Protein AF-A0A7S1GBI0-F1 (afdb_monomer_lite)

Foldseek 3Di:
DDDDDDDDDDDDDDDDDPDDDDDDDDDDDDDDDDDDDDDDDDPVVVVVVVPDPVCPPPPDPPDPPPPCVVVVVVVVCPDPLCLLLVLLLLLLLLLLLLPVLCLVCQLVLCCQPVVDDSVVSVVLSVVLVVLLVVLLVVLLVVCVVVVVCLLVLSLVLLVLLLVLLCCCQPPNVDDNSVSSSSNSNSVSRNCSSSLVSSDVRQDDVCSVVSVVVSVVSSVVSNVVLNVVQVVQLVVCVVVVPSNSCNVNSVVSSVSSVVSSVSSVVSVVVVVVVVVVVVPDPPPPPPDDDDDDDDDDDDDDDDDDDDDDDDDDDDDDDDDDDDDDDPVVVVVVVVVVVVVVVVVVVVVVVVVVVVVVVVPPDDDDDDPPDPPPPPVVVVVVVVVVVVVVVVVVVVVVVVVVVVVVVVVVD

Sequence (409 aa):
MAALGAAGVGGFVAVSTVGVTLDARRQCCGRRRGESKPRSQSLSDMVSQMTSPRNAKAHTVIPPRDRRCWHKLCPHLSDRRVWPTTVVTLAAMCYTSVFYTFQSFAPDFLQSTRGLSVIDSGRIVGLLSVTSMVCSVPVGWVLTKFERMLHFFVILGFLITLGSLAVLEFVESLPPIVGMLGISVAYCILPTAIWPLLAKTAGERSFSAVYTAVFAMVNTLSAGMAHFVGIMTQSAEVAHAPHPYHGAILLFMGVAFGGLLFTAIAWMIKCRTRGLRQTLPKRSVADDGMFSSDSEDSYDEETDEGDTDETESSEGSLSSRGRPLDAKAFDLLMAAQNQKANADLAAFKATYRAWRMGSHVGPSGNITDLKVVNPAIISAEATAKIAKTARGVRARARERERERERERE

Secondary structure (DSSP, 8-state):
------------------------------------------HHHHHHHHS-TTGGG-S-------TTHHHHHGGGGGSTTTHHHHHHHHHHHHHHHHHHHHHHHHHHHHHHHH---HHHHHHHHHHHHHHHHHHHHHHHHHHHHTGGGHHHHHHHHHHHHHHHHHHHHH-TTS-HHHHHHHHHHHHHHHHHHHHHHHHHHH-TTTHHHHHHHHHHHHHHHHHHHHHHHHHHHHHHHHTT-S-TTHHHHHHHHHHHHHHHHHHHHHHHHHHHHHHTTSSS-----------------------------------------PPPP-HHHHHHHHHHHHHHHHHHHHHHHHHHHHHHHTT---S---TT------HHHHHHHHHHHHHHHHHHHHHHHHHHHHHHHHTT-

pLDDT: mean 70.19, std 25.22, range [25.39, 98.0]

Radius of gyration: 33.17 Å; chains: 1; bounding box: 114×72×88 Å

InterPro domains:
  IPR011701 Major facilitator superfamily [PF07690] (77-225)
  IPR036259 MFS transporter superfamily [G3DSA:1.20.1250.20] (16-268)
  IPR036259 MFS transporter superfamily [SSF103473] (77-275)
  IPR052187 Lysosomal dipeptide transporter MFSD1 [PTHR23512] (87-281)

Structure (mmCIF, N/CA/C/O backbone):
data_AF-A0A7S1GBI0-F1
#
_entry.id   AF-A0A7S1GBI0-F1
#
loop_
_atom_site.group_PDB
_atom_site.id
_atom_site.type_symbol
_atom_site.label_atom_id
_atom_site.label_alt_id
_atom_site.label_comp_id
_atom_site.label_asym_id
_atom_site.label_entity_id
_atom_site.label_seq_id
_atom_site.pdbx_PDB_ins_code
_atom_site.Cartn_x
_atom_site.Cartn_y
_atom_site.Cartn_z
_atom_site.occupancy
_atom_site.B_iso_or_equiv
_atom_site.auth_seq_id
_atom_site.auth_comp_id
_atom_site.auth_asym_id
_atom_site.auth_atom_id
_atom_site.pdbx_PDB_model_num
ATOM 1 N N . MET A 1 1 ? 40.559 13.305 3.562 1.00 33.59 1 MET A N 1
ATOM 2 C CA . MET A 1 1 ? 40.835 14.524 2.773 1.00 33.59 1 MET A CA 1
ATOM 3 C C . MET A 1 1 ? 39.521 14.941 2.136 1.00 33.59 1 MET A C 1
ATOM 5 O O . MET A 1 1 ? 39.025 14.222 1.291 1.00 33.59 1 MET A O 1
ATOM 9 N N . ALA A 1 2 ? 38.745 15.782 2.809 1.00 29.58 2 ALA A N 1
ATOM 10 C CA . ALA A 1 2 ? 38.869 17.243 2.841 1.00 29.58 2 ALA A CA 1
ATOM 11 C C . ALA A 1 2 ? 38.102 17.897 1.676 1.00 29.58 2 ALA A C 1
ATOM 13 O O . ALA A 1 2 ? 38.616 18.002 0.575 1.00 29.58 2 ALA A O 1
ATOM 14 N N . ALA A 1 3 ? 36.895 18.349 2.033 1.00 29.58 3 ALA A N 1
ATOM 15 C CA . ALA A 1 3 ? 36.272 19.624 1.680 1.00 29.58 3 ALA A CA 1
ATOM 16 C C . ALA A 1 3 ? 35.825 19.939 0.234 1.00 29.58 3 ALA A C 1
ATOM 18 O O . ALA A 1 3 ? 36.547 19.765 -0.736 1.00 29.58 3 ALA A O 1
ATOM 19 N N . LEU A 1 4 ? 34.665 20.615 0.223 1.00 27.84 4 LEU A N 1
ATOM 20 C CA . LEU A 1 4 ? 34.147 21.608 -0.729 1.00 27.84 4 LEU A CA 1
ATOM 21 C C . LEU A 1 4 ? 33.293 21.124 -1.908 1.00 27.84 4 LEU A C 1
ATOM 23 O O . LEU A 1 4 ? 33.765 20.602 -2.907 1.00 27.84 4 LEU A O 1
ATOM 27 N N . GLY A 1 5 ? 32.004 21.452 -1.791 1.00 26.84 5 GLY A N 1
ATOM 28 C CA . GLY A 1 5 ? 31.020 21.425 -2.867 1.00 26.84 5 GLY A CA 1
ATOM 29 C C . GLY A 1 5 ? 29.636 21.888 -2.409 1.00 26.84 5 GLY A C 1
ATOM 30 O O . GLY A 1 5 ? 28.639 21.265 -2.749 1.00 26.84 5 GLY A O 1
ATOM 31 N N . ALA A 1 6 ? 29.566 22.933 -1.577 1.00 32.81 6 ALA A N 1
ATOM 32 C CA . ALA A 1 6 ? 28.314 23.578 -1.197 1.00 32.81 6 ALA A CA 1
ATOM 33 C C . ALA A 1 6 ? 27.894 24.568 -2.294 1.00 32.81 6 ALA A C 1
ATOM 35 O O . ALA A 1 6 ? 28.566 25.578 -2.486 1.00 32.81 6 ALA A O 1
ATOM 36 N N . ALA A 1 7 ? 26.779 24.306 -2.981 1.00 28.14 7 ALA A N 1
ATOM 37 C CA . ALA A 1 7 ? 26.086 25.307 -3.789 1.00 28.14 7 ALA A CA 1
ATOM 38 C C . ALA A 1 7 ? 24.594 24.962 -3.953 1.00 28.14 7 ALA A C 1
ATOM 40 O O . ALA A 1 7 ? 24.215 24.110 -4.745 1.00 28.14 7 ALA A O 1
ATOM 41 N N . GLY A 1 8 ? 23.766 25.665 -3.176 1.00 29.89 8 GLY A N 1
ATOM 42 C CA . GLY A 1 8 ? 22.501 26.258 -3.616 1.00 29.89 8 GLY A CA 1
ATOM 43 C C . GLY A 1 8 ? 21.367 25.353 -4.102 1.00 29.89 8 GLY A C 1
ATOM 44 O O . GLY A 1 8 ? 21.216 25.151 -5.299 1.00 29.89 8 GLY A O 1
ATOM 45 N N . VAL A 1 9 ? 20.429 25.032 -3.206 1.00 30.23 9 VAL A N 1
ATOM 46 C CA . VAL A 1 9 ? 19.005 24.941 -3.574 1.00 30.23 9 VAL A CA 1
ATOM 47 C C . VAL A 1 9 ? 18.190 25.689 -2.522 1.00 30.23 9 VAL A C 1
ATOM 49 O O . VAL A 1 9 ? 17.821 25.161 -1.476 1.00 30.23 9 VAL A O 1
ATOM 52 N N . GLY A 1 10 ? 17.956 26.972 -2.796 1.00 28.70 10 GLY A N 1
ATOM 53 C CA . GLY A 1 10 ? 16.931 27.759 -2.126 1.00 28.70 10 GLY A CA 1
ATOM 54 C C . GLY A 1 10 ? 15.568 27.411 -2.717 1.00 28.70 10 GLY A C 1
ATOM 55 O O . GLY A 1 10 ? 15.332 27.629 -3.901 1.00 28.70 10 GLY A O 1
ATOM 56 N N . GLY A 1 11 ? 14.674 26.878 -1.887 1.00 27.17 11 GLY A N 1
ATOM 57 C CA . GLY A 1 11 ? 13.296 26.554 -2.248 1.00 27.17 11 GLY A CA 1
ATOM 58 C C . GLY A 1 11 ? 12.361 26.889 -1.094 1.00 27.17 11 GLY A C 1
ATOM 59 O O . GLY A 1 11 ? 12.136 26.081 -0.201 1.00 27.17 11 GLY A O 1
ATOM 60 N N . PHE A 1 12 ? 11.866 28.123 -1.107 1.00 26.97 12 PHE A N 1
ATOM 61 C CA . PHE A 1 12 ? 10.874 28.696 -0.200 1.00 26.97 12 PHE A CA 1
ATOM 62 C C . PHE A 1 12 ? 9.615 27.810 -0.096 1.00 26.97 12 PHE A C 1
ATOM 64 O O . PHE A 1 12 ? 8.918 27.615 -1.089 1.00 26.97 12 PHE A O 1
ATOM 71 N N . VAL A 1 13 ? 9.248 27.369 1.111 1.00 30.50 13 VAL A N 1
ATOM 72 C CA . VAL A 1 13 ? 7.860 26.991 1.430 1.00 30.50 13 VAL A CA 1
ATOM 73 C C . VAL A 1 13 ? 7.323 28.022 2.413 1.00 30.50 13 VAL A C 1
ATOM 75 O O . VAL A 1 13 ? 7.576 27.972 3.615 1.00 30.50 13 VAL A O 1
ATOM 78 N N . ALA A 1 14 ? 6.594 28.998 1.873 1.00 25.39 14 ALA A N 1
ATOM 79 C CA . ALA A 1 14 ? 5.841 29.967 2.652 1.00 25.39 14 ALA A CA 1
ATOM 80 C C . ALA A 1 14 ? 4.640 29.268 3.307 1.00 25.39 14 ALA A C 1
ATOM 82 O O . ALA A 1 14 ? 3.582 29.089 2.701 1.00 25.39 14 ALA A O 1
ATOM 83 N N . VAL A 1 15 ? 4.806 28.877 4.569 1.00 30.66 15 VAL A N 1
ATOM 84 C CA . VAL A 1 15 ? 3.696 28.521 5.455 1.00 30.66 15 VAL A CA 1
ATOM 85 C C . VAL A 1 15 ? 2.902 29.798 5.719 1.00 30.66 15 VAL A C 1
ATOM 87 O O . VAL A 1 15 ? 3.373 30.712 6.388 1.00 30.66 15 VAL A O 1
ATOM 90 N N . SER A 1 16 ? 1.695 29.889 5.162 1.00 27.44 16 SER A N 1
ATOM 91 C CA . SER A 1 16 ? 0.782 31.000 5.440 1.00 27.44 16 SER A CA 1
ATOM 92 C C . SER A 1 16 ? 0.204 30.863 6.852 1.00 27.44 16 SER A C 1
ATOM 94 O O . SER A 1 16 ? -0.849 30.263 7.056 1.00 27.44 16 SER A O 1
ATOM 96 N N . THR A 1 17 ? 0.890 31.434 7.839 1.00 31.17 17 THR A N 1
ATOM 97 C CA . THR A 1 17 ? 0.337 31.754 9.159 1.00 31.17 17 THR A CA 1
ATOM 98 C C . THR A 1 17 ? -0.452 33.058 9.063 1.00 31.17 17 THR A C 1
ATOM 100 O O . THR A 1 17 ? 0.096 34.156 9.096 1.00 31.17 17 THR A O 1
ATOM 103 N N . VAL A 1 18 ? -1.778 32.955 8.952 1.00 27.88 18 VAL A N 1
ATOM 104 C CA . VAL A 1 18 ? -2.673 34.105 9.141 1.00 27.88 18 VAL A CA 1
ATOM 105 C C . VAL A 1 18 ? -2.806 34.357 10.644 1.00 27.88 18 VAL A C 1
ATOM 107 O O . VAL A 1 18 ? -3.629 33.745 11.325 1.00 27.88 18 VAL A O 1
ATOM 110 N N . GLY A 1 19 ? -1.957 35.241 11.166 1.00 26.39 19 GLY A N 1
ATOM 111 C CA . GLY A 1 19 ? -2.113 35.839 12.488 1.00 26.39 19 GLY A CA 1
ATOM 112 C C . GLY A 1 19 ? -3.155 36.954 12.437 1.00 26.39 19 GLY A C 1
ATOM 113 O O . GLY A 1 19 ? -2.963 37.951 11.749 1.00 26.39 19 GLY A O 1
ATOM 114 N N . VAL A 1 20 ? -4.260 36.786 13.163 1.00 29.55 20 VAL A N 1
ATOM 115 C CA . VAL A 1 20 ? -5.175 37.881 13.510 1.00 29.55 20 VAL A CA 1
ATOM 116 C C . VAL A 1 20 ? -4.937 38.194 14.979 1.00 29.55 20 VAL A C 1
ATOM 118 O O . VAL A 1 20 ? -5.264 37.391 15.853 1.00 29.55 20 VAL A O 1
ATOM 121 N N . THR A 1 21 ? -4.328 39.345 15.238 1.00 30.09 21 THR A N 1
ATOM 122 C CA . THR A 1 21 ? -4.267 39.976 16.552 1.00 30.09 21 THR A CA 1
ATOM 123 C C . THR A 1 21 ? -5.625 40.599 16.851 1.00 30.09 21 THR A C 1
ATOM 125 O O . THR A 1 21 ? -6.085 41.468 16.116 1.00 30.09 21 THR A O 1
ATOM 128 N N . LEU A 1 22 ? -6.273 40.167 17.932 1.00 29.28 22 LEU A N 1
ATOM 129 C CA . LEU A 1 22 ? -7.338 40.937 18.564 1.00 29.28 22 LEU A CA 1
ATOM 130 C C . LEU A 1 22 ? -7.141 40.896 20.076 1.00 29.28 22 LEU A C 1
ATOM 132 O O . LEU A 1 22 ? -7.204 39.850 20.721 1.00 29.28 22 LEU A O 1
ATOM 136 N N . ASP A 1 23 ? -6.828 42.085 20.568 1.00 33.88 23 ASP A N 1
ATOM 137 C CA . ASP A 1 23 ? -6.757 42.513 21.951 1.00 33.88 23 ASP A CA 1
ATOM 138 C C . ASP A 1 23 ? -8.171 42.509 22.552 1.00 33.88 23 ASP A C 1
ATOM 140 O O . ASP A 1 23 ? -9.102 43.053 21.958 1.00 33.88 23 ASP A O 1
ATOM 144 N N . ALA A 1 24 ? -8.350 41.879 23.713 1.00 30.09 24 ALA A N 1
ATOM 145 C CA . ALA A 1 24 ? -9.542 42.071 24.532 1.00 30.09 24 ALA A CA 1
ATOM 146 C C . ALA A 1 24 ? -9.226 41.754 25.996 1.00 30.09 24 ALA A C 1
ATOM 148 O O . ALA A 1 24 ? -9.191 40.606 26.448 1.00 30.09 24 ALA A O 1
ATOM 149 N N . ARG A 1 25 ? -8.976 42.840 26.725 1.00 26.95 25 ARG A N 1
ATOM 150 C CA . ARG A 1 25 ? -8.839 42.931 28.175 1.00 26.95 25 ARG A CA 1
ATOM 151 C C . ARG A 1 25 ? -10.035 42.323 28.922 1.00 26.95 25 ARG A C 1
ATOM 153 O O . ARG A 1 25 ? -11.185 42.540 28.570 1.00 26.95 25 ARG A O 1
ATOM 160 N N . ARG A 1 26 ? -9.691 41.652 30.027 1.00 31.64 26 ARG A N 1
ATOM 161 C CA . ARG A 1 26 ? -10.352 41.611 31.349 1.00 31.64 26 ARG A CA 1
ATOM 162 C C . ARG A 1 26 ? -11.837 42.009 31.416 1.00 31.64 26 ARG A C 1
ATOM 164 O O . ARG A 1 26 ? -12.151 43.186 31.313 1.00 31.64 26 ARG A O 1
ATOM 171 N N . GLN A 1 27 ? -12.666 41.079 31.897 1.00 32.06 27 GLN A N 1
ATOM 172 C CA . GLN A 1 27 ? -13.596 41.348 33.005 1.00 32.06 27 GLN A CA 1
ATOM 173 C C . GLN A 1 27 ? -14.001 40.033 33.694 1.00 32.06 27 GLN A C 1
ATOM 175 O O . GLN A 1 27 ? -14.909 39.325 33.275 1.00 32.06 27 GLN A O 1
ATOM 180 N N . CYS A 1 28 ? -13.279 39.708 34.770 1.00 30.70 28 CYS A N 1
ATOM 181 C CA . CYS A 1 28 ? -13.772 38.857 35.849 1.00 30.70 28 CYS A CA 1
ATOM 182 C C . CYS A 1 28 ? -14.493 39.758 36.852 1.00 30.70 28 CYS A C 1
ATOM 184 O O . CYS A 1 28 ? -13.855 40.658 37.393 1.00 30.70 28 CYS A O 1
ATOM 186 N N . CYS A 1 29 ? -15.773 39.501 37.118 1.00 32.81 29 CYS A N 1
ATOM 187 C CA . CYS A 1 29 ? -16.445 39.779 38.393 1.00 32.81 29 CYS A CA 1
ATOM 188 C C . CYS A 1 29 ? -17.886 39.258 38.323 1.00 32.81 29 CYS A C 1
ATOM 190 O O . CYS A 1 29 ? -18.597 39.577 37.376 1.00 32.81 29 CYS A O 1
ATOM 192 N N . GLY A 1 30 ? -18.342 38.495 39.322 1.00 28.45 30 GLY A N 1
ATOM 193 C CA . GLY A 1 30 ? -19.762 38.130 39.403 1.00 28.45 30 GLY A CA 1
ATOM 194 C C . GLY A 1 30 ? -20.091 36.955 40.315 1.00 28.45 30 GLY A C 1
ATOM 195 O O . GLY A 1 30 ? -20.311 35.845 39.861 1.00 28.45 30 GLY A O 1
ATOM 196 N N . ARG A 1 31 ? -20.121 37.223 41.616 1.00 35.12 31 ARG A N 1
ATOM 197 C CA . ARG A 1 31 ? -20.444 36.335 42.744 1.00 35.12 31 ARG A CA 1
ATOM 198 C C . ARG A 1 31 ? -21.969 36.243 42.970 1.00 35.12 31 ARG A C 1
ATOM 200 O O . ARG A 1 31 ? -22.605 37.288 42.892 1.00 35.12 31 ARG A O 1
ATOM 207 N N . ARG A 1 32 ? -22.474 35.065 43.400 1.00 30.02 32 ARG A N 1
ATOM 208 C CA . ARG A 1 32 ? -23.632 34.742 44.310 1.00 30.02 32 ARG A CA 1
ATOM 209 C C . ARG A 1 32 ? -24.465 33.564 43.759 1.00 30.02 32 ARG A C 1
ATOM 211 O O . ARG A 1 32 ? -24.836 33.583 42.599 1.00 30.02 32 ARG A O 1
ATOM 218 N N . ARG A 1 33 ? -24.541 32.420 44.462 1.00 33.91 33 ARG A N 1
ATOM 219 C CA . ARG A 1 33 ? -25.450 32.033 45.580 1.00 33.91 33 ARG A CA 1
ATOM 220 C C . ARG A 1 33 ? -26.938 32.024 45.199 1.00 33.91 33 ARG A C 1
ATOM 222 O O . ARG A 1 33 ? -27.460 33.077 44.859 1.00 33.91 33 ARG A O 1
ATOM 229 N N . GLY A 1 34 ? -27.604 30.892 45.450 1.00 29.88 34 GLY A N 1
ATOM 230 C CA . GLY A 1 34 ? -29.038 30.844 45.754 1.00 29.88 34 GLY A CA 1
ATOM 231 C C . GLY A 1 34 ? -29.782 29.672 45.120 1.00 29.88 34 GLY A C 1
ATOM 232 O O . GLY A 1 34 ? -30.055 29.695 43.927 1.00 29.88 34 GLY A O 1
ATOM 233 N N . GLU A 1 35 ? -30.121 28.677 45.936 1.00 40.91 35 GLU A N 1
ATOM 234 C CA . GLU A 1 35 ? -31.121 27.643 45.656 1.00 40.91 35 GLU A CA 1
ATOM 235 C C . GLU A 1 35 ? -32.521 28.243 45.442 1.00 40.91 35 GLU A C 1
ATOM 237 O O . GLU A 1 35 ? -32.888 29.224 46.088 1.00 40.91 35 GLU A O 1
ATOM 242 N N . SER A 1 36 ? -33.330 27.615 44.585 1.00 31.02 36 SER A N 1
ATOM 243 C CA . SER A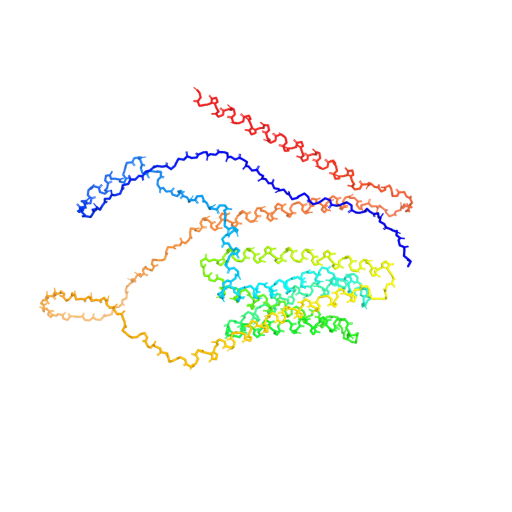 1 36 ? -34.729 27.250 44.885 1.00 31.02 36 SER A CA 1
ATOM 244 C C . SER A 1 36 ? -35.389 26.536 43.693 1.00 31.02 36 SER A C 1
ATOM 246 O O . SER A 1 36 ? -35.327 26.973 42.547 1.00 31.02 36 SER A O 1
ATOM 248 N N . LYS A 1 37 ? -36.044 25.413 43.989 1.00 35.59 37 LYS A N 1
ATOM 249 C CA . LYS A 1 37 ? -37.202 24.849 43.270 1.00 35.59 37 LYS A CA 1
ATOM 250 C C . LYS A 1 37 ? -38.436 25.102 44.164 1.00 35.59 37 LYS A C 1
ATOM 252 O O . LYS A 1 37 ? -38.236 25.331 45.356 1.00 35.59 37 LYS A O 1
ATOM 257 N N . PRO A 1 38 ? -39.680 24.863 43.709 1.00 52.59 38 PRO A N 1
ATOM 258 C CA . PRO A 1 38 ? -40.238 24.956 42.356 1.00 52.59 38 PRO A CA 1
ATOM 259 C C . PRO A 1 38 ? -41.548 25.789 42.353 1.00 52.59 38 PRO A C 1
ATOM 261 O O . PRO A 1 38 ? -42.134 26.057 43.399 1.00 52.59 38 PRO A O 1
ATOM 264 N N . ARG A 1 39 ? -42.071 26.170 41.181 1.00 34.72 39 ARG A N 1
ATOM 265 C CA . ARG A 1 39 ? -43.460 26.653 41.065 1.00 34.72 39 ARG A CA 1
ATOM 266 C C . ARG A 1 39 ? -44.079 26.107 39.782 1.00 34.72 39 ARG A C 1
ATOM 268 O O . ARG A 1 39 ? -43.497 26.262 38.712 1.00 34.72 39 ARG A O 1
ATOM 275 N N . SER A 1 40 ? -45.213 25.428 39.921 1.00 45.75 40 SER A N 1
ATOM 276 C CA . SER A 1 40 ? -46.047 24.935 38.827 1.00 45.75 40 SER A CA 1
ATOM 277 C C . SER A 1 40 ? -46.500 26.112 37.962 1.00 45.75 40 SER A C 1
ATOM 279 O O . SER A 1 40 ? -47.194 27.011 38.435 1.00 45.75 40 SER A O 1
ATOM 281 N N . GLN A 1 41 ? -46.056 26.136 36.706 1.00 41.97 41 GLN A N 1
ATOM 282 C CA . GLN A 1 41 ? -46.489 27.117 35.715 1.00 41.97 41 GLN A CA 1
ATOM 283 C C . GLN A 1 41 ? -47.667 26.552 34.921 1.00 41.97 41 GLN A C 1
ATOM 285 O O . GLN A 1 41 ? -47.623 25.419 34.445 1.00 41.97 41 GLN A O 1
ATOM 290 N N . SER A 1 42 ? -48.717 27.362 34.810 1.00 47.88 42 SER A N 1
ATOM 291 C CA . SER A 1 42 ? -49.904 27.104 33.997 1.00 47.88 42 SER A CA 1
ATOM 292 C C . SER A 1 42 ? -49.549 27.073 32.505 1.00 47.88 42 SER A C 1
ATOM 294 O O . SER A 1 42 ? -48.752 27.884 32.030 1.00 47.88 42 SER A O 1
ATOM 296 N N . LEU A 1 43 ? -50.195 26.183 31.746 1.00 42.34 43 LEU A N 1
ATOM 297 C CA . LEU A 1 43 ? -50.086 26.078 30.282 1.00 42.34 43 LEU A CA 1
ATOM 298 C C . LEU A 1 43 ? -50.397 27.403 29.556 1.00 42.34 43 LEU A C 1
ATOM 300 O O . LEU A 1 43 ? -49.841 27.654 28.488 1.00 42.34 43 LEU A O 1
ATOM 304 N N . SER A 1 44 ? -51.207 28.288 30.150 1.00 47.03 44 SER A N 1
ATOM 305 C CA . SER A 1 44 ? -51.490 29.621 29.595 1.00 47.03 44 SER A CA 1
ATOM 306 C C . SER A 1 44 ? -50.264 30.543 29.589 1.00 47.03 44 SER A C 1
ATOM 308 O O . SER A 1 44 ? -50.095 31.347 28.670 1.00 47.03 44 SER A O 1
ATOM 310 N N . ASP A 1 45 ? -49.366 30.393 30.566 1.00 47.84 45 ASP A N 1
ATOM 311 C CA . ASP A 1 45 ? -48.162 31.222 30.690 1.00 47.84 45 ASP A CA 1
ATOM 312 C C . ASP A 1 45 ? -47.043 30.745 29.754 1.00 47.84 45 ASP A C 1
ATOM 314 O O . ASP A 1 45 ? -46.232 31.550 29.290 1.00 47.84 45 ASP A O 1
ATOM 318 N N . MET A 1 46 ? -47.031 29.453 29.399 1.00 47.59 46 MET A N 1
ATOM 319 C CA . MET A 1 46 ? -46.114 28.912 28.388 1.00 47.59 46 MET A CA 1
ATOM 320 C C . MET A 1 46 ? -46.454 29.403 26.976 1.00 47.59 46 MET A C 1
ATOM 322 O O . MET A 1 46 ? -45.543 29.692 26.199 1.00 47.59 46 MET A O 1
ATOM 326 N N . VAL A 1 47 ? -47.741 29.552 26.644 1.00 54.38 47 VAL A N 1
ATOM 327 C CA . VAL A 1 47 ? -48.172 30.001 25.307 1.00 54.38 47 VAL A CA 1
ATOM 328 C C . VAL A 1 47 ? -47.903 31.499 25.101 1.00 54.38 47 VAL A C 1
ATOM 330 O O . VAL A 1 47 ? -47.429 31.889 24.034 1.00 54.38 47 VAL A O 1
ATOM 333 N N . SER A 1 48 ? -48.061 32.333 26.136 1.00 43.22 48 SER A N 1
ATOM 334 C CA . SER A 1 48 ? -47.684 33.760 26.076 1.00 43.22 48 SER A CA 1
ATOM 335 C C . SER A 1 48 ? -46.167 34.006 26.021 1.00 43.22 48 SER A C 1
ATOM 337 O O . SER A 1 48 ? -45.728 35.040 25.517 1.00 43.22 48 SER A O 1
ATOM 339 N N . GLN A 1 49 ? -45.329 33.068 26.482 1.00 47.53 49 GLN A N 1
ATOM 340 C CA . GLN A 1 49 ? -43.868 33.191 26.354 1.00 47.53 49 GLN A CA 1
ATOM 341 C C . GLN A 1 49 ? -43.332 32.816 24.963 1.00 47.53 49 GLN A C 1
ATOM 343 O O . GLN A 1 49 ? -42.227 33.238 24.604 1.00 47.53 49 GLN A O 1
ATOM 348 N N . MET A 1 50 ? -44.095 32.075 24.152 1.00 40.72 50 MET A N 1
ATOM 349 C CA . MET A 1 50 ? -43.678 31.696 22.794 1.00 40.72 50 MET A CA 1
ATOM 350 C C . MET A 1 50 ? -43.927 32.786 21.742 1.00 40.72 50 MET A C 1
ATOM 352 O O . MET A 1 50 ? -43.270 32.774 20.705 1.00 40.72 50 MET A O 1
ATOM 356 N N . THR A 1 51 ? -44.807 33.758 21.999 1.00 45.34 51 THR A N 1
ATOM 357 C CA . THR A 1 51 ? -45.161 34.813 21.027 1.00 45.34 51 THR A CA 1
ATOM 358 C C . THR A 1 51 ? -44.426 36.141 21.245 1.00 45.34 51 THR A C 1
ATOM 360 O O . THR A 1 51 ? -44.599 37.080 20.469 1.00 45.34 51 THR A O 1
ATOM 363 N N . SER A 1 52 ? -43.549 36.237 22.253 1.00 38.88 52 SER A N 1
ATOM 364 C CA . SER A 1 52 ? -42.747 37.445 22.476 1.00 38.88 52 SER A CA 1
ATOM 365 C C . SER A 1 52 ? -41.585 37.553 21.468 1.00 38.88 52 SER A C 1
ATOM 367 O O . SER A 1 52 ? -40.728 36.662 21.424 1.00 38.88 52 SER A O 1
ATOM 369 N N . PRO A 1 53 ? -41.440 38.677 20.733 1.00 43.75 53 PRO A N 1
ATOM 370 C CA . PRO A 1 53 ? -40.357 38.891 19.764 1.00 43.75 53 PRO A CA 1
ATOM 371 C C . PRO A 1 53 ? -38.950 38.969 20.394 1.00 43.75 53 PRO A C 1
ATOM 373 O O . PRO A 1 53 ? -37.956 39.113 19.682 1.00 43.75 53 PRO A O 1
ATOM 376 N N . ARG A 1 54 ? -38.822 38.825 21.722 1.00 40.69 54 ARG A N 1
ATOM 377 C CA . ARG A 1 54 ? -37.526 38.670 22.405 1.00 40.69 54 ARG A CA 1
ATOM 378 C C . ARG A 1 54 ? -36.940 37.255 22.324 1.00 40.69 54 ARG A C 1
ATOM 380 O O . ARG A 1 54 ? -35.728 37.127 22.471 1.00 40.69 54 ARG A O 1
ATOM 387 N N . ASN A 1 55 ? -37.735 36.223 22.021 1.00 40.88 55 ASN A N 1
ATOM 388 C CA . ASN A 1 55 ? -37.258 34.831 21.965 1.00 40.88 55 ASN A CA 1
ATOM 389 C C . ASN A 1 55 ? -36.764 34.371 20.579 1.00 40.88 55 ASN A C 1
ATOM 391 O O . ASN A 1 55 ? -36.175 33.298 20.459 1.00 40.88 55 ASN A O 1
ATOM 395 N N . ALA A 1 56 ? -36.859 35.215 19.545 1.00 42.88 56 ALA A N 1
ATOM 396 C CA . ALA A 1 56 ? -36.321 34.923 18.209 1.00 42.88 56 ALA A CA 1
ATOM 397 C C . ALA A 1 56 ? -34.774 34.903 18.132 1.00 42.88 56 ALA A C 1
ATOM 399 O O . ALA A 1 56 ? -34.210 34.579 17.090 1.00 42.88 56 ALA A O 1
ATOM 400 N N . LYS A 1 57 ? -34.062 35.224 19.224 1.00 43.50 57 LYS A N 1
ATOM 401 C CA . LYS A 1 57 ? -32.586 35.187 19.295 1.00 43.50 57 LYS A CA 1
ATOM 402 C C . LYS A 1 57 ? -32.011 33.904 19.913 1.00 43.50 57 LYS A C 1
ATOM 404 O O . LYS A 1 57 ? -30.795 33.799 20.041 1.00 43.50 57 LYS A O 1
ATOM 409 N N . ALA A 1 58 ? -32.845 32.932 20.287 1.00 41.69 58 ALA A N 1
ATOM 410 C CA . ALA A 1 58 ? -32.402 31.740 21.018 1.00 41.69 58 ALA A CA 1
ATOM 411 C C . ALA A 1 58 ? -32.159 30.487 20.153 1.00 41.69 58 ALA A C 1
ATOM 413 O O . ALA A 1 58 ? -31.838 29.433 20.698 1.00 41.69 58 ALA A O 1
ATOM 414 N N . HIS A 1 59 ? -32.247 30.571 18.821 1.00 41.62 59 HIS A N 1
ATOM 415 C CA . HIS A 1 59 ? -31.904 29.442 17.955 1.00 41.62 59 HIS A CA 1
ATOM 416 C C . HIS A 1 59 ? -30.502 29.582 17.350 1.00 41.62 59 HIS A C 1
ATOM 418 O O . HIS A 1 59 ? -30.237 30.384 16.460 1.00 41.62 59 HIS A O 1
ATOM 424 N N . THR A 1 60 ? -29.615 28.708 17.836 1.00 46.28 60 THR A N 1
ATOM 425 C CA . THR A 1 60 ? -28.318 28.318 17.256 1.00 46.28 60 THR A CA 1
ATOM 426 C C . THR A 1 60 ? -27.195 29.355 17.279 1.00 46.28 60 THR A C 1
ATOM 428 O O . THR A 1 60 ? -26.505 29.585 16.290 1.00 46.28 60 THR A O 1
ATOM 431 N N . VAL A 1 61 ? -26.877 29.869 18.468 1.00 37.34 61 VAL A N 1
ATOM 432 C CA . VAL A 1 61 ? -25.474 30.200 18.752 1.00 37.34 61 VAL A CA 1
ATOM 433 C C . VAL A 1 61 ? -24.734 28.873 18.925 1.00 37.34 61 VAL A C 1
ATOM 435 O O . VAL A 1 61 ? -24.707 28.299 20.011 1.00 37.34 61 VAL A O 1
ATOM 438 N N . ILE A 1 62 ? -24.166 28.343 17.837 1.00 45.69 62 ILE A N 1
ATOM 439 C CA . ILE A 1 62 ? -23.112 27.330 17.943 1.00 45.69 62 ILE A CA 1
ATOM 440 C C . ILE A 1 62 ? -21.999 28.008 18.753 1.00 45.69 62 ILE A C 1
ATOM 442 O O . ILE A 1 62 ? -21.487 29.037 18.299 1.00 45.69 62 ILE A O 1
ATOM 446 N N . PRO A 1 63 ? -21.647 27.518 19.957 1.00 41.97 63 PRO A N 1
ATOM 447 C CA . PRO A 1 63 ? -20.607 28.154 20.751 1.00 41.97 63 PRO A CA 1
ATOM 448 C C . PRO A 1 63 ? -19.326 28.222 19.911 1.00 41.97 63 PRO A C 1
ATOM 450 O O . PRO A 1 63 ? -19.050 27.277 19.161 1.00 41.97 63 PRO A O 1
ATOM 453 N N . PRO A 1 64 ? -18.545 29.316 19.985 1.00 41.41 64 PRO A N 1
ATOM 454 C CA . PRO A 1 64 ? -17.322 29.441 19.208 1.00 41.41 64 PRO A CA 1
ATOM 455 C C . PRO A 1 64 ? -16.439 28.229 19.502 1.00 41.41 64 PRO A C 1
ATOM 457 O O . PRO A 1 64 ? -15.982 28.029 20.626 1.00 41.41 64 PRO A O 1
ATOM 460 N N . ARG A 1 65 ? -16.267 27.382 18.481 1.00 49.41 65 ARG A N 1
ATOM 461 C CA . ARG A 1 65 ? -15.483 26.150 18.536 1.00 49.41 65 ARG A CA 1
ATOM 462 C C . ARG A 1 65 ? -14.077 26.531 18.989 1.00 49.41 65 ARG A C 1
ATOM 464 O O . ARG A 1 65 ? -13.341 27.184 18.251 1.00 49.41 65 ARG A O 1
ATOM 471 N N . ASP A 1 66 ? -13.773 26.180 20.233 1.00 43.56 66 ASP A N 1
ATOM 472 C CA . ASP A 1 66 ? -12.552 26.506 20.962 1.00 43.56 66 ASP A CA 1
ATOM 473 C C . ASP A 1 66 ? -11.328 26.258 20.058 1.00 43.56 66 ASP A C 1
ATOM 475 O O . ASP A 1 66 ? -10.963 25.113 19.770 1.00 43.56 66 ASP A O 1
ATOM 479 N N . ARG A 1 67 ? -10.708 27.337 19.549 1.00 47.66 67 ARG A N 1
ATOM 480 C CA . ARG A 1 67 ? -9.579 27.288 18.592 1.00 47.66 67 ARG A CA 1
ATOM 481 C C . ARG A 1 67 ? -8.324 26.617 19.176 1.00 47.66 67 ARG A C 1
ATOM 483 O O . ARG A 1 67 ? -7.353 26.398 18.459 1.00 47.66 67 ARG A O 1
ATOM 490 N N . ARG A 1 68 ? -8.350 26.241 20.459 1.00 46.19 68 ARG A N 1
ATOM 491 C CA . ARG A 1 68 ? -7.292 25.527 21.188 1.00 46.19 68 ARG A CA 1
ATOM 492 C C . ARG A 1 68 ? -7.510 24.005 21.286 1.00 46.19 68 ARG A C 1
ATOM 494 O O . ARG A 1 68 ? -6.996 23.371 22.202 1.00 46.19 68 ARG A O 1
ATOM 501 N N . CYS A 1 69 ? -8.225 23.384 20.342 1.00 48.84 69 CYS A N 1
ATOM 502 C CA . CYS A 1 69 ? -8.412 21.921 20.323 1.00 48.84 69 CYS A CA 1
ATOM 503 C C . CYS A 1 69 ? -7.112 21.121 20.115 1.00 48.84 69 CYS A C 1
ATOM 505 O O . CYS A 1 69 ? -6.985 20.028 20.661 1.00 48.84 69 CYS A O 1
ATOM 507 N N . TRP A 1 70 ? -6.123 21.661 19.397 1.00 43.88 70 TRP A N 1
ATOM 508 C CA . TRP A 1 70 ? -4.863 20.950 19.130 1.00 43.88 70 TRP A CA 1
ATOM 509 C C . TRP A 1 70 ? -4.084 20.628 20.411 1.00 43.88 70 TRP A C 1
ATOM 511 O O . TRP A 1 70 ? -3.570 19.525 20.568 1.00 43.88 70 TRP A O 1
ATOM 521 N N . HIS A 1 71 ? -4.098 21.541 21.385 1.00 50.59 71 HIS A N 1
ATOM 522 C CA . HIS A 1 71 ? -3.406 21.347 22.660 1.00 50.59 71 HIS A CA 1
ATOM 523 C C . HIS A 1 71 ? -4.121 20.365 23.604 1.00 50.59 71 HIS A C 1
ATOM 525 O O . HIS A 1 71 ? -3.494 19.856 24.528 1.00 50.59 71 HIS A O 1
ATOM 531 N N . LYS A 1 72 ? -5.413 20.082 23.371 1.00 49.06 72 LYS A N 1
ATOM 532 C CA . LYS A 1 72 ? -6.198 19.055 24.084 1.00 49.06 72 LYS A CA 1
ATOM 533 C C . LYS A 1 72 ? -6.101 17.673 23.420 1.00 49.06 72 LYS A C 1
ATOM 535 O O . LYS A 1 72 ? -6.425 16.679 24.060 1.00 49.06 72 LYS A O 1
ATOM 540 N N . LEU A 1 73 ? -5.631 17.596 22.171 1.00 51.94 73 LEU A N 1
ATOM 541 C CA . LEU A 1 73 ? -5.392 16.334 21.461 1.00 51.94 73 LEU A CA 1
ATOM 542 C C . LEU A 1 73 ? -4.052 15.693 21.867 1.00 51.94 73 LEU A C 1
ATOM 544 O O . LEU A 1 73 ? -3.970 14.477 22.026 1.00 51.94 73 LEU A O 1
ATOM 548 N N . CYS A 1 74 ? -3.016 16.511 22.087 1.00 49.78 74 CYS A N 1
ATOM 549 C CA . CYS A 1 74 ? -1.663 16.036 22.400 1.00 49.78 74 CYS A CA 1
ATOM 550 C C . CYS A 1 74 ? -1.521 15.261 23.731 1.00 49.78 74 CYS A C 1
ATOM 552 O O . CYS A 1 74 ? -0.814 14.255 23.728 1.00 49.78 74 CYS A O 1
ATOM 554 N N . PRO A 1 75 ? -2.190 15.621 24.849 1.00 45.97 75 PRO A N 1
ATOM 555 C CA . PRO A 1 75 ? -2.102 14.846 26.090 1.00 45.97 75 PRO A CA 1
ATOM 556 C C . PRO A 1 75 ? -2.801 13.487 25.988 1.00 45.97 75 PRO A C 1
ATOM 558 O O . PRO A 1 75 ? -2.479 12.571 26.740 1.00 45.97 75 PRO A O 1
ATOM 561 N N . HIS A 1 76 ? -3.744 13.333 25.050 1.00 48.78 76 HIS A N 1
ATOM 562 C CA . HIS A 1 76 ? -4.511 12.099 24.922 1.00 48.78 76 HIS A CA 1
ATOM 563 C C . HIS A 1 76 ? -3.704 10.968 24.272 1.00 48.78 76 HIS A C 1
ATOM 565 O O . HIS A 1 76 ? -3.965 9.811 24.568 1.00 48.78 76 HIS A O 1
ATOM 571 N N . LEU A 1 77 ? -2.674 11.272 23.474 1.00 46.47 77 LEU A N 1
ATOM 572 C CA . LEU A 1 77 ? -1.816 10.271 22.817 1.00 46.47 77 LEU A CA 1
ATOM 573 C C . LEU A 1 77 ? -0.989 9.408 23.791 1.00 46.47 77 LEU A C 1
ATOM 575 O O . LEU A 1 77 ? -0.549 8.328 23.403 1.00 46.47 77 LEU A O 1
ATOM 579 N N . SER A 1 78 ? -0.802 9.856 25.039 1.00 53.12 78 SER A N 1
ATOM 580 C CA . SER A 1 78 ? -0.065 9.124 26.085 1.00 53.12 78 SER A CA 1
ATOM 581 C C . SER A 1 78 ? -0.965 8.231 26.955 1.00 53.12 78 SER A C 1
ATOM 583 O O . SER A 1 78 ? -0.486 7.398 27.723 1.00 53.12 78 SER A O 1
ATOM 585 N N . ASP A 1 79 ? -2.289 8.368 26.840 1.00 62.69 79 ASP A N 1
ATOM 586 C CA . ASP A 1 79 ? -3.212 7.541 27.609 1.00 62.69 79 ASP A CA 1
ATOM 587 C C . ASP A 1 79 ? -3.230 6.107 27.048 1.00 62.69 79 ASP A C 1
ATOM 589 O O . ASP A 1 79 ? -3.304 5.881 25.835 1.00 62.69 79 ASP A O 1
ATOM 593 N N . ARG A 1 80 ? -3.208 5.105 27.936 1.00 61.47 80 ARG A N 1
ATOM 594 C CA . ARG A 1 80 ? -3.150 3.666 27.608 1.00 61.47 80 ARG A CA 1
ATOM 595 C C . ARG A 1 80 ? -4.315 3.221 26.708 1.00 61.47 80 ARG A C 1
ATOM 597 O O . ARG A 1 80 ? -4.240 2.173 26.071 1.00 61.47 80 ARG A O 1
ATOM 604 N N . ARG A 1 81 ? -5.385 4.023 26.651 1.00 63.34 81 ARG A N 1
ATOM 605 C CA . ARG A 1 81 ? -6.561 3.841 25.784 1.00 63.34 81 ARG A CA 1
ATOM 606 C C . ARG A 1 81 ? -6.368 4.324 24.343 1.00 63.34 81 ARG A C 1
ATOM 608 O O . ARG A 1 81 ? -7.052 3.813 23.466 1.00 63.34 81 ARG A O 1
ATOM 615 N N . VAL A 1 82 ? -5.458 5.264 24.085 1.00 70.00 82 VAL A N 1
ATOM 616 C CA . VAL A 1 82 ? -5.225 5.860 22.750 1.00 70.00 82 VAL A CA 1
ATOM 617 C C . VAL A 1 82 ? -4.137 5.119 21.976 1.00 70.00 82 VAL A C 1
ATOM 619 O O . VAL A 1 82 ? -4.097 5.153 20.748 1.00 70.00 82 VAL A O 1
ATOM 622 N N . TRP A 1 83 ? -3.318 4.349 22.688 1.00 72.88 83 TRP A N 1
ATOM 623 C CA . TRP A 1 83 ? -2.247 3.541 22.119 1.00 72.88 83 TRP A CA 1
ATOM 624 C C . TRP A 1 83 ? -2.679 2.620 20.953 1.00 72.88 83 TRP A C 1
ATOM 626 O O . TRP A 1 83 ? -2.005 2.629 19.922 1.00 72.88 83 TRP A O 1
ATOM 636 N N . PRO A 1 84 ? -3.820 1.894 21.012 1.00 75.75 84 PRO A N 1
ATOM 637 C CA . PRO A 1 84 ? -4.295 1.102 19.874 1.00 75.75 84 PRO A CA 1
ATOM 638 C C . PRO A 1 84 ? -4.601 1.955 18.636 1.00 75.75 84 PRO A C 1
ATOM 640 O O . PRO A 1 84 ? -4.268 1.556 17.524 1.00 75.75 84 PRO A O 1
ATOM 643 N N . THR A 1 85 ? -5.186 3.142 18.821 1.00 78.75 85 THR A N 1
ATOM 644 C CA . THR A 1 85 ? -5.502 4.085 17.736 1.00 78.75 85 THR A CA 1
ATOM 645 C C . THR A 1 85 ? -4.231 4.590 17.063 1.00 78.75 85 THR A C 1
ATOM 647 O O . THR A 1 85 ? -4.170 4.656 15.836 1.00 78.75 85 THR A O 1
ATOM 650 N N . THR A 1 86 ? -3.190 4.892 17.843 1.00 82.56 86 THR A N 1
ATOM 651 C CA . THR A 1 86 ? -1.888 5.330 17.321 1.00 82.56 86 THR A CA 1
ATOM 652 C C . THR A 1 86 ? -1.230 4.240 16.482 1.00 82.56 86 THR A C 1
ATOM 654 O O . THR A 1 86 ? -0.766 4.515 15.380 1.00 82.56 86 THR A O 1
ATOM 657 N N . VAL A 1 87 ? -1.236 2.988 16.947 1.00 84.62 87 VAL A N 1
ATOM 658 C CA . VAL A 1 87 ? -0.622 1.878 16.202 1.00 84.62 87 VAL A CA 1
ATOM 659 C C . VAL A 1 87 ? -1.368 1.594 14.893 1.00 84.62 87 VAL A C 1
ATOM 661 O O . VAL A 1 87 ? -0.740 1.381 13.859 1.00 84.62 87 VAL A O 1
ATOM 664 N N . VAL A 1 88 ? -2.703 1.659 14.902 1.00 85.56 88 VAL A N 1
ATOM 665 C CA . VAL A 1 88 ? -3.520 1.520 13.681 1.00 85.56 88 VAL A CA 1
ATOM 666 C C . VAL A 1 88 ? -3.289 2.688 12.722 1.00 85.56 88 VAL A C 1
ATOM 668 O O . VAL A 1 88 ? -3.204 2.480 11.515 1.00 85.56 88 VAL A O 1
ATOM 671 N N . THR A 1 89 ? -3.126 3.902 13.250 1.00 89.06 89 THR A N 1
ATOM 672 C CA . THR A 1 89 ? -2.776 5.091 12.460 1.00 89.06 89 THR A CA 1
ATOM 673 C C . THR A 1 89 ? -1.416 4.926 11.788 1.00 89.06 89 THR A C 1
ATOM 675 O O . THR A 1 89 ? -1.299 5.170 10.592 1.00 89.06 89 THR A O 1
ATOM 678 N N . LEU A 1 90 ? -0.404 4.445 12.516 1.00 91.00 90 LEU A N 1
ATOM 679 C CA . LEU A 1 90 ? 0.920 4.165 11.958 1.00 91.00 90 LEU A CA 1
ATOM 680 C C . LEU A 1 90 ? 0.858 3.092 10.865 1.00 91.00 90 LEU A C 1
ATOM 682 O O . LEU A 1 90 ? 1.446 3.273 9.803 1.00 91.00 90 LEU A O 1
ATOM 686 N N . ALA A 1 91 ? 0.087 2.020 11.067 1.00 91.31 91 ALA A N 1
ATOM 687 C CA . ALA A 1 91 ? -0.140 1.016 10.029 1.00 91.31 91 ALA A CA 1
ATOM 688 C C . ALA A 1 91 ? -0.809 1.626 8.780 1.00 91.31 91 ALA A C 1
ATOM 690 O O . ALA A 1 91 ? -0.363 1.380 7.660 1.00 91.31 91 ALA A O 1
ATOM 691 N N . ALA A 1 92 ? -1.823 2.481 8.959 1.00 91.19 92 ALA A N 1
ATOM 692 C CA . ALA A 1 92 ? -2.462 3.207 7.861 1.00 91.19 92 ALA A CA 1
ATOM 693 C C . ALA A 1 92 ? -1.464 4.099 7.103 1.00 91.19 92 ALA A C 1
ATOM 695 O O . ALA A 1 92 ? -1.460 4.115 5.872 1.00 91.19 92 ALA A O 1
ATOM 696 N N . MET A 1 93 ? -0.587 4.799 7.827 1.00 93.75 93 MET A N 1
ATOM 697 C CA . MET A 1 93 ? 0.470 5.647 7.270 1.00 93.75 93 MET A CA 1
ATOM 698 C C . MET A 1 93 ? 1.501 4.843 6.466 1.00 93.75 93 MET A C 1
ATOM 700 O O . MET A 1 93 ? 1.830 5.225 5.341 1.00 93.75 93 MET A O 1
ATOM 704 N N . CYS A 1 94 ? 1.971 3.708 6.990 1.00 94.56 94 CYS A N 1
ATOM 705 C CA . CYS A 1 94 ? 2.915 2.828 6.296 1.00 94.56 94 CYS A CA 1
ATOM 706 C C . CYS A 1 94 ? 2.323 2.281 4.994 1.00 94.56 94 CYS A C 1
ATOM 708 O O . CYS A 1 94 ? 2.937 2.391 3.939 1.00 94.56 94 CYS A O 1
ATOM 710 N N . TYR A 1 95 ? 1.109 1.736 5.048 1.00 93.44 95 TYR A N 1
ATOM 711 C CA . TYR A 1 95 ? 0.458 1.185 3.862 1.00 93.44 95 TYR A CA 1
ATOM 712 C C . TYR A 1 95 ? 0.206 2.256 2.794 1.00 93.44 95 TYR A C 1
ATOM 714 O O . TYR A 1 95 ? 0.530 2.064 1.623 1.00 93.44 95 TYR A O 1
ATOM 722 N N . THR A 1 96 ? -0.360 3.391 3.202 1.00 93.12 96 THR A N 1
ATOM 723 C CA . THR A 1 96 ? -0.806 4.406 2.248 1.00 93.12 96 THR A CA 1
ATOM 724 C C . THR A 1 96 ? 0.369 5.110 1.574 1.00 93.12 96 THR A C 1
ATOM 726 O O . THR A 1 96 ? 0.299 5.420 0.385 1.00 93.12 96 THR A O 1
ATOM 729 N N . SER A 1 97 ? 1.465 5.322 2.312 1.00 93.25 97 SER A N 1
ATOM 730 C CA . SER A 1 97 ? 2.696 5.870 1.739 1.00 93.25 97 SER A CA 1
ATOM 731 C C . SER A 1 97 ? 3.325 4.907 0.735 1.00 93.25 97 SER A C 1
ATOM 733 O O . SER A 1 97 ? 3.655 5.336 -0.362 1.00 93.25 97 SER A O 1
ATOM 735 N N . VAL A 1 98 ? 3.404 3.607 1.040 1.00 94.88 98 VAL A N 1
ATOM 736 C CA . VAL A 1 98 ? 3.901 2.608 0.082 1.00 94.88 98 VAL A CA 1
ATOM 737 C C . VAL A 1 98 ? 3.040 2.587 -1.174 1.00 94.88 98 VAL A C 1
ATOM 739 O O . VAL A 1 98 ? 3.575 2.725 -2.264 1.00 94.88 98 VAL A O 1
ATOM 742 N N . PHE A 1 99 ? 1.717 2.466 -1.045 1.00 94.25 99 PHE A N 1
ATOM 743 C CA . PHE A 1 99 ? 0.853 2.266 -2.205 1.00 94.25 99 PHE A CA 1
ATOM 744 C C . PHE A 1 99 ? 0.828 3.460 -3.166 1.00 94.25 99 PHE A C 1
ATOM 746 O O . PHE A 1 99 ? 1.110 3.287 -4.349 1.00 94.25 99 PHE A O 1
ATOM 753 N N . TYR A 1 100 ? 0.499 4.667 -2.689 1.00 93.19 100 TYR A N 1
ATOM 754 C CA . TYR A 1 100 ? 0.332 5.814 -3.592 1.00 93.19 100 TYR A CA 1
ATOM 755 C C . TYR A 1 100 ? 1.656 6.291 -4.173 1.00 93.19 100 TYR A C 1
ATOM 757 O O . TYR A 1 100 ? 1.718 6.694 -5.339 1.00 93.19 100 TYR A O 1
ATOM 765 N N . THR A 1 101 ? 2.725 6.223 -3.377 1.00 94.31 101 THR A N 1
ATOM 766 C CA . THR A 1 101 ? 4.048 6.568 -3.874 1.00 94.31 101 THR A CA 1
ATOM 767 C C . THR A 1 101 ? 4.500 5.524 -4.893 1.00 94.31 101 THR A C 1
ATOM 769 O O . THR A 1 101 ? 4.818 5.899 -6.016 1.00 94.31 101 THR A O 1
ATOM 772 N N . PHE A 1 102 ? 4.415 4.225 -4.585 1.00 94.69 102 PHE A N 1
ATOM 773 C CA . PHE A 1 102 ? 4.750 3.167 -5.543 1.00 94.69 102 PHE A CA 1
ATOM 774 C C . PHE A 1 102 ? 3.934 3.270 -6.834 1.00 94.69 102 PHE A C 1
ATOM 776 O O . PHE A 1 102 ? 4.515 3.218 -7.908 1.00 94.69 102 PHE A O 1
ATOM 783 N N . GLN A 1 103 ? 2.617 3.491 -6.760 1.00 94.62 103 GLN A N 1
ATOM 784 C CA . GLN A 1 103 ? 1.760 3.622 -7.944 1.00 94.62 103 GLN A CA 1
ATOM 785 C C . GLN A 1 103 ? 2.233 4.732 -8.895 1.00 94.62 103 GLN A C 1
ATOM 787 O O . GLN A 1 103 ? 2.118 4.583 -10.110 1.00 94.62 103 GLN A O 1
ATOM 792 N N . SER A 1 104 ? 2.781 5.822 -8.352 1.00 92.94 104 SER A N 1
ATOM 793 C CA . SER A 1 104 ? 3.287 6.944 -9.149 1.00 92.94 104 SER A CA 1
ATOM 794 C C . SER A 1 104 ? 4.614 6.619 -9.848 1.00 92.94 104 SER A C 1
ATOM 796 O O . SER A 1 104 ? 4.826 7.074 -10.965 1.00 92.94 104 SER A O 1
ATOM 798 N N . PHE A 1 105 ? 5.482 5.814 -9.222 1.00 93.75 105 PHE A N 1
ATOM 799 C CA . PHE A 1 105 ? 6.804 5.443 -9.758 1.00 93.75 105 PHE A CA 1
ATOM 800 C C . PHE A 1 105 ? 6.821 4.110 -10.521 1.00 93.75 105 PHE A C 1
ATOM 802 O O . PHE A 1 105 ? 7.761 3.821 -11.258 1.00 93.75 105 PHE A O 1
ATOM 809 N N . ALA A 1 106 ? 5.792 3.280 -10.356 1.00 95.19 106 ALA A N 1
ATOM 810 C CA . ALA A 1 106 ? 5.723 1.943 -10.931 1.00 95.19 106 ALA A CA 1
ATOM 811 C C . ALA A 1 106 ? 5.872 1.902 -12.468 1.00 95.19 106 ALA A C 1
ATOM 813 O O . ALA A 1 106 ? 6.548 0.987 -12.942 1.00 95.19 106 ALA A O 1
ATOM 814 N N . PRO A 1 107 ? 5.320 2.843 -13.268 1.00 95.56 107 PRO A N 1
ATOM 815 C CA . PRO A 1 107 ? 5.537 2.836 -14.714 1.00 95.56 107 PRO A CA 1
ATOM 816 C C . PRO A 1 107 ? 7.015 2.969 -15.095 1.00 95.56 107 PRO A C 1
ATOM 818 O O . PRO A 1 107 ? 7.475 2.258 -15.987 1.00 95.56 107 PRO A O 1
ATOM 821 N N . ASP A 1 108 ? 7.758 3.850 -14.428 1.00 94.50 108 ASP A N 1
ATOM 822 C CA . ASP A 1 108 ? 9.173 4.107 -14.725 1.00 94.50 108 ASP A CA 1
ATOM 823 C C . ASP A 1 108 ? 10.059 2.968 -14.220 1.00 94.50 108 ASP A C 1
ATOM 825 O O . ASP A 1 108 ? 10.943 2.503 -14.939 1.00 94.50 108 ASP A O 1
ATOM 829 N N . PHE A 1 109 ? 9.737 2.414 -13.047 1.00 94.88 109 PHE A N 1
ATOM 830 C CA . PHE A 1 109 ? 10.358 1.184 -12.555 1.00 94.88 109 PHE A CA 1
ATOM 831 C C . PHE A 1 109 ? 10.214 0.028 -13.555 1.00 94.88 109 PHE A C 1
ATOM 833 O O . PHE A 1 109 ? 11.188 -0.648 -13.877 1.00 94.88 109 PHE A O 1
ATOM 840 N N . LEU A 1 110 ? 9.008 -0.204 -14.082 1.00 94.94 110 LEU A N 1
ATOM 841 C CA . LEU A 1 110 ? 8.763 -1.288 -15.036 1.00 94.94 110 LEU A CA 1
ATOM 842 C C . LEU A 1 110 ? 9.475 -1.068 -16.378 1.00 94.94 110 LEU A C 1
ATOM 844 O O . LEU A 1 110 ? 9.917 -2.035 -16.998 1.00 94.94 110 LEU A O 1
ATOM 848 N N . GLN A 1 111 ? 9.611 0.183 -16.818 1.00 94.56 111 GLN A N 1
ATOM 849 C CA . GLN A 1 111 ? 10.394 0.523 -18.007 1.00 94.56 111 GLN A CA 1
ATOM 850 C C . GLN A 1 111 ? 11.884 0.252 -17.779 1.00 94.56 111 GLN A C 1
ATOM 852 O O . GLN A 1 111 ? 12.507 -0.442 -18.577 1.00 94.56 111 GLN A O 1
ATOM 857 N N . SER A 1 112 ? 12.441 0.748 -16.670 1.00 91.44 112 SER A N 1
ATOM 858 C CA . SER A 1 112 ? 13.868 0.629 -16.361 1.00 91.44 112 SER A CA 1
ATOM 859 C C . SER A 1 112 ? 14.293 -0.810 -16.075 1.00 91.44 112 SER A C 1
ATOM 861 O O . SER A 1 112 ? 15.331 -1.241 -16.565 1.00 91.44 112 SER A O 1
ATOM 863 N N . THR A 1 113 ? 13.504 -1.558 -15.303 1.00 90.62 113 THR A N 1
ATOM 864 C CA . THR A 1 113 ? 13.898 -2.888 -14.816 1.00 90.62 113 THR A CA 1
ATOM 865 C C . THR A 1 113 ? 13.476 -4.006 -15.763 1.00 90.62 113 THR A C 1
ATOM 867 O O . THR A 1 113 ? 14.167 -5.013 -15.877 1.00 90.62 113 THR A O 1
ATOM 870 N N . ARG A 1 114 ? 12.327 -3.869 -16.438 1.00 91.44 114 ARG A N 1
ATOM 871 C CA . ARG A 1 114 ? 11.761 -4.928 -17.296 1.00 91.44 114 ARG A CA 1
ATOM 872 C C . ARG A 1 114 ? 11.766 -4.574 -18.785 1.00 91.44 114 ARG A C 1
ATOM 874 O O . ARG A 1 114 ? 11.279 -5.371 -19.582 1.00 91.44 114 ARG A O 1
ATOM 881 N N . GLY A 1 115 ? 12.277 -3.400 -19.165 1.00 92.56 115 GLY A N 1
ATOM 882 C CA . GLY A 1 115 ? 12.352 -2.965 -20.563 1.00 92.56 115 GLY A CA 1
ATOM 883 C C . GLY A 1 115 ? 10.986 -2.810 -21.235 1.00 92.56 115 GLY A C 1
ATOM 884 O O . GLY A 1 115 ? 10.886 -2.918 -22.456 1.00 92.56 115 GLY A O 1
ATOM 885 N N . LEU A 1 116 ? 9.915 -2.623 -20.455 1.00 94.81 116 LEU A N 1
ATOM 886 C CA . LEU A 1 116 ? 8.567 -2.500 -21.004 1.00 94.81 116 LEU A CA 1
ATOM 887 C C . LEU A 1 116 ? 8.382 -1.165 -21.725 1.00 94.81 116 LEU A C 1
ATOM 889 O O . LEU A 1 116 ? 8.971 -0.153 -21.354 1.00 94.81 116 LEU A O 1
ATOM 893 N N . SER A 1 117 ? 7.505 -1.151 -22.730 1.00 97.00 117 SER A N 1
ATOM 894 C CA . SER A 1 117 ? 7.093 0.093 -23.378 1.00 97.00 117 SER A CA 1
ATOM 895 C C . SER A 1 117 ? 6.330 0.994 -22.395 1.00 97.00 117 SER A C 1
ATOM 897 O O . SER A 1 117 ? 5.672 0.504 -21.476 1.00 97.00 117 SER A O 1
ATOM 899 N N . VAL A 1 118 ? 6.351 2.312 -22.623 1.00 95.62 118 VAL A N 1
ATOM 900 C CA . VAL A 1 118 ? 5.582 3.303 -21.837 1.00 95.62 118 VAL A CA 1
ATOM 901 C C . VAL A 1 118 ? 4.087 2.951 -21.786 1.00 95.62 118 VAL A C 1
ATOM 903 O O . VAL A 1 118 ? 3.411 3.143 -20.776 1.00 95.62 118 VAL A O 1
ATOM 906 N N . ILE A 1 119 ? 3.548 2.431 -22.894 1.00 96.81 119 ILE A N 1
ATOM 907 C CA . ILE A 1 119 ? 2.129 2.084 -23.004 1.00 96.81 119 ILE A CA 1
ATOM 908 C C . ILE A 1 119 ? 1.827 0.838 -22.168 1.00 96.81 119 ILE A C 1
ATOM 910 O O . ILE A 1 119 ? 0.829 0.807 -21.448 1.00 96.81 119 ILE A O 1
ATOM 914 N N . ASP A 1 120 ? 2.679 -0.184 -22.241 1.00 96.75 120 ASP A N 1
ATOM 915 C CA . ASP A 1 120 ? 2.448 -1.439 -21.530 1.00 96.75 120 ASP A CA 1
ATOM 916 C C . ASP A 1 120 ? 2.709 -1.302 -20.030 1.00 96.75 120 ASP A C 1
ATOM 918 O O . ASP A 1 120 ? 1.929 -1.824 -19.233 1.00 96.75 120 ASP A O 1
ATOM 922 N N . SER A 1 121 ? 3.722 -0.530 -19.623 1.00 96.44 121 SER A N 1
ATOM 923 C CA . SER A 1 121 ? 3.948 -0.202 -18.213 1.00 96.44 121 SER A CA 1
ATOM 924 C C . SER A 1 121 ? 2.745 0.545 -17.628 1.00 96.44 121 SER A C 1
ATOM 926 O O . SER A 1 121 ? 2.223 0.152 -16.583 1.00 96.44 121 SER A O 1
ATOM 928 N N . GLY A 1 122 ? 2.219 1.543 -18.347 1.00 95.88 122 GLY A N 1
ATOM 929 C CA . GLY A 1 122 ? 1.008 2.266 -17.966 1.00 95.88 122 GLY A CA 1
ATOM 930 C C . GLY A 1 122 ? -0.230 1.367 -17.871 1.00 95.88 122 GLY A C 1
ATOM 931 O O . GLY A 1 122 ? -1.004 1.489 -16.922 1.00 95.88 122 GLY A O 1
ATOM 932 N N . ARG A 1 123 ? -0.409 0.418 -18.800 1.00 96.56 123 ARG A N 1
ATOM 933 C CA . ARG A 1 123 ? -1.505 -0.571 -18.757 1.00 96.56 123 ARG A CA 1
ATOM 934 C C . ARG A 1 123 ? -1.400 -1.496 -17.547 1.00 96.56 123 ARG A C 1
ATOM 936 O O . ARG A 1 123 ? -2.401 -1.721 -16.869 1.00 96.56 123 ARG A O 1
ATOM 943 N N . ILE A 1 124 ? -0.201 -2.002 -17.254 1.00 96.12 124 ILE A N 1
ATOM 944 C CA . ILE A 1 124 ? 0.050 -2.871 -16.096 1.00 96.12 124 ILE A CA 1
ATOM 945 C C . ILE A 1 124 ? -0.181 -2.120 -14.785 1.00 96.12 124 ILE A C 1
ATOM 947 O O . ILE A 1 124 ? -0.777 -2.663 -13.858 1.00 96.12 124 ILE A O 1
ATOM 951 N N . VAL A 1 125 ? 0.232 -0.858 -14.703 1.00 96.38 125 VAL A N 1
ATOM 952 C CA . VAL A 1 125 ? -0.035 -0.027 -13.523 1.00 96.38 125 VAL A CA 1
ATOM 953 C C . VAL A 1 125 ? -1.526 0.298 -13.418 1.00 96.38 125 VAL A C 1
ATOM 955 O O . VAL A 1 125 ? -2.086 0.241 -12.330 1.00 96.38 125 VAL A O 1
ATOM 958 N N . GLY A 1 126 ? -2.215 0.557 -14.531 1.00 94.94 126 GLY A N 1
ATOM 959 C CA . GLY A 1 126 ? -3.665 0.774 -14.555 1.00 94.94 126 GLY A CA 1
ATOM 960 C C . GLY A 1 126 ? -4.479 -0.445 -14.101 1.00 94.94 126 GLY A C 1
ATOM 961 O O . GLY A 1 126 ? -5.530 -0.286 -13.473 1.00 94.94 126 GLY A O 1
ATOM 962 N N . LEU A 1 127 ? -3.969 -1.661 -14.336 1.00 93.69 127 LEU A N 1
ATOM 963 C CA . LEU A 1 127 ? -4.577 -2.899 -13.840 1.00 93.69 127 LEU A CA 1
ATOM 964 C C . LEU A 1 127 ? -4.697 -2.925 -12.310 1.00 93.69 127 LEU A C 1
ATOM 966 O O . LEU A 1 127 ? -5.600 -3.602 -11.819 1.00 93.69 127 LEU A O 1
ATOM 970 N N . LEU A 1 128 ? -3.887 -2.162 -11.558 1.00 94.00 128 LEU A N 1
ATOM 971 C CA . LEU A 1 128 ? -4.050 -2.055 -10.102 1.00 94.00 128 LEU A CA 1
ATOM 972 C C . LEU A 1 128 ? -5.428 -1.543 -9.703 1.00 94.00 128 LEU A C 1
ATOM 974 O O . LEU A 1 128 ? -6.081 -2.115 -8.832 1.00 94.00 128 LEU A O 1
ATOM 978 N N . SER A 1 129 ? -5.875 -0.459 -10.334 1.00 92.81 129 SER A N 1
ATOM 979 C CA . SER A 1 129 ? -7.153 0.171 -10.005 1.00 92.81 129 SER A CA 1
ATOM 980 C C . SER A 1 129 ? -8.341 -0.669 -10.474 1.00 92.81 129 SER A C 1
ATOM 982 O O . SER A 1 129 ? -9.351 -0.751 -9.781 1.00 92.81 129 SER A O 1
ATOM 984 N N . VAL A 1 130 ? -8.217 -1.335 -11.625 1.00 95.56 130 VAL A N 1
ATOM 985 C CA . VAL A 1 130 ? -9.275 -2.217 -12.145 1.00 95.56 130 VAL A CA 1
ATOM 986 C C . VAL A 1 130 ? -9.411 -3.466 -11.279 1.00 95.56 130 VAL A C 1
ATOM 988 O O . VAL A 1 130 ? -10.512 -3.813 -10.853 1.00 95.56 130 VAL A O 1
ATOM 991 N N . THR A 1 131 ? -8.287 -4.115 -10.971 1.00 94.31 131 THR A N 1
ATOM 992 C CA . THR A 1 131 ? -8.262 -5.307 -10.115 1.00 94.31 131 THR A CA 1
ATOM 993 C C . THR A 1 131 ? -8.783 -4.966 -8.732 1.00 94.31 131 THR A C 1
ATOM 995 O O . THR A 1 131 ? -9.583 -5.721 -8.184 1.00 94.31 131 THR A O 1
ATOM 998 N N . SER A 1 132 ? -8.404 -3.809 -8.181 1.00 93.50 132 SER A N 1
ATOM 999 C CA . SER A 1 132 ? -8.877 -3.434 -6.856 1.00 93.50 132 SER A CA 1
ATOM 1000 C C . SER A 1 132 ? -10.382 -3.190 -6.812 1.00 93.50 132 SER A C 1
ATOM 1002 O O . SER A 1 132 ? -11.045 -3.667 -5.895 1.00 93.50 132 SER A O 1
ATOM 1004 N N . MET A 1 133 ? -10.950 -2.552 -7.838 1.00 94.56 133 MET A N 1
ATOM 1005 C CA . MET A 1 133 ? -12.397 -2.369 -7.953 1.00 94.56 133 MET A CA 1
ATOM 1006 C C . MET A 1 133 ? -13.149 -3.708 -7.904 1.00 94.56 133 MET A C 1
ATOM 1008 O O . MET A 1 133 ? -14.136 -3.838 -7.180 1.00 94.56 133 MET A O 1
ATOM 1012 N N . VAL A 1 134 ? -12.662 -4.714 -8.636 1.00 95.62 134 VAL A N 1
ATOM 1013 C CA . VAL A 1 134 ? -13.278 -6.049 -8.678 1.00 95.62 134 VAL A CA 1
ATOM 1014 C C . VAL A 1 134 ? -13.058 -6.804 -7.366 1.00 95.62 134 VAL A C 1
ATOM 1016 O O . VAL A 1 134 ? -13.994 -7.396 -6.832 1.00 95.62 134 VAL A O 1
ATOM 1019 N N . CYS A 1 135 ? -11.847 -6.763 -6.808 1.00 94.69 135 CYS A N 1
ATOM 1020 C CA . CYS A 1 135 ? -11.495 -7.469 -5.577 1.00 94.69 135 CYS A CA 1
ATOM 1021 C C . CYS A 1 135 ? -12.134 -6.858 -4.320 1.00 94.69 135 CYS A C 1
ATOM 1023 O O . CYS A 1 135 ? -12.333 -7.571 -3.337 1.00 94.69 135 CYS A O 1
ATOM 1025 N N . SER A 1 136 ? -12.507 -5.577 -4.327 1.00 94.19 136 SER A N 1
ATOM 1026 C CA . SER A 1 136 ? -13.122 -4.922 -3.168 1.00 94.19 136 SER A CA 1
ATOM 1027 C C . SER A 1 136 ? -14.463 -5.534 -2.753 1.00 94.19 136 SER A C 1
ATOM 1029 O O . SER A 1 136 ? -14.732 -5.613 -1.556 1.00 94.19 136 SER A O 1
ATOM 1031 N N . VAL A 1 137 ? -15.285 -6.012 -3.694 1.00 94.81 137 VAL A N 1
ATOM 1032 C CA . VAL A 1 137 ? -16.580 -6.649 -3.384 1.00 94.81 137 VAL A CA 1
ATOM 1033 C C . VAL A 1 137 ? -16.409 -7.953 -2.584 1.00 94.81 137 VAL A C 1
ATOM 1035 O O . VAL A 1 137 ? -16.932 -8.030 -1.466 1.00 94.81 137 VAL A O 1
ATOM 1038 N N . PRO A 1 138 ? -15.665 -8.971 -3.069 1.00 96.19 138 PRO A N 1
ATOM 1039 C CA . PRO A 1 138 ? -15.476 -10.209 -2.321 1.00 96.19 138 PRO A CA 1
ATOM 1040 C C . PRO A 1 138 ? -14.676 -9.985 -1.036 1.00 96.19 138 PRO A C 1
ATOM 1042 O O . PRO A 1 138 ? -15.028 -10.549 -0.003 1.00 96.19 138 PRO A O 1
ATOM 1045 N N . VAL A 1 139 ? -13.645 -9.132 -1.054 1.00 94.69 139 VAL A N 1
ATOM 1046 C CA . VAL A 1 139 ? -12.859 -8.820 0.151 1.00 94.69 139 VAL A CA 1
ATOM 1047 C C . VAL A 1 139 ? -13.740 -8.157 1.209 1.00 94.69 139 VAL A C 1
ATOM 1049 O O . VAL A 1 139 ? -13.715 -8.571 2.366 1.00 94.69 139 VAL A O 1
ATOM 1052 N N . GLY A 1 140 ? -14.580 -7.196 0.821 1.00 92.94 140 GLY A N 1
ATOM 1053 C CA . GLY A 1 140 ? -15.564 -6.584 1.711 1.00 92.94 140 GLY A CA 1
ATOM 1054 C C . GLY A 1 140 ? -16.506 -7.616 2.330 1.00 92.94 140 GLY A C 1
ATOM 1055 O O . GLY A 1 140 ? -16.679 -7.634 3.547 1.00 92.94 140 GLY A O 1
ATOM 1056 N N . TRP A 1 141 ? -17.051 -8.527 1.521 1.00 94.75 141 TRP A N 1
ATOM 1057 C CA . TRP A 1 141 ? -17.933 -9.597 1.998 1.00 94.75 141 TRP A CA 1
ATOM 1058 C C . TRP A 1 141 ? -17.245 -10.588 2.950 1.00 94.75 141 TRP A C 1
ATOM 1060 O O . TRP A 1 141 ? -17.838 -11.034 3.931 1.00 94.75 141 TRP A O 1
ATOM 1070 N N . VAL A 1 142 ? -15.979 -10.929 2.704 1.00 94.94 142 VAL A N 1
ATOM 1071 C CA . VAL A 1 142 ? -15.195 -11.766 3.622 1.00 94.94 142 VAL A CA 1
ATOM 1072 C C . VAL A 1 142 ? -14.968 -11.023 4.941 1.00 94.94 142 VAL A C 1
ATOM 1074 O O . VAL A 1 142 ? -15.185 -11.579 6.018 1.00 94.94 142 VAL A O 1
ATOM 1077 N N . LEU A 1 143 ? -14.581 -9.748 4.891 1.00 91.56 143 LEU A N 1
ATOM 1078 C CA . LEU A 1 143 ? -14.242 -8.995 6.098 1.00 91.56 143 LEU A CA 1
ATOM 1079 C C . LEU A 1 143 ? -15.449 -8.702 6.994 1.00 91.56 143 LEU A C 1
ATOM 1081 O O . LEU A 1 143 ? -15.280 -8.648 8.214 1.00 91.56 143 LEU A O 1
ATOM 1085 N N . THR A 1 144 ? -16.655 -8.575 6.435 1.00 90.44 144 THR A N 1
ATOM 1086 C CA . THR A 1 144 ? -17.877 -8.456 7.246 1.00 90.44 144 THR A CA 1
ATOM 1087 C C . THR A 1 144 ? -18.157 -9.735 8.034 1.00 90.44 144 THR A C 1
ATOM 1089 O O . THR A 1 144 ? -18.512 -9.655 9.208 1.00 90.44 144 THR A O 1
ATOM 1092 N N . LYS A 1 145 ? -17.919 -10.917 7.452 1.00 92.56 145 LYS A N 1
ATOM 1093 C CA . LYS A 1 145 ? -18.068 -12.203 8.157 1.00 92.56 145 LYS A CA 1
ATOM 1094 C C . LYS A 1 145 ? -16.988 -12.441 9.213 1.00 92.56 145 LYS A C 1
ATOM 1096 O O . LYS A 1 145 ? -17.259 -13.041 10.250 1.00 92.56 145 LYS A O 1
ATOM 1101 N N . PHE A 1 146 ? -15.770 -11.954 8.976 1.00 90.81 146 PHE A N 1
ATOM 1102 C CA . PHE A 1 146 ? -14.609 -12.192 9.841 1.00 90.81 146 PHE A CA 1
ATOM 1103 C C . PHE A 1 146 ? -14.150 -10.946 10.609 1.00 90.81 146 PHE A C 1
ATOM 1105 O O . PHE A 1 146 ? -12.961 -10.755 10.873 1.00 90.81 146 PHE A O 1
ATOM 1112 N N . GLU A 1 147 ? -15.087 -10.115 11.061 1.00 85.00 147 GLU A N 1
ATOM 1113 C CA . GLU A 1 147 ? -14.789 -8.848 11.744 1.00 85.00 147 GLU A CA 1
ATOM 1114 C C . GLU A 1 147 ? -13.987 -8.981 13.060 1.00 85.00 147 GLU A C 1
ATOM 1116 O O . GLU A 1 147 ? -13.403 -8.013 13.562 1.00 85.00 147 GLU A O 1
ATOM 1121 N N . ARG A 1 148 ? -13.921 -10.187 13.640 1.00 84.38 148 ARG A N 1
ATOM 1122 C CA . ARG A 1 148 ? -13.087 -10.493 14.816 1.00 84.38 148 ARG A CA 1
ATOM 1123 C C . ARG A 1 148 ? -11.601 -10.637 14.467 1.00 84.38 148 ARG A C 1
ATOM 1125 O O . ARG A 1 148 ? -10.760 -10.446 15.350 1.00 84.38 148 ARG A O 1
ATOM 1132 N N . MET A 1 149 ? -11.294 -10.909 13.197 1.00 88.88 149 MET A N 1
ATOM 1133 C CA . MET A 1 149 ? -9.962 -11.210 12.664 1.00 88.88 149 MET A CA 1
ATOM 1134 C C . MET A 1 149 ? -9.338 -10.034 11.893 1.00 88.88 149 MET A C 1
ATOM 1136 O O . MET A 1 149 ? -8.361 -10.223 11.181 1.00 88.88 149 MET A O 1
ATOM 1140 N N . LEU A 1 150 ? -9.837 -8.800 12.050 1.00 90.94 150 LEU A N 1
ATOM 1141 C CA . LEU A 1 150 ? -9.336 -7.632 11.300 1.00 90.94 150 LEU A CA 1
ATOM 1142 C C . LEU A 1 150 ? -7.809 -7.452 11.377 1.00 90.94 150 LEU A C 1
ATOM 1144 O O . LEU A 1 150 ? -7.180 -7.201 10.357 1.00 90.94 150 LEU A O 1
ATOM 1148 N N . HIS A 1 151 ? -7.187 -7.644 12.547 1.00 90.69 151 HIS A N 1
ATOM 1149 C CA . HIS A 1 151 ? -5.721 -7.548 12.672 1.00 90.69 151 HIS A CA 1
ATOM 1150 C C . HIS A 1 151 ? -4.984 -8.592 11.828 1.00 90.69 151 HIS A C 1
ATOM 1152 O O . HIS A 1 151 ? -3.938 -8.284 11.269 1.00 90.69 151 HIS A O 1
ATOM 1158 N N . PHE A 1 152 ? -5.534 -9.805 11.721 1.00 92.56 152 PHE A N 1
ATOM 1159 C CA . PHE A 1 152 ? -4.965 -10.856 10.884 1.00 92.56 152 PHE A CA 1
ATOM 1160 C C . PHE A 1 152 ? -5.005 -10.453 9.407 1.00 92.56 152 PHE A C 1
ATOM 1162 O O . PHE A 1 152 ? -4.003 -10.601 8.721 1.00 92.56 152 PHE A O 1
ATOM 1169 N N . PHE A 1 153 ? -6.105 -9.858 8.932 1.00 94.81 153 PHE A N 1
ATOM 1170 C CA . PHE A 1 153 ? -6.183 -9.355 7.556 1.00 94.81 153 PHE A CA 1
ATOM 1171 C C . PHE A 1 153 ? -5.209 -8.206 7.284 1.00 94.81 153 PHE A C 1
ATOM 1173 O O . PHE A 1 153 ? -4.632 -8.158 6.204 1.00 94.81 153 PHE A O 1
ATOM 1180 N N . VAL A 1 154 ? -4.967 -7.316 8.252 1.00 94.94 154 VAL A N 1
ATOM 1181 C CA . VAL A 1 154 ? -3.936 -6.273 8.102 1.00 94.94 154 VAL A CA 1
ATOM 1182 C C . VAL A 1 154 ? -2.541 -6.900 7.981 1.00 94.94 154 VAL A C 1
ATOM 1184 O O . VAL A 1 154 ? -1.782 -6.532 7.089 1.00 94.94 154 VAL A O 1
ATOM 1187 N N . ILE A 1 155 ? -2.217 -7.884 8.827 1.00 95.75 155 ILE A N 1
ATOM 1188 C CA . ILE A 1 155 ? -0.951 -8.636 8.758 1.00 95.75 155 ILE A CA 1
ATOM 1189 C C . ILE A 1 155 ? -0.816 -9.341 7.406 1.00 95.75 155 ILE A C 1
ATOM 1191 O O . ILE A 1 155 ? 0.208 -9.198 6.742 1.00 95.75 155 ILE A O 1
ATOM 1195 N N . LEU A 1 156 ? -1.860 -10.052 6.976 1.00 96.69 156 LEU A N 1
ATOM 1196 C CA . LEU A 1 156 ? -1.903 -10.737 5.689 1.00 96.69 156 LEU A CA 1
ATOM 1197 C C . LEU A 1 156 ? -1.708 -9.755 4.530 1.00 96.69 156 LEU A C 1
ATOM 1199 O O . LEU A 1 156 ? -0.926 -10.028 3.629 1.00 96.69 156 LEU A O 1
ATOM 1203 N N . GLY A 1 157 ? -2.356 -8.591 4.581 1.00 96.94 157 GLY A N 1
ATOM 1204 C CA . GLY A 1 157 ? -2.191 -7.533 3.592 1.00 96.94 157 GLY A CA 1
ATOM 1205 C C . GLY A 1 157 ? -0.741 -7.059 3.485 1.00 96.94 157 GLY A C 1
ATOM 1206 O O . GLY A 1 157 ? -0.201 -7.019 2.385 1.00 96.94 157 GLY A O 1
ATOM 1207 N N . PHE A 1 158 ? -0.073 -6.777 4.607 1.00 97.81 158 PHE A N 1
ATOM 1208 C CA . PHE A 1 158 ? 1.345 -6.398 4.587 1.00 97.81 158 PHE A CA 1
ATOM 1209 C C . PHE A 1 158 ? 2.267 -7.524 4.108 1.00 97.81 158 PHE A C 1
ATOM 1211 O O . PHE A 1 158 ? 3.222 -7.246 3.387 1.00 97.81 158 PHE A O 1
ATOM 1218 N N . LEU A 1 159 ? 1.986 -8.782 4.464 1.00 98.00 159 LEU A N 1
ATOM 1219 C CA . LEU A 1 159 ? 2.742 -9.935 3.966 1.00 98.00 159 LEU A CA 1
ATOM 1220 C C . LEU A 1 159 ? 2.606 -10.087 2.449 1.00 98.00 159 LEU A C 1
ATOM 1222 O O . LEU A 1 159 ? 3.608 -10.297 1.770 1.00 98.00 159 LEU A O 1
ATOM 1226 N N . ILE A 1 160 ? 1.393 -9.926 1.912 1.00 97.94 160 ILE A N 1
ATOM 1227 C CA . ILE A 1 160 ? 1.158 -9.936 0.465 1.00 97.94 160 ILE A CA 1
ATOM 1228 C C . ILE A 1 160 ? 1.898 -8.767 -0.190 1.00 97.94 160 ILE A C 1
ATOM 1230 O O . ILE A 1 160 ? 2.567 -8.984 -1.196 1.00 97.94 160 ILE A O 1
ATOM 1234 N N . THR A 1 161 ? 1.853 -7.556 0.378 1.00 97.81 161 THR A N 1
ATOM 1235 C CA . THR A 1 161 ? 2.614 -6.403 -0.138 1.00 97.81 161 THR A CA 1
ATOM 1236 C C . THR A 1 161 ? 4.113 -6.695 -0.186 1.00 97.81 161 THR A C 1
ATOM 1238 O O . THR A 1 161 ? 4.735 -6.485 -1.222 1.00 97.81 161 THR A O 1
ATOM 1241 N N . LEU A 1 162 ? 4.693 -7.218 0.899 1.00 98.00 162 LEU A N 1
ATOM 1242 C CA . LEU A 1 162 ? 6.114 -7.571 0.964 1.00 98.00 162 LEU A CA 1
ATOM 1243 C C . LEU A 1 162 ? 6.483 -8.641 -0.063 1.00 98.00 162 LEU A C 1
ATOM 1245 O O . LEU A 1 162 ? 7.435 -8.456 -0.814 1.00 98.00 162 LEU A O 1
ATOM 1249 N N . GLY A 1 163 ? 5.710 -9.727 -0.129 1.00 97.69 163 GLY A N 1
ATOM 1250 C CA . GLY A 1 163 ? 5.932 -10.794 -1.102 1.00 97.69 163 GLY A CA 1
ATOM 1251 C C . GLY A 1 163 ? 5.815 -10.293 -2.540 1.00 97.69 163 GLY A C 1
ATOM 1252 O O . GLY A 1 163 ? 6.626 -10.649 -3.385 1.00 97.69 163 GLY A O 1
ATOM 1253 N N . SER A 1 164 ? 4.864 -9.403 -2.811 1.00 97.31 164 SER A N 1
ATOM 1254 C CA . SER A 1 164 ? 4.646 -8.851 -4.150 1.00 97.31 164 SER A CA 1
ATOM 1255 C C . SER A 1 164 ? 5.756 -7.893 -4.576 1.00 97.31 164 SER A C 1
ATOM 1257 O O . SER A 1 164 ? 6.229 -7.976 -5.706 1.00 97.31 164 SER A O 1
ATOM 1259 N N . LEU A 1 165 ? 6.216 -7.024 -3.668 1.00 96.69 165 LEU A N 1
ATOM 1260 C CA . LEU A 1 165 ? 7.395 -6.187 -3.902 1.00 96.69 165 LEU A CA 1
ATOM 1261 C C . LEU A 1 165 ? 8.648 -7.053 -4.101 1.00 96.69 165 LEU A C 1
ATOM 1263 O O . LEU A 1 165 ? 9.471 -6.741 -4.954 1.00 96.69 165 LEU A O 1
ATOM 1267 N N . ALA A 1 166 ? 8.776 -8.161 -3.362 1.00 96.75 166 ALA A N 1
ATOM 1268 C CA . ALA A 1 166 ? 9.915 -9.071 -3.481 1.00 96.75 166 ALA A CA 1
ATOM 1269 C C . ALA A 1 166 ? 9.911 -9.820 -4.811 1.00 96.75 166 ALA A C 1
ATOM 1271 O O . ALA A 1 166 ? 10.958 -9.968 -5.431 1.00 96.75 166 ALA A O 1
ATOM 1272 N N . VAL A 1 167 ? 8.735 -10.231 -5.285 1.00 96.56 167 VAL A N 1
ATOM 1273 C CA . VAL A 1 167 ? 8.569 -10.815 -6.619 1.00 96.56 167 VAL A CA 1
ATOM 1274 C C . VAL A 1 167 ? 8.937 -9.810 -7.709 1.00 96.56 167 VAL A C 1
ATOM 1276 O O . VAL A 1 167 ? 9.614 -10.180 -8.664 1.00 96.56 167 VAL A O 1
ATOM 1279 N N . LEU A 1 168 ? 8.526 -8.545 -7.580 1.00 94.94 168 LEU A N 1
ATOM 1280 C CA . LEU A 1 168 ? 8.851 -7.522 -8.577 1.00 94.94 168 LEU A CA 1
ATOM 1281 C C . LEU A 1 168 ? 10.354 -7.266 -8.688 1.00 94.94 168 LEU A C 1
ATOM 1283 O O . LEU A 1 168 ? 10.849 -7.165 -9.813 1.00 94.94 168 LEU A O 1
ATOM 1287 N N . GLU A 1 169 ? 11.037 -7.189 -7.545 1.00 94.38 169 GLU A N 1
ATOM 1288 C CA . GLU A 1 169 ? 12.454 -6.833 -7.467 1.00 94.38 169 GLU A CA 1
ATOM 1289 C C . GLU A 1 169 ? 13.393 -8.012 -7.717 1.00 94.38 169 GLU A C 1
ATOM 1291 O O . GLU A 1 169 ? 14.313 -7.906 -8.516 1.00 94.38 169 GLU A O 1
ATOM 1296 N N . PHE A 1 170 ? 13.174 -9.142 -7.044 1.00 94.38 170 PHE A N 1
ATOM 1297 C CA . PHE A 1 170 ? 14.149 -10.235 -7.008 1.00 94.38 170 PHE A CA 1
ATOM 1298 C C . PHE A 1 170 ? 13.826 -11.386 -7.961 1.00 94.38 170 PHE A C 1
ATOM 1300 O O . PHE A 1 170 ? 14.679 -12.239 -8.198 1.00 94.38 170 PHE A O 1
ATOM 1307 N N . VAL A 1 171 ? 12.599 -11.459 -8.488 1.00 94.25 171 VAL A N 1
ATOM 1308 C CA . VAL A 1 171 ? 12.163 -12.581 -9.330 1.00 94.25 171 VAL A CA 1
ATOM 1309 C C . VAL A 1 171 ? 11.962 -12.117 -10.768 1.00 94.25 171 VAL A C 1
ATOM 1311 O O . VAL A 1 171 ? 10.863 -11.768 -11.204 1.00 94.25 171 VAL A O 1
ATOM 1314 N N . GLU A 1 172 ? 13.050 -12.144 -11.533 1.00 89.06 172 GLU A N 1
ATOM 1315 C CA . GLU A 1 172 ? 13.052 -11.768 -12.952 1.00 89.06 172 GLU A CA 1
ATOM 1316 C C . GLU A 1 172 ? 12.256 -12.745 -13.827 1.00 89.06 172 GLU A C 1
ATOM 1318 O O . GLU A 1 172 ? 11.615 -12.332 -14.792 1.00 89.06 172 GLU A O 1
ATOM 1323 N N . SER A 1 173 ? 12.240 -14.031 -13.458 1.00 91.69 173 SER A N 1
ATOM 1324 C CA . SER A 1 173 ? 11.575 -15.096 -14.221 1.00 91.69 173 SER A CA 1
ATOM 1325 C C . SER A 1 173 ? 10.049 -14.991 -14.233 1.00 91.69 173 SER A C 1
ATOM 1327 O O . SER A 1 173 ? 9.402 -15.556 -15.116 1.00 91.69 173 SER A O 1
ATOM 1329 N N . LEU A 1 174 ? 9.457 -14.278 -13.270 1.00 94.31 174 LEU A N 1
ATOM 1330 C CA . LEU A 1 174 ? 8.013 -14.092 -13.19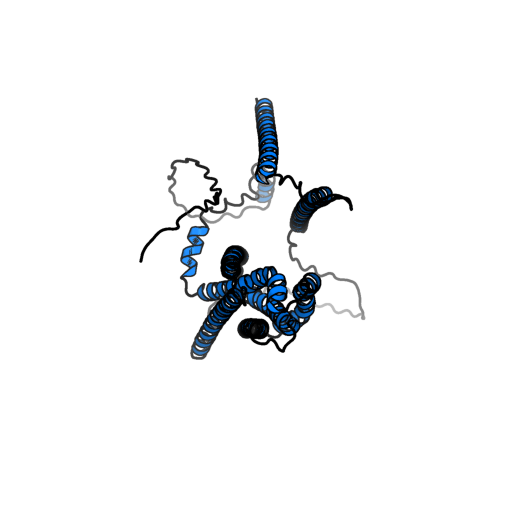7 1.00 94.31 174 LEU A CA 1
ATOM 1331 C C . LEU A 1 174 ? 7.579 -12.827 -13.945 1.00 94.31 174 LEU A C 1
ATOM 1333 O O . LEU A 1 174 ? 8.230 -11.785 -13.824 1.00 94.31 174 LEU A O 1
ATOM 1337 N N . PRO A 1 175 ? 6.437 -12.863 -14.659 1.00 94.56 175 PRO A N 1
ATOM 1338 C CA . PRO A 1 175 ? 5.867 -11.667 -15.260 1.00 94.56 175 PRO A CA 1
ATOM 1339 C C . PRO A 1 175 ? 5.572 -10.599 -14.192 1.00 94.56 175 PRO A C 1
ATOM 1341 O O . PRO A 1 175 ? 4.981 -10.926 -13.157 1.00 94.56 175 PRO A O 1
ATOM 1344 N N . PRO A 1 176 ? 5.874 -9.311 -14.445 1.00 94.25 176 PRO A N 1
ATOM 1345 C CA . PRO A 1 176 ? 5.654 -8.238 -13.469 1.00 94.25 176 PRO A CA 1
ATOM 1346 C C . PRO A 1 176 ? 4.178 -8.083 -13.077 1.00 94.25 176 PRO A C 1
ATOM 1348 O O . PRO A 1 176 ? 3.859 -7.630 -11.980 1.00 94.25 176 PRO A O 1
ATOM 1351 N N . ILE A 1 177 ? 3.264 -8.528 -13.944 1.00 96.00 177 ILE A N 1
ATOM 1352 C CA . ILE A 1 177 ? 1.821 -8.567 -13.683 1.00 96.00 177 ILE A CA 1
ATOM 1353 C C . ILE A 1 177 ? 1.508 -9.345 -1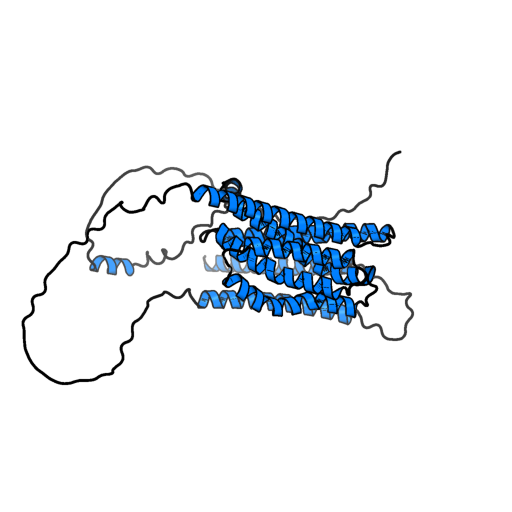2.397 1.00 96.00 177 ILE A C 1
ATOM 1355 O O . ILE A 1 177 ? 0.633 -8.927 -11.646 1.00 96.00 177 ILE A O 1
ATOM 1359 N N . VAL A 1 178 ? 2.235 -10.426 -12.095 1.00 96.06 178 VAL A N 1
ATOM 1360 C CA . VAL A 1 178 ? 1.990 -11.248 -10.897 1.00 96.06 178 VAL A CA 1
ATOM 1361 C C . VAL A 1 178 ? 2.197 -10.431 -9.620 1.00 96.06 178 VAL A C 1
ATOM 1363 O O . VAL A 1 178 ? 1.329 -10.413 -8.748 1.00 96.06 178 VAL A O 1
ATOM 1366 N N . GLY A 1 179 ? 3.309 -9.695 -9.534 1.00 95.44 179 GLY A N 1
ATOM 1367 C CA . GLY A 1 179 ? 3.575 -8.809 -8.402 1.00 95.44 179 GLY A CA 1
ATOM 1368 C C . GLY A 1 179 ? 2.574 -7.653 -8.325 1.00 95.44 179 GLY A C 1
ATOM 1369 O O . GLY A 1 179 ? 2.057 -7.344 -7.255 1.00 95.44 179 GLY A O 1
ATOM 1370 N N . MET A 1 180 ? 2.209 -7.063 -9.463 1.00 96.12 180 MET A N 1
ATOM 1371 C CA . MET A 1 180 ? 1.239 -5.960 -9.505 1.00 96.12 180 MET A CA 1
ATOM 1372 C C . MET A 1 180 ? -0.166 -6.393 -9.063 1.00 96.12 180 MET A C 1
ATOM 1374 O O . MET A 1 180 ? -0.825 -5.681 -8.300 1.00 96.12 180 MET A O 1
ATOM 1378 N N . LEU A 1 181 ? -0.615 -7.587 -9.463 1.00 96.31 181 LEU A N 1
ATOM 1379 C CA . LEU A 1 181 ? -1.867 -8.176 -8.983 1.00 96.31 181 LEU A CA 1
ATOM 1380 C C . LEU A 1 181 ? -1.815 -8.447 -7.476 1.00 96.31 181 LEU A C 1
ATOM 1382 O O . LEU A 1 181 ? -2.772 -8.135 -6.770 1.00 96.31 181 LEU A O 1
ATOM 1386 N N . GLY A 1 182 ? -0.691 -8.949 -6.961 1.00 96.44 182 GLY A N 1
ATOM 1387 C CA . GLY A 1 182 ? -0.500 -9.151 -5.525 1.00 96.44 182 GLY A CA 1
ATOM 1388 C C . GLY A 1 182 ? -0.615 -7.849 -4.720 1.00 96.44 182 GLY A C 1
ATOM 1389 O O . GLY A 1 182 ? -1.375 -7.790 -3.750 1.00 96.44 182 GLY A O 1
ATOM 1390 N N . ILE A 1 183 ? 0.029 -6.764 -5.172 1.00 96.31 183 ILE A N 1
ATOM 1391 C CA . ILE A 1 183 ? -0.116 -5.430 -4.557 1.00 96.31 183 ILE A CA 1
ATOM 1392 C C . ILE A 1 183 ? -1.574 -4.954 -4.623 1.00 96.31 183 ILE A C 1
ATOM 1394 O O . ILE A 1 183 ? -2.078 -4.385 -3.656 1.00 96.31 183 ILE A O 1
ATOM 1398 N N . SER A 1 184 ? -2.279 -5.223 -5.724 1.00 95.94 184 SER A N 1
ATOM 1399 C CA . SER A 1 184 ? -3.696 -4.860 -5.887 1.00 95.94 184 SER A CA 1
ATOM 1400 C C . SER A 1 184 ? -4.596 -5.568 -4.878 1.00 95.94 184 SER A C 1
ATOM 1402 O O . SER A 1 184 ? -5.456 -4.945 -4.258 1.00 95.94 184 SER A O 1
ATOM 1404 N N . VAL A 1 185 ? -4.375 -6.866 -4.668 1.00 96.25 185 VAL A N 1
ATOM 1405 C CA . VAL A 1 185 ? -5.110 -7.650 -3.669 1.00 96.25 185 VAL A CA 1
ATOM 1406 C C . VAL A 1 185 ? -4.817 -7.130 -2.262 1.00 96.25 185 VAL A C 1
ATOM 1408 O O . VAL A 1 185 ? -5.745 -6.929 -1.474 1.00 96.25 185 VAL A O 1
ATOM 1411 N N . ALA A 1 186 ? -3.553 -6.832 -1.949 1.00 96.62 186 ALA A N 1
ATOM 1412 C CA . ALA A 1 186 ? -3.191 -6.212 -0.677 1.00 96.62 186 ALA A CA 1
ATOM 1413 C C . ALA A 1 186 ? -3.869 -4.842 -0.484 1.00 96.62 186 ALA A C 1
ATOM 1415 O O . ALA A 1 186 ? -4.361 -4.553 0.610 1.00 96.62 186 ALA A O 1
ATOM 1416 N N . TYR A 1 187 ? -3.964 -4.038 -1.550 1.00 94.44 187 TYR A N 1
ATOM 1417 C CA . TYR A 1 187 ? -4.658 -2.748 -1.564 1.00 94.44 187 TYR A CA 1
ATOM 1418 C C . TYR A 1 187 ? -6.163 -2.870 -1.323 1.00 94.44 187 TYR A C 1
ATOM 1420 O O . TYR A 1 187 ? -6.765 -1.962 -0.768 1.00 94.44 187 TYR A O 1
ATOM 1428 N N . CYS A 1 188 ? -6.797 -3.990 -1.661 1.00 95.88 188 CYS A N 1
ATOM 1429 C CA . CYS A 1 188 ? -8.182 -4.223 -1.250 1.00 95.88 188 CYS A CA 1
ATOM 1430 C C . CYS A 1 188 ? -8.275 -4.582 0.232 1.00 95.88 188 CYS A C 1
ATOM 1432 O O . CYS A 1 188 ? -9.143 -4.075 0.943 1.00 95.88 188 CYS A O 1
ATOM 1434 N N . ILE A 1 189 ? -7.394 -5.460 0.712 1.00 95.75 189 ILE A N 1
ATOM 1435 C CA . ILE A 1 189 ? -7.481 -6.019 2.066 1.00 95.75 189 ILE A CA 1
ATOM 1436 C C . ILE A 1 189 ? -7.178 -4.955 3.126 1.00 95.75 189 ILE A C 1
ATOM 1438 O O . ILE A 1 189 ? -7.942 -4.798 4.080 1.00 95.75 189 ILE A O 1
ATOM 1442 N N . LEU A 1 190 ? -6.084 -4.208 2.958 1.00 95.62 190 LEU A N 1
ATOM 1443 C CA . LEU A 1 190 ? -5.579 -3.266 3.958 1.00 95.62 190 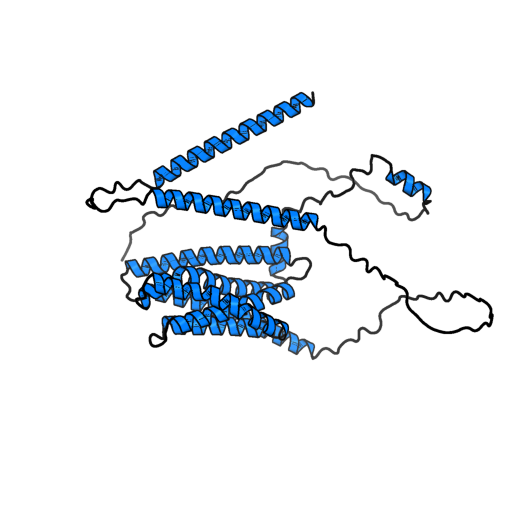LEU A CA 1
ATOM 1444 C C . LEU A 1 190 ? -6.577 -2.160 4.343 1.00 95.62 190 LEU A C 1
ATOM 1446 O O . LEU A 1 190 ? -6.908 -2.078 5.523 1.00 95.62 190 LEU A O 1
ATOM 1450 N N . PRO A 1 191 ? -7.121 -1.335 3.431 1.00 93.50 191 PRO A N 1
ATOM 1451 C CA . PRO A 1 191 ? -8.027 -0.254 3.799 1.00 93.50 191 PRO A CA 1
ATOM 1452 C C . PRO A 1 191 ? -9.350 -0.815 4.326 1.00 93.50 191 PRO A C 1
ATOM 1454 O O . PRO A 1 191 ? -9.878 -0.305 5.314 1.00 93.50 191 PRO A O 1
ATOM 1457 N N . THR A 1 192 ? -9.841 -1.914 3.748 1.00 94.00 192 THR A N 1
ATOM 1458 C CA . THR A 1 192 ? -11.063 -2.585 4.211 1.00 94.00 192 THR A CA 1
ATOM 1459 C C . THR A 1 192 ? -10.917 -3.102 5.643 1.00 94.00 192 THR A C 1
ATOM 1461 O O . THR A 1 192 ? -11.889 -3.108 6.390 1.00 94.00 192 THR A O 1
ATOM 1464 N N . ALA A 1 193 ? -9.710 -3.481 6.071 1.00 94.44 193 ALA A N 1
ATOM 1465 C CA . ALA A 1 193 ? -9.443 -3.904 7.443 1.00 94.44 193 ALA A CA 1
ATOM 1466 C C . ALA A 1 193 ? -9.126 -2.730 8.390 1.00 94.44 193 ALA A C 1
ATOM 1468 O O . ALA A 1 193 ? -9.598 -2.699 9.531 1.00 94.44 193 ALA A O 1
ATOM 1469 N N . ILE A 1 194 ? -8.322 -1.768 7.928 1.00 93.25 194 ILE A N 1
ATOM 1470 C CA . ILE A 1 194 ? -7.780 -0.663 8.729 1.00 93.25 194 ILE A CA 1
ATOM 1471 C C . ILE A 1 194 ? -8.870 0.339 9.102 1.00 93.25 194 ILE A C 1
ATOM 1473 O O . ILE A 1 194 ? -8.930 0.743 10.262 1.00 93.25 194 ILE A O 1
ATOM 1477 N N . TRP A 1 195 ? -9.745 0.737 8.174 1.00 91.06 195 TRP A N 1
ATOM 1478 C CA . TRP A 1 195 ? -10.745 1.773 8.463 1.00 91.06 195 TRP A CA 1
ATOM 1479 C C . TRP A 1 195 ? -11.787 1.336 9.506 1.00 91.06 195 TRP A C 1
ATOM 1481 O O . TRP A 1 195 ? -12.020 2.095 10.452 1.00 91.06 195 TRP A O 1
ATOM 1491 N N . PRO A 1 196 ? -12.353 0.112 9.453 1.00 90.75 196 PRO A N 1
ATOM 1492 C CA . PRO A 1 196 ? -13.204 -0.392 10.530 1.00 90.75 196 PRO A CA 1
ATOM 1493 C C . PRO A 1 196 ? -12.449 -0.564 11.848 1.00 90.75 196 PRO A C 1
ATOM 1495 O O . PRO A 1 196 ? -13.009 -0.339 12.921 1.00 90.75 196 PRO A O 1
ATOM 1498 N N . LEU A 1 197 ? -11.169 -0.946 11.789 1.00 89.38 197 LEU A N 1
ATOM 1499 C CA . LEU A 1 197 ? -10.339 -1.058 12.983 1.00 89.38 197 LEU A CA 1
ATOM 1500 C C . LEU A 1 197 ? -10.122 0.314 13.636 1.00 89.38 197 LEU A C 1
ATOM 1502 O O . LEU A 1 197 ? -10.267 0.430 14.851 1.00 89.38 197 LEU A O 1
ATOM 1506 N N . LEU A 1 198 ? -9.874 1.350 12.833 1.00 89.25 198 LEU A N 1
ATOM 1507 C CA . LEU A 1 198 ? -9.749 2.729 13.289 1.00 89.25 198 LEU A CA 1
ATOM 1508 C C . LEU A 1 198 ? -11.056 3.230 13.918 1.00 89.25 198 LEU A C 1
ATOM 1510 O O . LEU A 1 198 ? -11.022 3.844 14.984 1.00 89.25 198 LEU A O 1
ATOM 1514 N N . ALA A 1 199 ? -12.206 2.920 13.308 1.00 89.00 199 ALA A N 1
ATOM 1515 C CA . ALA A 1 199 ? -13.520 3.248 13.860 1.00 89.00 199 ALA A CA 1
ATOM 1516 C C . ALA A 1 199 ? -13.751 2.590 15.228 1.00 89.00 199 ALA A C 1
ATOM 1518 O O . ALA A 1 199 ? -14.163 3.260 16.176 1.00 89.00 199 ALA A O 1
ATOM 1519 N N . LYS A 1 200 ? -13.391 1.306 15.368 1.00 85.94 200 LYS A N 1
ATOM 1520 C CA . LYS A 1 200 ? -13.469 0.573 16.642 1.00 85.94 200 LYS A CA 1
ATOM 1521 C C . LYS A 1 200 ? -12.544 1.158 17.720 1.00 85.94 200 LYS A C 1
ATOM 1523 O O . LYS A 1 200 ? -12.868 1.054 18.900 1.00 85.94 200 LYS A O 1
ATOM 1528 N N . THR A 1 201 ? -11.411 1.763 17.353 1.00 84.06 201 THR A N 1
ATOM 1529 C CA . THR A 1 201 ? -10.452 2.332 18.320 1.00 84.06 201 THR A CA 1
ATOM 1530 C C . THR A 1 201 ? -10.702 3.801 18.670 1.00 84.06 201 THR A C 1
ATOM 1532 O O . THR A 1 201 ? -10.429 4.209 19.795 1.00 84.06 201 THR A O 1
ATOM 1535 N N . ALA A 1 202 ? -11.215 4.609 17.738 1.00 83.19 202 ALA A N 1
ATOM 1536 C CA . ALA A 1 202 ? -11.328 6.061 17.907 1.00 83.19 202 ALA A CA 1
ATOM 1537 C C . ALA A 1 202 ? -12.533 6.512 18.756 1.00 83.19 202 ALA A C 1
ATOM 1539 O O . ALA A 1 202 ? -12.547 7.654 19.220 1.00 83.19 202 ALA A O 1
ATOM 1540 N N . GLY A 1 203 ? -13.526 5.638 18.958 1.00 78.00 203 GLY A N 1
ATOM 1541 C CA . GLY A 1 203 ? -14.775 5.953 19.656 1.00 78.00 203 GLY A CA 1
ATOM 1542 C C . GLY A 1 203 ? -15.701 6.888 18.860 1.00 78.00 203 GLY A C 1
ATOM 1543 O O . GLY A 1 203 ? -15.260 7.701 18.052 1.00 78.00 203 GLY A O 1
ATOM 1544 N N . GLU A 1 204 ? -17.010 6.795 19.099 1.00 81.38 204 GLU A N 1
ATOM 1545 C CA . GLU A 1 204 ? -18.036 7.472 18.283 1.00 81.38 204 GLU A CA 1
ATOM 1546 C C . GLU A 1 204 ? -17.953 9.005 18.334 1.00 81.38 204 GLU A C 1
ATOM 1548 O O . GLU A 1 204 ? -18.047 9.676 17.308 1.00 81.38 204 GLU A O 1
ATOM 1553 N N . ARG A 1 205 ? -17.718 9.581 19.522 1.00 74.62 205 ARG A N 1
ATOM 1554 C CA . ARG A 1 205 ? -17.728 11.044 19.730 1.00 74.62 205 ARG A CA 1
ATOM 1555 C C . ARG A 1 205 ? -16.551 11.771 19.073 1.00 74.62 205 ARG A C 1
ATOM 1557 O O . ARG A 1 205 ? -16.645 12.966 18.808 1.00 74.62 205 ARG A O 1
ATOM 1564 N N . SER A 1 206 ? -15.448 11.069 18.822 1.00 80.88 206 SER A N 1
ATOM 1565 C CA . SER A 1 206 ? -14.194 11.629 18.296 1.00 80.88 206 SER A CA 1
ATOM 1566 C C . SER A 1 206 ? -13.803 11.082 16.927 1.00 80.88 206 SER A C 1
ATOM 1568 O O . SER A 1 206 ? -12.788 11.520 16.383 1.00 80.88 206 SER A O 1
ATOM 1570 N N . PHE A 1 207 ? -14.600 10.182 16.341 1.00 85.56 207 PHE A N 1
ATOM 1571 C CA . PHE A 1 207 ? -14.245 9.494 15.102 1.00 85.56 207 PHE A CA 1
ATOM 1572 C C . PHE A 1 207 ? -13.876 10.461 13.971 1.00 85.56 207 PHE A C 1
ATOM 1574 O O . PHE A 1 207 ? -12.806 10.330 13.389 1.00 85.56 207 PHE A O 1
ATOM 1581 N N . SER A 1 208 ? -14.696 11.485 13.711 1.00 88.44 208 SER A N 1
ATOM 1582 C CA . SER A 1 208 ? -14.430 12.461 12.640 1.00 88.44 208 SER A CA 1
ATOM 1583 C C . SER A 1 208 ? -13.124 13.246 12.857 1.00 88.44 208 SER A C 1
ATOM 1585 O O . SER A 1 208 ? -12.331 13.417 11.927 1.00 88.44 208 SER A O 1
ATOM 1587 N N . ALA A 1 209 ? -12.851 13.682 14.092 1.00 87.75 209 ALA A N 1
ATOM 1588 C CA . ALA A 1 209 ? -11.626 14.414 14.414 1.00 87.75 209 ALA A CA 1
ATOM 1589 C C . ALA A 1 209 ? -10.381 13.531 14.238 1.00 87.75 209 ALA A C 1
ATOM 1591 O O . ALA A 1 209 ? -9.412 13.952 13.612 1.00 87.75 209 ALA A O 1
ATOM 1592 N N . VAL A 1 210 ? -10.434 12.288 14.725 1.00 87.12 210 VAL A N 1
ATOM 1593 C CA . VAL A 1 210 ? -9.348 11.315 14.548 1.00 87.12 210 VAL A CA 1
ATOM 1594 C C . VAL A 1 210 ? -9.158 10.992 13.069 1.00 87.12 210 VAL A C 1
ATOM 1596 O O . VAL A 1 210 ? -8.043 11.071 12.572 1.00 87.12 210 VAL A O 1
ATOM 1599 N N . TYR A 1 211 ? -10.236 1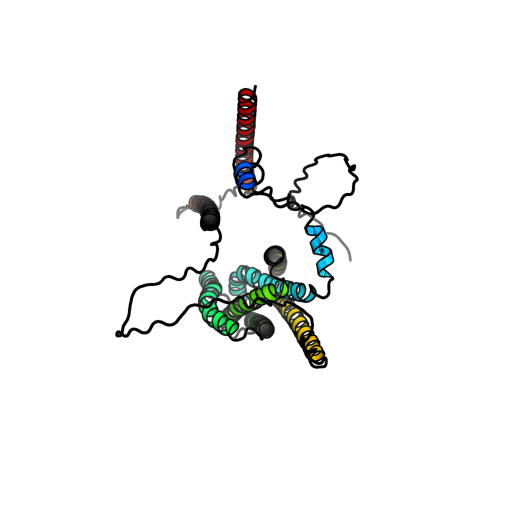0.711 12.340 1.00 88.38 211 TYR A N 1
ATOM 1600 C CA . TYR A 1 211 ? -10.192 10.376 10.919 1.00 88.38 211 TYR A CA 1
ATOM 1601 C C . TYR A 1 211 ? -9.512 11.470 10.083 1.00 88.38 211 TYR A C 1
ATOM 1603 O O . TYR A 1 211 ? -8.598 11.188 9.311 1.00 88.38 211 TYR A O 1
ATOM 1611 N N . THR A 1 212 ? -9.902 12.734 10.276 1.00 91.25 212 THR A N 1
ATOM 1612 C CA . THR A 1 212 ? -9.278 13.865 9.564 1.00 91.25 212 THR A CA 1
ATOM 1613 C C . THR A 1 212 ? -7.806 14.059 9.932 1.00 91.25 212 THR A C 1
ATOM 1615 O O . THR A 1 212 ? -6.998 14.340 9.048 1.00 91.25 212 THR A O 1
ATOM 1618 N N . ALA A 1 213 ? -7.435 13.862 11.201 1.00 89.25 213 ALA A N 1
ATOM 1619 C CA . ALA A 1 213 ? -6.042 13.922 11.636 1.00 89.25 213 ALA A CA 1
ATOM 1620 C C . ALA A 1 213 ? -5.196 12.808 10.997 1.00 89.25 213 ALA A C 1
ATOM 1622 O O . ALA A 1 213 ? -4.122 13.088 10.467 1.00 89.25 213 ALA A O 1
ATOM 1623 N N . VAL A 1 214 ? -5.703 11.570 10.974 1.00 90.56 214 VAL A N 1
ATOM 1624 C CA . VAL A 1 214 ? -5.055 10.431 10.305 1.00 90.56 214 VAL A CA 1
ATOM 1625 C C . VAL A 1 214 ? -4.863 10.721 8.820 1.00 90.56 214 VAL A C 1
ATOM 1627 O O . VAL A 1 214 ? -3.766 10.544 8.300 1.00 90.56 214 VAL A O 1
ATOM 1630 N N . PHE A 1 215 ? -5.894 11.225 8.138 1.00 90.75 215 PHE A N 1
ATOM 1631 C CA . PHE A 1 215 ? -5.816 11.536 6.711 1.00 90.75 215 PHE A CA 1
ATOM 1632 C C . PHE A 1 215 ? -4.787 12.637 6.407 1.00 90.75 215 PHE A C 1
ATOM 1634 O O . PHE A 1 215 ? -4.030 12.531 5.444 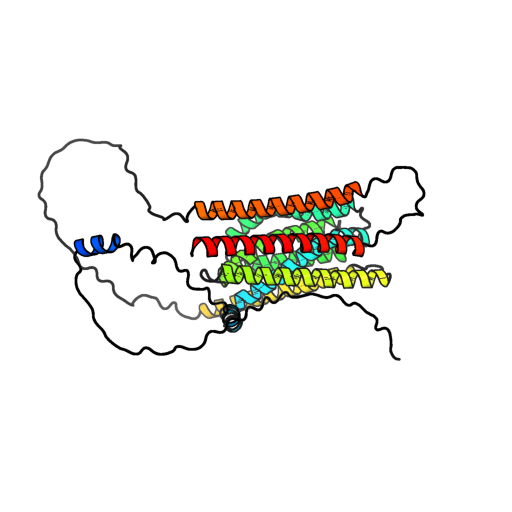1.00 90.75 215 PHE A O 1
ATOM 1641 N N . ALA A 1 216 ? -4.704 13.668 7.255 1.00 92.94 216 ALA A N 1
ATOM 1642 C CA . ALA A 1 216 ? -3.675 14.697 7.141 1.00 92.94 216 ALA A CA 1
ATOM 1643 C C . ALA A 1 216 ? -2.263 14.103 7.291 1.00 92.94 216 ALA A C 1
ATOM 1645 O O . ALA A 1 216 ? -1.411 14.352 6.441 1.00 92.94 216 ALA A O 1
ATOM 1646 N N . MET A 1 217 ? -2.034 13.267 8.311 1.00 91.62 217 MET A N 1
ATOM 1647 C CA . MET A 1 217 ? -0.743 12.599 8.532 1.00 91.62 217 MET A CA 1
ATOM 1648 C C . MET A 1 217 ? -0.352 11.691 7.364 1.00 91.62 217 MET A C 1
ATOM 1650 O O . MET A 1 217 ? 0.793 11.715 6.917 1.00 91.62 217 MET A O 1
ATOM 1654 N N . VAL A 1 218 ? -1.307 10.917 6.851 1.00 92.38 218 VAL A N 1
ATOM 1655 C CA . VAL A 1 218 ? -1.129 10.033 5.696 1.00 92.38 218 VAL A CA 1
ATOM 1656 C C . VAL A 1 218 ? -0.697 10.820 4.457 1.00 92.38 218 VAL A C 1
ATOM 1658 O O . VAL A 1 218 ? 0.278 10.444 3.810 1.00 92.38 218 VAL A O 1
ATOM 1661 N N . ASN A 1 219 ? -1.367 11.934 4.153 1.00 92.31 219 ASN A N 1
ATOM 1662 C CA . ASN A 1 219 ? -1.031 12.754 2.988 1.00 92.31 219 ASN A CA 1
ATOM 1663 C C . ASN A 1 219 ? 0.329 13.438 3.139 1.00 92.31 219 ASN A C 1
ATOM 1665 O O . ASN A 1 219 ? 1.111 13.454 2.192 1.00 92.31 219 ASN A O 1
ATOM 1669 N N . THR A 1 220 ? 0.637 13.972 4.325 1.00 93.25 220 THR A N 1
ATOM 1670 C CA . THR A 1 220 ? 1.951 14.568 4.599 1.00 93.25 220 THR A CA 1
ATOM 1671 C C . THR A 1 220 ? 3.065 13.536 4.452 1.00 93.25 220 THR A C 1
ATOM 1673 O O . THR A 1 220 ? 4.077 13.825 3.816 1.00 93.25 220 THR A O 1
ATOM 1676 N N . LEU A 1 221 ? 2.871 12.323 4.979 1.00 92.62 221 LEU A N 1
ATOM 1677 C CA . LEU A 1 221 ? 3.856 11.256 4.841 1.00 92.62 221 LEU A CA 1
ATOM 1678 C C . LEU A 1 221 ? 4.001 10.804 3.385 1.00 92.62 221 LEU A C 1
ATOM 1680 O O . LEU A 1 221 ? 5.123 10.641 2.925 1.00 92.62 221 LEU A O 1
ATOM 1684 N N . SER A 1 222 ? 2.901 10.621 2.650 1.00 90.94 222 SER A N 1
ATOM 1685 C CA . SER A 1 222 ? 2.953 10.200 1.244 1.00 90.94 222 SER A CA 1
ATOM 1686 C C . SER A 1 222 ? 3.648 11.241 0.359 1.00 90.94 222 SER A C 1
ATOM 1688 O O . SER A 1 222 ? 4.473 10.874 -0.476 1.00 90.94 222 SER A O 1
ATOM 1690 N N . ALA A 1 223 ? 3.407 12.535 0.597 1.00 93.12 223 ALA A N 1
ATOM 1691 C CA . ALA A 1 223 ? 4.115 13.614 -0.089 1.00 93.12 223 ALA A CA 1
ATOM 1692 C C . ALA A 1 223 ? 5.620 13.614 0.235 1.00 93.12 223 ALA A C 1
ATOM 1694 O O . ALA A 1 223 ? 6.448 13.698 -0.672 1.00 93.12 223 ALA A O 1
ATOM 1695 N N . GLY A 1 224 ? 5.982 13.470 1.516 1.00 94.56 224 GLY A N 1
ATOM 1696 C CA . GLY A 1 224 ? 7.382 13.363 1.935 1.00 94.56 224 GLY A CA 1
ATOM 1697 C C . GLY A 1 224 ? 8.077 12.134 1.344 1.00 94.56 224 GLY A C 1
ATOM 1698 O O . GLY A 1 224 ? 9.200 12.234 0.858 1.00 94.56 224 GLY A O 1
ATOM 1699 N N . MET A 1 225 ? 7.381 10.995 1.314 1.00 94.75 225 MET A N 1
ATOM 1700 C CA . MET A 1 225 ? 7.880 9.750 0.738 1.00 94.75 225 MET A CA 1
ATOM 1701 C C . MET A 1 225 ? 8.122 9.884 -0.766 1.00 94.75 225 MET A C 1
ATOM 1703 O O . MET A 1 225 ? 9.172 9.477 -1.250 1.00 94.75 225 MET A O 1
ATOM 1707 N N . ALA A 1 226 ? 7.196 10.501 -1.506 1.00 94.06 226 ALA A N 1
ATOM 1708 C CA . ALA A 1 226 ? 7.370 10.731 -2.938 1.00 94.06 226 ALA A CA 1
ATOM 1709 C C . ALA A 1 226 ? 8.585 11.613 -3.244 1.00 94.06 226 ALA A C 1
ATOM 1711 O O . ALA A 1 226 ? 9.346 11.316 -4.162 1.00 94.06 226 ALA A O 1
ATOM 1712 N N . HIS A 1 227 ? 8.808 12.656 -2.441 1.00 95.19 227 HIS A N 1
ATOM 1713 C CA . HIS A 1 227 ? 9.987 13.502 -2.587 1.00 95.19 227 HIS A CA 1
ATOM 1714 C C . HIS A 1 227 ? 11.285 12.735 -2.300 1.00 95.19 227 HIS A C 1
ATOM 1716 O O . HIS A 1 227 ? 12.240 12.826 -3.067 1.00 95.19 227 HIS A O 1
ATOM 1722 N N . PHE A 1 228 ? 11.306 11.942 -1.226 1.00 95.38 228 PHE A N 1
ATOM 1723 C CA . PHE A 1 228 ? 12.480 11.163 -0.845 1.00 95.38 228 PHE A CA 1
ATOM 1724 C C . PHE A 1 228 ? 12.831 10.092 -1.886 1.00 95.38 228 PHE A C 1
ATOM 1726 O O . PHE A 1 228 ? 13.991 9.979 -2.277 1.00 95.38 228 PHE A O 1
ATOM 1733 N N . VAL A 1 229 ? 11.830 9.367 -2.397 1.00 95.62 229 VAL A N 1
ATOM 1734 C CA . VAL A 1 229 ? 12.014 8.394 -3.484 1.00 95.62 229 VAL A CA 1
ATOM 1735 C C . VAL A 1 229 ? 12.563 9.074 -4.736 1.00 95.62 229 VAL A C 1
ATOM 1737 O O . VAL A 1 229 ? 13.519 8.566 -5.308 1.00 95.62 229 VAL A O 1
ATOM 1740 N N . GLY A 1 230 ? 12.036 10.244 -5.110 1.00 94.00 230 GLY A N 1
ATOM 1741 C CA . GLY A 1 230 ? 12.539 10.998 -6.262 1.00 94.00 230 GLY A CA 1
ATOM 1742 C C . GLY A 1 230 ? 14.012 11.401 -6.129 1.00 94.00 230 GLY A C 1
ATOM 1743 O O . GLY A 1 230 ? 14.770 11.269 -7.084 1.00 94.00 230 GLY A O 1
ATOM 1744 N N . ILE A 1 231 ? 14.448 11.834 -4.939 1.00 94.69 231 ILE A N 1
ATOM 1745 C CA . ILE A 1 231 ? 15.870 12.130 -4.681 1.00 94.69 231 ILE A CA 1
ATOM 1746 C C . ILE A 1 231 ? 16.717 10.859 -4.816 1.00 94.69 231 ILE A C 1
ATOM 1748 O O . ILE A 1 231 ? 17.786 10.896 -5.427 1.00 94.69 231 ILE A O 1
ATOM 1752 N N . MET A 1 232 ? 16.251 9.732 -4.265 1.00 94.12 232 MET A N 1
ATOM 1753 C CA . MET A 1 232 ? 16.970 8.459 -4.344 1.00 94.12 232 MET A CA 1
ATOM 1754 C C . MET A 1 232 ? 17.144 7.995 -5.790 1.00 94.12 232 MET A C 1
ATOM 1756 O O . MET A 1 232 ? 18.271 7.716 -6.197 1.00 94.12 232 MET A O 1
ATOM 1760 N N . THR A 1 233 ? 16.065 7.955 -6.575 1.00 93.00 233 THR A N 1
ATOM 1761 C CA . THR A 1 233 ? 16.117 7.491 -7.968 1.00 93.00 233 THR A CA 1
ATOM 1762 C C . THR A 1 233 ? 16.964 8.424 -8.825 1.00 93.00 233 THR A C 1
ATOM 1764 O O . THR A 1 233 ? 17.844 7.951 -9.537 1.00 93.00 233 THR A O 1
ATOM 1767 N N . GLN A 1 234 ? 16.809 9.743 -8.674 1.00 93.00 234 GLN A N 1
ATOM 1768 C CA . GLN A 1 234 ? 17.623 10.721 -9.398 1.00 93.00 234 GLN A CA 1
ATOM 1769 C C . GLN A 1 234 ? 19.116 10.578 -9.069 1.00 93.00 234 GLN A C 1
ATOM 1771 O O . GLN A 1 234 ? 19.959 10.629 -9.962 1.00 93.00 234 GLN A O 1
ATOM 1776 N N . SER A 1 235 ? 19.467 10.386 -7.793 1.00 91.81 235 SER A N 1
ATOM 1777 C CA . SER A 1 235 ? 20.868 10.202 -7.398 1.00 91.81 235 SER A CA 1
ATOM 1778 C C . SER A 1 235 ? 21.480 8.929 -7.992 1.00 91.81 235 SER A C 1
ATOM 1780 O O . SER A 1 235 ? 22.639 8.941 -8.406 1.00 91.81 235 SER A O 1
ATOM 1782 N N . ALA A 1 236 ? 20.693 7.855 -8.093 1.00 90.88 236 ALA A N 1
ATOM 1783 C CA . ALA A 1 236 ? 21.129 6.596 -8.680 1.00 90.88 236 ALA A CA 1
ATOM 1784 C C . ALA A 1 236 ? 21.267 6.686 -10.210 1.00 90.88 236 ALA A C 1
ATOM 1786 O O . ALA A 1 236 ? 22.209 6.129 -10.771 1.00 90.88 236 ALA A O 1
ATOM 1787 N N . GLU A 1 237 ? 20.382 7.432 -10.875 1.00 88.19 237 GLU A N 1
ATOM 1788 C CA . GLU A 1 237 ? 20.468 7.715 -12.312 1.00 88.19 237 GLU A CA 1
ATOM 1789 C C . GLU A 1 237 ? 21.715 8.536 -12.662 1.00 88.19 237 GLU A C 1
ATOM 1791 O O . GLU A 1 237 ? 22.448 8.174 -13.582 1.00 88.19 237 GLU A O 1
ATOM 1796 N N . VAL A 1 238 ? 22.010 9.595 -11.897 1.00 91.12 238 VAL A N 1
ATOM 1797 C CA . VAL A 1 238 ? 23.223 10.419 -12.083 1.00 91.12 238 VAL A CA 1
ATOM 1798 C C . VAL A 1 238 ? 24.498 9.602 -11.857 1.00 91.12 238 VAL A C 1
ATOM 1800 O O . VAL A 1 238 ? 25.509 9.833 -12.516 1.00 91.12 238 VAL A O 1
ATOM 1803 N N . ALA A 1 239 ? 24.454 8.623 -10.953 1.00 90.19 239 ALA A N 1
ATOM 1804 C CA . ALA A 1 239 ? 25.559 7.703 -10.707 1.00 90.19 239 ALA A CA 1
ATOM 1805 C C . ALA A 1 239 ? 25.671 6.572 -11.752 1.00 90.19 239 ALA A C 1
ATOM 1807 O O . ALA A 1 239 ? 26.537 5.711 -11.604 1.00 90.19 239 ALA A O 1
ATOM 1808 N N . HIS A 1 240 ? 24.808 6.547 -12.777 1.00 88.38 240 HIS A N 1
ATOM 1809 C CA . HIS A 1 240 ? 24.714 5.468 -13.767 1.00 88.38 240 HIS A CA 1
ATOM 1810 C C . HIS A 1 240 ? 24.614 4.072 -13.130 1.00 88.38 240 HIS A C 1
ATOM 1812 O O . HIS A 1 240 ? 25.198 3.102 -13.619 1.00 88.38 240 HIS A O 1
ATOM 1818 N N . ALA A 1 241 ? 23.882 3.964 -12.017 1.00 86.50 241 ALA A N 1
ATOM 1819 C CA . ALA A 1 241 ? 23.665 2.685 -11.363 1.00 86.50 241 ALA A CA 1
ATOM 1820 C C . ALA A 1 241 ? 22.879 1.740 -12.295 1.00 86.50 241 ALA A C 1
ATOM 1822 O O . ALA A 1 241 ? 21.907 2.175 -12.915 1.00 86.50 241 ALA A O 1
ATOM 1823 N N . PRO A 1 242 ? 23.233 0.442 -12.365 1.00 82.50 242 PRO A N 1
ATOM 1824 C CA . PRO A 1 242 ? 22.544 -0.516 -13.233 1.00 82.50 242 PRO A CA 1
ATOM 1825 C C . PRO A 1 242 ? 21.066 -0.714 -12.855 1.00 82.50 242 PRO A C 1
ATOM 1827 O O . PRO A 1 242 ? 20.250 -1.021 -13.718 1.00 82.50 242 PRO A O 1
ATOM 1830 N N . HIS A 1 243 ? 20.706 -0.489 -11.584 1.00 84.94 243 HIS A N 1
ATOM 1831 C CA . HIS A 1 243 ? 19.338 -0.611 -11.071 1.00 84.94 243 HIS A CA 1
ATOM 1832 C C . HIS A 1 243 ? 18.954 0.621 -10.232 1.00 84.94 243 HIS A C 1
ATOM 1834 O O . HIS A 1 243 ? 19.013 0.574 -8.999 1.00 84.94 243 HIS A O 1
ATOM 1840 N N . PRO A 1 244 ? 18.556 1.743 -10.863 1.00 88.25 244 PRO A N 1
ATOM 1841 C CA . PRO A 1 244 ? 18.327 3.003 -10.151 1.00 88.25 244 PRO A CA 1
ATOM 1842 C C . PRO A 1 244 ? 17.136 2.956 -9.178 1.00 88.25 244 PRO A C 1
ATOM 1844 O O . PRO A 1 244 ? 17.080 3.720 -8.216 1.00 88.25 244 PRO A O 1
ATOM 1847 N N . TYR A 1 245 ? 16.210 2.016 -9.379 1.00 92.12 245 TYR A N 1
ATOM 1848 C CA . TYR A 1 245 ? 14.996 1.862 -8.573 1.00 92.12 245 TYR A CA 1
ATOM 1849 C C . TYR A 1 245 ? 15.121 0.858 -7.416 1.00 92.12 245 TYR A C 1
ATOM 1851 O O . TYR A 1 245 ? 14.236 0.818 -6.558 1.00 92.12 245 TYR A O 1
ATOM 1859 N N . HIS A 1 246 ? 16.223 0.102 -7.331 1.00 92.94 246 HIS A N 1
ATOM 1860 C CA . HIS A 1 246 ? 16.424 -0.924 -6.300 1.00 92.94 246 HIS A CA 1
ATOM 1861 C C . HIS A 1 246 ? 16.263 -0.353 -4.880 1.00 92.94 246 HIS A C 1
ATOM 1863 O O . HIS A 1 246 ? 15.511 -0.866 -4.050 1.00 92.94 246 HIS A O 1
ATOM 1869 N N . GLY A 1 247 ? 16.912 0.787 -4.615 1.00 93.25 247 GLY A N 1
ATOM 1870 C CA . GLY A 1 247 ? 16.839 1.457 -3.315 1.00 93.25 247 GLY A CA 1
ATOM 1871 C C . GLY A 1 247 ? 15.427 1.929 -2.952 1.00 93.25 247 GLY A C 1
ATOM 1872 O O . GLY A 1 247 ? 15.041 1.865 -1.785 1.00 93.25 247 GLY A O 1
ATOM 1873 N N . ALA A 1 248 ? 14.634 2.357 -3.939 1.00 95.12 248 ALA A N 1
ATOM 1874 C CA . ALA A 1 248 ? 13.254 2.781 -3.716 1.00 95.12 248 ALA A CA 1
ATOM 1875 C C . ALA A 1 248 ? 12.356 1.597 -3.324 1.00 95.12 248 ALA A C 1
ATOM 1877 O O . ALA A 1 248 ? 11.541 1.716 -2.408 1.00 95.12 248 ALA A O 1
ATOM 1878 N N . ILE A 1 249 ? 12.533 0.432 -3.954 1.00 95.31 249 ILE A N 1
ATOM 1879 C CA . ILE A 1 249 ? 11.753 -0.761 -3.605 1.00 95.31 249 ILE A CA 1
ATOM 1880 C C . ILE A 1 249 ? 12.150 -1.310 -2.240 1.00 95.31 249 ILE A C 1
ATOM 1882 O O . ILE A 1 249 ? 11.265 -1.633 -1.445 1.00 95.31 249 ILE A O 1
ATOM 1886 N N . LEU A 1 250 ? 13.443 -1.328 -1.906 1.00 95.81 250 LEU A N 1
ATOM 1887 C CA . LEU A 1 250 ? 13.890 -1.679 -0.556 1.00 95.81 250 LEU A CA 1
ATOM 1888 C C . LEU A 1 250 ? 13.315 -0.738 0.508 1.00 95.81 250 LEU A C 1
ATOM 1890 O O . LEU A 1 250 ? 12.910 -1.193 1.579 1.00 95.81 250 LEU A O 1
ATOM 1894 N N . LEU A 1 251 ? 13.218 0.561 0.214 1.00 96.12 251 LEU A N 1
ATOM 1895 C CA . LEU A 1 251 ? 12.558 1.518 1.098 1.00 96.12 251 LEU A CA 1
ATOM 1896 C C . LEU A 1 251 ? 11.073 1.174 1.285 1.00 96.12 251 LEU A C 1
ATOM 1898 O O . LEU A 1 251 ? 10.593 1.135 2.421 1.00 96.12 251 LEU A O 1
ATOM 1902 N N . PHE A 1 252 ? 10.347 0.883 0.201 1.00 96.62 252 PHE A N 1
ATOM 1903 C CA . PHE A 1 252 ? 8.942 0.474 0.282 1.00 96.62 252 PHE A CA 1
ATOM 1904 C C . PHE A 1 252 ? 8.761 -0.825 1.069 1.00 96.62 252 PHE A C 1
ATOM 1906 O O . PHE A 1 252 ? 7.851 -0.912 1.896 1.00 96.62 252 PHE A O 1
ATOM 1913 N N . MET A 1 253 ? 9.648 -1.804 0.884 1.00 97.44 253 MET A N 1
ATOM 1914 C CA . MET A 1 253 ? 9.674 -3.020 1.696 1.00 97.44 253 MET A CA 1
ATOM 1915 C C . MET A 1 253 ? 9.934 -2.709 3.167 1.00 97.44 253 MET A C 1
ATOM 1917 O O . MET A 1 253 ? 9.221 -3.219 4.025 1.00 97.44 253 MET A O 1
ATOM 1921 N N . GLY A 1 254 ? 10.899 -1.843 3.479 1.00 97.00 254 GLY A N 1
ATOM 1922 C CA . GLY A 1 254 ? 11.195 -1.432 4.851 1.00 97.00 254 GLY A CA 1
ATOM 1923 C C . GLY A 1 254 ? 9.995 -0.775 5.534 1.00 97.00 254 GLY A C 1
ATOM 1924 O O . GLY A 1 254 ? 9.678 -1.081 6.684 1.00 97.00 254 GLY A O 1
ATOM 1925 N N . VAL A 1 255 ? 9.259 0.071 4.812 1.00 96.19 255 VAL A N 1
ATOM 1926 C CA . VAL A 1 255 ? 8.053 0.733 5.334 1.00 96.19 255 VAL A CA 1
ATOM 1927 C C . VAL A 1 255 ? 6.888 -0.246 5.477 1.00 96.19 255 VAL A C 1
ATOM 1929 O O . VAL A 1 255 ? 6.190 -0.214 6.493 1.00 96.19 255 VAL A O 1
ATOM 1932 N N . ALA A 1 256 ? 6.695 -1.153 4.515 1.00 96.88 256 ALA A N 1
ATOM 1933 C CA . ALA A 1 256 ? 5.706 -2.225 4.611 1.00 96.88 256 ALA A CA 1
ATOM 1934 C C . ALA A 1 256 ? 6.010 -3.168 5.789 1.00 96.88 256 ALA A C 1
ATOM 1936 O O . ALA A 1 256 ? 5.106 -3.537 6.539 1.00 96.88 256 ALA A O 1
ATOM 1937 N N . PHE A 1 257 ? 7.286 -3.488 6.010 1.00 97.31 257 PHE A N 1
ATOM 1938 C CA . PHE A 1 257 ? 7.753 -4.256 7.159 1.00 97.31 257 PHE A CA 1
ATOM 1939 C C . PHE A 1 257 ? 7.525 -3.509 8.479 1.00 97.31 257 PHE A C 1
ATOM 1941 O O . PHE A 1 257 ? 7.061 -4.104 9.449 1.00 97.31 257 PHE A O 1
ATOM 1948 N N . GLY A 1 258 ? 7.752 -2.194 8.516 1.00 95.44 258 GLY A N 1
ATOM 1949 C CA . GLY A 1 258 ? 7.385 -1.356 9.659 1.00 95.44 258 GLY A CA 1
ATOM 1950 C C . GLY A 1 258 ? 5.887 -1.438 9.977 1.00 95.44 258 GLY A C 1
ATOM 1951 O O . GLY A 1 258 ? 5.507 -1.678 11.123 1.00 95.44 258 GLY A O 1
ATOM 1952 N N . GLY A 1 259 ? 5.030 -1.334 8.957 1.00 94.62 259 GLY A N 1
ATOM 1953 C CA . GLY A 1 259 ? 3.578 -1.499 9.096 1.00 94.62 259 GLY A CA 1
ATOM 1954 C C . GLY A 1 259 ? 3.170 -2.884 9.615 1.00 94.62 259 GLY A C 1
ATOM 1955 O O . GLY A 1 259 ? 2.312 -2.991 10.502 1.00 94.62 259 GLY A O 1
ATOM 1956 N N . LEU A 1 260 ? 3.833 -3.937 9.129 1.00 95.69 260 LEU A N 1
ATOM 1957 C CA . LEU A 1 260 ? 3.678 -5.306 9.621 1.00 95.69 260 LEU A CA 1
ATOM 1958 C C . LEU A 1 260 ? 4.050 -5.408 11.105 1.00 95.69 260 LEU A C 1
ATOM 1960 O O . LEU A 1 260 ? 3.265 -5.937 11.892 1.00 95.69 260 LEU A O 1
ATOM 1964 N N . LEU A 1 261 ? 5.204 -4.863 11.499 1.00 95.00 261 LEU A N 1
ATOM 1965 C CA . LEU A 1 261 ? 5.699 -4.892 12.874 1.00 95.00 261 LEU A CA 1
ATOM 1966 C C . LEU A 1 261 ? 4.752 -4.154 13.824 1.00 95.00 261 LEU A C 1
ATOM 1968 O O . LEU A 1 261 ? 4.369 -4.701 14.858 1.00 95.00 261 LEU A O 1
ATOM 1972 N N . PHE A 1 262 ? 4.308 -2.949 13.457 1.00 92.19 262 PHE A N 1
ATOM 1973 C CA . PHE A 1 262 ? 3.328 -2.192 14.238 1.00 92.19 262 PHE A CA 1
ATOM 1974 C C . PHE A 1 262 ? 2.030 -2.982 14.425 1.00 92.19 262 PHE A C 1
ATOM 1976 O O . PHE A 1 262 ? 1.524 -3.106 15.543 1.00 92.19 262 PHE A O 1
ATOM 1983 N N . THR A 1 263 ? 1.519 -3.592 13.357 1.00 91.69 263 THR A N 1
ATOM 1984 C CA . THR A 1 263 ? 0.290 -4.391 13.424 1.00 91.69 263 THR A CA 1
ATOM 1985 C C . THR A 1 263 ? 0.472 -5.650 14.274 1.00 91.69 263 THR A C 1
ATOM 1987 O O . THR A 1 263 ? -0.395 -5.967 15.092 1.00 91.69 263 THR A O 1
ATOM 1990 N N . ALA A 1 264 ? 1.602 -6.346 14.135 1.00 91.44 264 ALA A N 1
ATOM 1991 C CA . ALA A 1 264 ? 1.935 -7.522 14.931 1.00 91.44 264 ALA A CA 1
ATOM 1992 C C . ALA A 1 264 ? 2.039 -7.174 16.421 1.00 91.44 264 ALA A C 1
ATOM 1994 O O . ALA A 1 264 ? 1.475 -7.871 17.263 1.00 91.44 264 ALA A O 1
ATOM 1995 N N . ILE A 1 265 ? 2.672 -6.048 16.752 1.00 89.44 265 ILE A N 1
ATOM 1996 C CA . ILE A 1 265 ? 2.755 -5.524 18.116 1.00 89.44 265 ILE A CA 1
ATOM 1997 C C . ILE A 1 265 ? 1.355 -5.219 18.679 1.00 89.44 265 ILE A C 1
ATOM 1999 O O . ILE A 1 265 ? 1.025 -5.661 19.785 1.00 89.44 265 ILE A O 1
ATOM 2003 N N . ALA A 1 266 ? 0.496 -4.525 17.921 1.00 86.50 266 ALA A N 1
ATOM 2004 C CA . ALA A 1 266 ? -0.892 -4.282 18.331 1.00 86.50 266 ALA A CA 1
ATOM 2005 C C . ALA A 1 266 ? -1.659 -5.589 18.566 1.00 86.50 266 ALA A C 1
ATOM 2007 O O . ALA A 1 266 ? -2.412 -5.709 19.538 1.00 86.50 266 ALA A O 1
ATOM 2008 N N . TRP A 1 267 ? -1.462 -6.578 17.695 1.00 87.50 267 TRP A N 1
ATOM 2009 C CA . TRP A 1 267 ? -2.097 -7.879 17.828 1.00 87.50 267 TRP A CA 1
ATOM 2010 C C . TRP A 1 267 ? -1.614 -8.628 19.075 1.00 87.50 267 TRP A C 1
ATOM 2012 O O . TRP A 1 267 ? -2.447 -9.082 19.861 1.00 87.50 267 TRP A O 1
ATOM 2022 N N . MET A 1 268 ? -0.303 -8.671 19.331 1.00 87.50 268 MET A N 1
ATOM 2023 C CA . MET A 1 268 ? 0.277 -9.294 20.526 1.00 87.50 268 MET A CA 1
ATOM 2024 C C . MET A 1 268 ? -0.269 -8.679 21.818 1.00 87.50 268 MET A C 1
ATOM 2026 O O . MET A 1 268 ? -0.630 -9.397 22.751 1.00 87.50 268 MET A O 1
ATOM 2030 N N . ILE A 1 269 ? -0.407 -7.355 21.872 1.00 83.81 269 ILE A N 1
ATOM 2031 C CA . ILE A 1 269 ? -0.943 -6.664 23.053 1.00 83.81 269 ILE A CA 1
ATOM 2032 C C . ILE A 1 269 ? -2.432 -6.945 23.242 1.00 83.81 269 ILE A C 1
ATOM 2034 O O . ILE A 1 269 ? -2.888 -7.165 24.370 1.00 83.81 269 ILE A O 1
ATOM 2038 N N . LYS A 1 270 ? -3.196 -7.026 22.151 1.00 82.00 270 LYS A N 1
ATOM 2039 C CA . LYS A 1 270 ? -4.597 -7.457 22.195 1.00 82.00 270 LYS A CA 1
ATOM 2040 C C . LYS A 1 270 ? -4.739 -8.897 22.695 1.00 82.00 270 LYS A C 1
ATOM 2042 O O . LYS A 1 270 ? -5.631 -9.179 23.491 1.00 82.00 270 LYS A O 1
ATOM 2047 N N . CYS A 1 271 ? -3.861 -9.804 22.271 1.00 82.25 271 CYS A N 1
ATOM 2048 C CA . CYS A 1 271 ? -3.848 -11.185 22.753 1.00 82.25 271 CYS A CA 1
ATOM 2049 C C . CYS A 1 271 ? -3.486 -11.255 24.243 1.00 82.25 271 CYS A C 1
ATOM 2051 O O . CYS A 1 271 ? -4.204 -11.885 25.019 1.00 82.25 271 CYS A O 1
ATOM 2053 N N . ARG A 1 272 ? -2.452 -10.521 24.673 1.00 82.12 272 ARG A N 1
ATOM 2054 C CA . ARG A 1 272 ? -2.021 -10.470 26.078 1.00 82.12 272 ARG A CA 1
ATOM 2055 C C . ARG A 1 272 ? -3.115 -9.928 27.001 1.00 82.12 272 ARG A C 1
ATOM 2057 O O . ARG A 1 272 ? -3.349 -10.476 28.072 1.00 82.12 272 ARG A O 1
ATOM 2064 N N . THR A 1 273 ? -3.834 -8.892 26.573 1.00 72.25 273 THR A N 1
ATOM 2065 C CA . THR A 1 273 ? -4.943 -8.307 27.351 1.00 72.25 273 THR A CA 1
ATOM 2066 C C . THR A 1 273 ? -6.199 -9.183 27.392 1.00 72.25 273 THR A C 1
ATOM 2068 O O . THR A 1 273 ? -6.948 -9.109 28.364 1.00 72.25 273 THR A O 1
ATOM 2071 N N . ARG A 1 274 ? -6.431 -10.038 26.385 1.00 65.75 274 ARG A N 1
ATOM 2072 C CA . ARG A 1 274 ? -7.530 -11.022 26.392 1.00 65.75 274 ARG A CA 1
ATOM 2073 C C . ARG A 1 274 ? -7.236 -12.230 27.281 1.00 65.75 274 ARG A C 1
ATOM 2075 O O . ARG A 1 274 ? -8.143 -12.658 27.986 1.00 65.75 274 ARG A O 1
ATOM 2082 N N . GLY A 1 275 ? -5.991 -12.708 27.320 1.00 52.09 275 GLY A N 1
ATOM 2083 C CA . GLY A 1 275 ? -5.573 -13.762 28.257 1.00 52.09 275 GLY A CA 1
ATOM 2084 C C . GLY A 1 275 ? -5.718 -13.344 29.727 1.00 52.09 275 GLY A C 1
ATOM 2085 O O . GLY A 1 275 ? -6.179 -14.122 30.551 1.00 52.09 275 GLY A O 1
ATOM 2086 N N . LEU A 1 276 ? -5.450 -12.070 30.039 1.00 45.53 276 LEU A N 1
ATOM 2087 C CA . LEU A 1 276 ? -5.631 -11.483 31.378 1.00 45.53 276 LEU A CA 1
ATOM 2088 C C . LEU A 1 276 ? -7.099 -11.271 31.799 1.00 45.53 276 LEU A C 1
ATOM 2090 O O . LEU A 1 276 ? -7.362 -11.032 32.972 1.00 45.53 276 LEU A O 1
ATOM 2094 N N . ARG A 1 277 ? -8.064 -11.333 30.870 1.00 43.50 277 ARG A N 1
ATOM 2095 C CA . ARG A 1 277 ? -9.503 -11.192 31.177 1.00 43.50 277 ARG A CA 1
ATOM 2096 C C . ARG A 1 277 ? -10.217 -12.519 31.426 1.00 43.50 277 ARG A C 1
ATOM 2098 O O . ARG A 1 277 ? -11.363 -12.483 31.855 1.00 43.50 277 ARG A O 1
ATOM 2105 N N . GLN A 1 278 ? -9.577 -13.661 31.172 1.00 42.56 278 GLN A N 1
ATOM 2106 C CA . GLN A 1 278 ? -10.159 -14.975 31.476 1.00 42.56 278 GLN A CA 1
ATOM 2107 C C . GLN A 1 278 ? -9.952 -15.406 32.936 1.00 42.56 278 GLN A C 1
ATOM 2109 O O . GLN A 1 278 ? -10.588 -16.356 33.373 1.00 42.56 278 GLN A O 1
ATOM 2114 N N . THR A 1 279 ? -9.120 -14.695 33.703 1.00 42.25 279 THR A N 1
ATOM 2115 C CA . THR A 1 279 ? -8.857 -14.981 35.125 1.00 42.25 279 THR A CA 1
ATOM 2116 C C . THR A 1 279 ? -9.595 -14.063 36.097 1.00 42.25 279 THR A C 1
ATOM 2118 O O . THR A 1 279 ? -9.473 -14.235 37.306 1.00 42.25 279 THR A O 1
ATOM 2121 N N . LEU A 1 280 ? -10.385 -13.106 35.606 1.00 42.78 280 LEU A N 1
ATOM 2122 C CA . LEU A 1 280 ? -11.304 -12.358 36.458 1.00 42.78 280 LEU A CA 1
ATOM 2123 C C . LEU A 1 280 ? -12.688 -12.991 36.317 1.00 42.78 280 LEU A C 1
ATOM 2125 O O . LEU A 1 280 ? -13.205 -13.028 35.194 1.00 42.78 280 LEU A O 1
ATOM 2129 N N . PRO A 1 281 ? -13.294 -13.490 37.413 1.00 38.19 281 PRO A N 1
ATOM 2130 C CA . PRO A 1 281 ? -14.665 -13.954 37.361 1.00 38.19 281 PRO A CA 1
ATOM 2131 C C . PRO A 1 281 ? -15.506 -12.827 36.772 1.00 38.19 281 PRO A C 1
ATOM 2133 O O . PRO A 1 281 ? -15.324 -11.658 37.129 1.00 38.19 281 PRO A O 1
ATOM 2136 N N . LYS A 1 282 ? -16.410 -13.172 35.847 1.00 39.53 282 LYS A N 1
ATOM 2137 C CA . LYS A 1 282 ? -17.528 -12.298 35.496 1.00 39.53 282 LYS A CA 1
ATOM 2138 C C . LYS A 1 282 ? -18.170 -11.905 36.822 1.00 39.53 282 LYS A C 1
ATOM 2140 O O . LYS A 1 282 ? -18.888 -12.709 37.405 1.00 39.53 282 LYS A O 1
ATOM 2145 N N . ARG A 1 283 ? -17.889 -10.699 37.318 1.00 37.91 283 ARG A N 1
ATOM 2146 C CA . ARG A 1 283 ? -18.721 -10.088 38.342 1.00 37.91 283 ARG A CA 1
ATOM 2147 C C . ARG A 1 283 ? -20.051 -9.909 37.632 1.00 37.91 283 ARG A C 1
ATOM 2149 O O . ARG A 1 283 ? -20.149 -9.094 36.713 1.00 37.91 283 ARG A O 1
ATOM 2156 N N . SER A 1 284 ? -20.984 -10.808 37.926 1.00 41.78 284 SER A N 1
ATOM 2157 C CA . SER A 1 284 ? -22.375 -10.668 37.550 1.00 41.78 284 SER A CA 1
ATOM 2158 C C . SER A 1 284 ? -22.762 -9.260 37.956 1.00 41.78 284 SER A C 1
ATOM 2160 O O . SER A 1 284 ? -22.755 -8.922 39.135 1.00 41.78 284 SER A O 1
ATOM 2162 N N . VAL A 1 285 ? -23.014 -8.421 36.958 1.00 50.75 285 VAL A N 1
ATOM 2163 C CA . VAL A 1 285 ? -23.809 -7.213 37.132 1.00 50.75 285 VAL A CA 1
ATOM 2164 C C . VAL A 1 285 ? -25.243 -7.716 37.288 1.00 50.75 285 VAL A C 1
ATOM 2166 O O . VAL A 1 285 ? -26.038 -7.695 36.357 1.00 50.75 285 VAL A O 1
ATOM 2169 N N . ALA A 1 286 ? -25.481 -8.337 38.433 1.00 49.34 286 ALA A N 1
ATOM 2170 C CA . ALA A 1 286 ? -26.762 -8.535 39.066 1.00 49.34 286 ALA A CA 1
ATOM 2171 C C . ALA A 1 286 ? -26.585 -7.824 40.408 1.00 49.34 286 ALA A C 1
ATOM 2173 O O . ALA A 1 286 ? -25.550 -8.004 41.050 1.00 49.34 286 ALA A O 1
ATOM 2174 N N . ASP A 1 287 ? -27.552 -6.985 40.744 1.00 48.31 287 ASP A N 1
ATOM 2175 C CA . ASP A 1 287 ? -27.595 -6.111 41.916 1.00 48.31 287 ASP A CA 1
ATOM 2176 C C . ASP A 1 287 ? -26.764 -4.831 41.800 1.00 48.31 287 ASP A C 1
ATOM 2178 O O . ASP A 1 287 ? -25.627 -4.743 42.246 1.00 48.31 287 ASP A O 1
ATOM 2182 N N . ASP A 1 288 ? -27.374 -3.829 41.162 1.00 41.19 288 ASP A N 1
ATOM 2183 C CA . ASP A 1 288 ? -27.501 -2.491 41.751 1.00 41.19 288 ASP A CA 1
ATOM 2184 C C . ASP A 1 288 ? -28.617 -1.711 41.023 1.00 41.19 288 ASP A C 1
ATOM 2186 O O . ASP A 1 288 ? -28.394 -1.034 40.022 1.00 41.19 288 ASP A O 1
ATOM 2190 N N . GLY A 1 289 ? -29.838 -1.817 41.560 1.00 38.44 289 GLY A N 1
ATOM 2191 C CA . GLY A 1 289 ? -30.683 -0.641 41.778 1.00 38.44 289 GLY A CA 1
ATOM 2192 C C . GLY A 1 289 ? -31.754 -0.257 40.744 1.00 38.44 289 GLY A C 1
ATOM 2193 O O . GLY A 1 289 ? -31.488 0.458 39.785 1.00 38.44 289 GLY A O 1
ATOM 2194 N N . MET A 1 290 ? -33.008 -0.511 41.138 1.00 37.56 290 MET A N 1
ATOM 2195 C CA . MET A 1 290 ? -33.932 0.582 41.495 1.00 37.56 290 MET A CA 1
ATOM 2196 C C . MET A 1 290 ? -34.574 1.368 40.334 1.00 37.56 290 MET A C 1
ATOM 2198 O O . MET A 1 290 ? -34.232 2.514 40.057 1.00 37.56 290 MET A O 1
ATOM 2202 N N . PHE A 1 291 ? -35.621 0.782 39.747 1.00 35.50 291 PHE A N 1
ATOM 2203 C CA . PHE A 1 291 ? -36.807 1.539 39.338 1.00 35.50 291 PHE A CA 1
ATOM 2204 C C . PHE A 1 291 ? -38.054 0.717 39.687 1.00 35.50 291 PHE A C 1
ATOM 2206 O O . PHE A 1 291 ? -38.467 -0.171 38.946 1.00 35.50 291 PHE A O 1
ATOM 2213 N N . SER A 1 292 ? -38.588 0.977 40.879 1.00 40.16 292 SER A N 1
ATOM 2214 C CA . SER A 1 292 ? -39.942 0.608 41.281 1.00 40.16 292 SER A CA 1
ATOM 2215 C C . SER A 1 292 ? -40.933 1.329 40.370 1.00 40.16 292 SER A C 1
ATOM 2217 O O . SER A 1 292 ? -40.919 2.560 40.308 1.00 40.16 292 SER A O 1
ATOM 2219 N N . SER A 1 293 ? -41.787 0.574 39.691 1.00 38.28 293 SER A N 1
ATOM 2220 C CA . SER A 1 293 ? -43.026 1.094 39.121 1.00 38.28 293 SER A CA 1
ATOM 2221 C C . SER A 1 293 ? -44.161 0.265 39.701 1.00 38.28 293 SER A C 1
ATOM 2223 O O . SER A 1 293 ? -44.670 -0.642 39.052 1.00 38.28 293 SER A O 1
ATOM 2225 N N . ASP A 1 294 ? -44.492 0.572 40.954 1.00 40.84 294 ASP A N 1
ATOM 2226 C CA . ASP A 1 294 ? -45.820 0.321 41.497 1.00 40.84 294 ASP A CA 1
ATOM 2227 C C . ASP A 1 294 ? -46.758 1.358 40.873 1.00 40.84 294 ASP A C 1
ATOM 2229 O O . ASP A 1 294 ? -46.598 2.560 41.090 1.00 40.84 294 ASP A O 1
ATOM 2233 N N . SER A 1 295 ? -47.697 0.884 40.064 1.00 41.06 295 SER A N 1
ATOM 2234 C CA . SER A 1 295 ? -49.004 1.508 39.846 1.00 41.06 295 SER A CA 1
ATOM 2235 C C . SER A 1 295 ? -49.875 0.483 39.122 1.00 41.06 295 SER A C 1
ATOM 2237 O O . SER A 1 295 ? -50.026 0.515 37.899 1.00 41.06 295 SER A O 1
ATOM 2239 N N . GLU A 1 296 ? -50.367 -0.481 39.897 1.00 40.75 296 GLU A N 1
ATOM 2240 C CA . GLU A 1 296 ? -51.672 -1.083 39.651 1.00 40.75 296 GLU A CA 1
ATOM 2241 C C . GLU A 1 296 ? -52.698 0.031 39.865 1.00 40.75 296 GLU A C 1
ATOM 2243 O O . GLU A 1 296 ? -52.878 0.484 40.990 1.00 40.75 296 GLU A O 1
ATOM 2248 N N . ASP A 1 297 ? -53.325 0.495 38.787 1.00 35.75 297 ASP A N 1
ATOM 2249 C CA . ASP A 1 297 ? -54.593 1.207 38.875 1.00 35.75 297 ASP A CA 1
ATOM 2250 C C . ASP A 1 297 ? -55.609 0.466 38.009 1.00 35.75 297 ASP A C 1
ATOM 2252 O O . ASP A 1 297 ? -55.422 0.211 36.816 1.00 35.75 297 ASP A O 1
ATOM 2256 N N . SER A 1 298 ? -56.658 0.087 38.720 1.00 33.69 298 SER A N 1
ATOM 2257 C CA . SER A 1 298 ? -57.886 -0.580 38.343 1.00 33.69 298 SER A CA 1
ATOM 2258 C C . SER A 1 298 ? -58.657 0.145 37.244 1.00 33.69 298 SER A C 1
ATOM 2260 O O . SER A 1 298 ? -58.876 1.353 37.341 1.00 33.69 298 SER A O 1
ATOM 2262 N N . TYR A 1 299 ? -59.194 -0.622 36.299 1.00 37.78 299 TYR A N 1
ATOM 2263 C CA . TYR A 1 299 ? -60.484 -0.310 35.692 1.00 37.78 299 TYR A CA 1
ATOM 2264 C C . TYR A 1 299 ? -61.349 -1.568 35.747 1.00 37.78 299 TYR A C 1
ATOM 2266 O O . TYR A 1 299 ? -61.068 -2.556 35.071 1.00 37.78 299 TYR A O 1
ATOM 2274 N N . ASP A 1 300 ? -62.357 -1.511 36.615 1.00 35.84 300 ASP A N 1
ATOM 2275 C CA . ASP A 1 300 ? -63.578 -2.296 36.507 1.00 35.84 300 ASP A CA 1
ATOM 2276 C C . ASP A 1 300 ? -64.314 -1.855 35.237 1.00 35.84 300 ASP A C 1
ATOM 2278 O O . ASP A 1 300 ? -64.539 -0.657 35.061 1.00 35.84 300 ASP A O 1
ATOM 2282 N N . GLU A 1 301 ? -64.737 -2.789 34.387 1.00 41.38 301 GLU A N 1
ATOM 2283 C CA . GLU A 1 301 ? -65.972 -2.591 33.628 1.00 41.38 301 GLU A CA 1
ATOM 2284 C C . GLU A 1 301 ? -66.628 -3.933 33.296 1.00 41.38 301 GLU A C 1
ATOM 2286 O O . GLU A 1 301 ? -65.973 -4.939 33.015 1.00 41.38 301 GLU A O 1
ATOM 2291 N N . GLU A 1 302 ? -67.942 -3.916 33.463 1.00 39.22 302 GLU A N 1
ATOM 2292 C CA . GLU A 1 302 ? -68.862 -5.034 33.541 1.00 39.22 302 GLU A CA 1
ATOM 2293 C C . GLU A 1 302 ? -68.972 -5.843 32.243 1.00 39.22 302 GLU A C 1
ATOM 2295 O O . GLU A 1 302 ? -68.776 -5.374 31.125 1.00 39.22 302 GLU A O 1
ATOM 2300 N N . THR A 1 303 ? -69.349 -7.097 32.456 1.00 35.66 303 THR A N 1
ATOM 2301 C CA . THR A 1 303 ? -69.927 -8.040 31.504 1.00 35.66 303 THR A CA 1
ATOM 2302 C C . THR A 1 303 ? -71.049 -7.435 30.657 1.00 35.66 303 THR A C 1
ATOM 2304 O O . THR A 1 303 ? -72.028 -6.951 31.222 1.00 35.66 303 THR A O 1
ATOM 2307 N N . ASP A 1 304 ? -70.993 -7.627 29.338 1.00 39.31 304 ASP A N 1
ATOM 2308 C CA . ASP A 1 304 ? -72.197 -7.962 28.575 1.00 39.31 304 ASP A CA 1
ATOM 2309 C C . ASP A 1 304 ? -71.859 -8.938 27.437 1.00 39.31 304 ASP A C 1
ATOM 2311 O O . ASP A 1 304 ? -70.863 -8.790 26.724 1.00 39.31 304 ASP A O 1
ATOM 2315 N N . GLU A 1 305 ? -72.669 -9.987 27.350 1.00 42.78 305 GLU A N 1
ATOM 2316 C CA . GLU A 1 305 ? -72.598 -11.079 26.385 1.00 42.78 305 GLU A CA 1
ATOM 2317 C C . GLU A 1 305 ? -73.242 -10.645 25.059 1.00 42.78 305 GLU A C 1
ATOM 2319 O O . GLU A 1 305 ? -74.265 -9.963 25.046 1.00 42.78 305 GLU A O 1
ATOM 2324 N N . GLY A 1 306 ? -72.701 -11.088 23.923 1.00 36.66 306 GLY A N 1
ATOM 2325 C CA . GLY A 1 306 ? -73.376 -10.894 22.641 1.00 36.66 306 GLY A CA 1
ATOM 2326 C C . GLY A 1 306 ? -72.544 -11.290 21.432 1.00 36.66 306 GLY A C 1
ATOM 2327 O O . GLY A 1 306 ? -71.745 -10.503 20.936 1.00 36.66 306 GLY A O 1
ATOM 2328 N N . ASP A 1 307 ? -72.774 -12.515 20.967 1.00 37.03 307 ASP A N 1
ATOM 2329 C CA . ASP A 1 307 ? -72.277 -13.126 19.733 1.00 37.03 307 ASP A CA 1
ATOM 2330 C C . ASP A 1 307 ? -72.333 -12.213 18.492 1.00 37.03 307 ASP A C 1
ATOM 2332 O O . ASP A 1 307 ? -73.335 -11.534 18.262 1.00 37.03 307 ASP A O 1
ATOM 2336 N N . THR A 1 308 ? -71.302 -12.267 17.635 1.00 37.22 308 THR A N 1
ATOM 2337 C CA . THR A 1 308 ? -71.406 -12.646 16.201 1.00 37.22 308 THR A CA 1
ATOM 2338 C C . THR A 1 308 ? -70.068 -12.506 15.448 1.00 37.22 308 THR A C 1
ATOM 2340 O O . THR A 1 308 ? -69.485 -11.431 15.357 1.00 37.22 308 THR A O 1
ATOM 2343 N N . ASP A 1 309 ? -69.612 -13.646 14.925 1.00 33.84 309 ASP A N 1
ATOM 2344 C CA . ASP A 1 309 ? -68.943 -13.932 13.644 1.00 33.84 309 ASP A CA 1
ATOM 2345 C C . ASP A 1 309 ? -67.918 -12.960 13.007 1.00 33.84 309 ASP A C 1
ATOM 2347 O O . ASP A 1 309 ? -68.231 -11.938 12.405 1.00 33.84 309 ASP A O 1
ATOM 2351 N N . GLU A 1 310 ? -66.668 -13.429 13.071 1.00 36.06 310 GLU A N 1
ATOM 2352 C CA . GLU A 1 310 ? -65.672 -13.640 12.003 1.00 36.06 310 GLU A CA 1
ATOM 2353 C C . GLU A 1 310 ? -65.392 -12.602 10.880 1.00 36.06 310 GLU A C 1
ATOM 2355 O O . GLU A 1 310 ? -66.176 -12.352 9.968 1.00 36.06 310 GLU A O 1
ATOM 2360 N N . THR A 1 311 ? -64.088 -12.263 10.829 1.00 36.06 311 THR A N 1
ATOM 2361 C CA . THR A 1 311 ? -63.190 -12.004 9.670 1.00 36.06 311 THR A CA 1
ATOM 2362 C C . THR A 1 311 ? -63.261 -10.647 8.953 1.00 36.06 311 THR A C 1
ATOM 2364 O O . THR A 1 311 ? -64.172 -10.335 8.201 1.00 36.06 311 THR A O 1
ATOM 2367 N N . GLU A 1 312 ? -62.344 -9.724 9.273 1.00 32.81 312 GLU A N 1
ATOM 2368 C CA . GLU A 1 312 ? -60.958 -9.561 8.759 1.00 32.81 312 GLU A CA 1
ATOM 2369 C C . GLU A 1 312 ? -60.846 -8.823 7.409 1.00 32.81 312 GLU A C 1
ATOM 2371 O O . GLU A 1 312 ? -60.934 -9.401 6.330 1.00 32.81 312 GLU A O 1
ATOM 2376 N N . SER A 1 313 ? -60.533 -7.525 7.479 1.00 30.00 313 SER A N 1
ATOM 2377 C CA . SER A 1 313 ? -59.238 -6.940 7.067 1.00 30.00 313 SER A CA 1
ATOM 2378 C C . SER A 1 313 ? -59.419 -5.478 6.637 1.00 30.00 313 SER A C 1
ATOM 2380 O O . SER A 1 313 ? -59.856 -5.168 5.533 1.00 30.00 313 SER A O 1
ATOM 2382 N N . SER A 1 314 ? -59.054 -4.553 7.528 1.00 29.45 314 SER A N 1
ATOM 2383 C CA . SER A 1 314 ? -58.802 -3.161 7.162 1.00 29.45 314 SER A CA 1
ATOM 2384 C C . SER A 1 314 ? -57.561 -2.639 7.877 1.00 29.45 314 SER A C 1
ATOM 2386 O O . SER A 1 314 ? -57.190 -3.079 8.963 1.00 29.45 314 SER A O 1
ATOM 2388 N N . GLU A 1 315 ? -56.922 -1.726 7.166 1.00 33.72 315 GLU A N 1
ATOM 2389 C CA . GLU A 1 315 ? -55.628 -1.086 7.345 1.00 33.72 315 GLU A CA 1
ATOM 2390 C C . GLU A 1 315 ? -55.360 -0.506 8.742 1.00 33.72 315 GLU A C 1
ATOM 2392 O O . GLU A 1 315 ? -56.259 -0.030 9.431 1.00 33.72 315 GLU A O 1
ATOM 2397 N N . GLY A 1 316 ? -54.081 -0.447 9.125 1.00 29.69 316 GLY A N 1
ATOM 2398 C CA . GLY A 1 316 ? -53.673 0.165 10.389 1.00 29.69 316 GLY A CA 1
ATOM 2399 C C . GLY A 1 316 ? -52.178 0.436 10.486 1.00 29.69 316 GLY A C 1
ATOM 2400 O O . GLY A 1 316 ? -51.418 -0.337 11.056 1.00 29.69 316 GLY A O 1
ATOM 2401 N N . SER A 1 317 ? -51.766 1.566 9.922 1.00 33.78 317 SER A N 1
ATOM 2402 C CA . SER A 1 317 ? -50.428 2.153 9.982 1.00 33.78 317 SER A CA 1
ATOM 2403 C C . SER A 1 317 ? -49.872 2.289 11.408 1.00 33.78 317 SER A C 1
ATOM 2405 O O . SER A 1 317 ? -50.493 2.943 12.246 1.00 33.78 317 SER A O 1
ATOM 2407 N N . LEU A 1 318 ? -48.642 1.814 11.647 1.00 30.14 318 LEU A N 1
ATOM 2408 C CA . LEU A 1 318 ? -47.850 2.194 12.821 1.00 30.14 318 LEU A CA 1
ATOM 2409 C C . LEU A 1 318 ? -46.609 2.995 12.407 1.00 30.14 318 LEU A C 1
ATOM 2411 O O . LEU A 1 318 ? -45.669 2.506 11.783 1.00 30.14 318 LEU A O 1
ATOM 2415 N N . SER A 1 319 ? -46.646 4.270 12.783 1.00 32.59 319 SER A N 1
ATOM 2416 C CA . SER A 1 319 ? -45.605 5.280 12.628 1.00 32.59 319 SER A CA 1
ATOM 2417 C C . SER A 1 319 ? -44.445 5.021 13.604 1.00 32.59 319 SER A C 1
ATOM 2419 O O . SER A 1 319 ? -44.586 5.239 14.809 1.00 32.59 319 SER A O 1
ATOM 2421 N N . SER A 1 320 ? -43.264 4.655 13.092 1.00 35.22 320 SER A N 1
ATOM 2422 C CA . SER A 1 320 ? -42.002 4.703 13.844 1.00 35.22 320 SER A CA 1
ATOM 2423 C C . SER A 1 320 ? -41.275 6.029 13.591 1.00 35.22 320 SER A C 1
ATOM 2425 O O . SER A 1 320 ? -40.755 6.303 12.508 1.00 35.22 320 SER A O 1
ATOM 2427 N N . ARG A 1 321 ? -41.251 6.864 14.628 1.00 35.00 321 ARG A N 1
ATOM 2428 C CA . ARG A 1 321 ? -40.776 8.251 14.652 1.00 35.00 321 ARG A CA 1
ATOM 2429 C C . ARG A 1 321 ? -39.248 8.311 14.820 1.00 35.00 321 ARG A C 1
ATOM 2431 O O . ARG A 1 321 ? -38.748 8.550 15.914 1.00 35.00 321 ARG A O 1
ATOM 2438 N N . GLY A 1 322 ? -38.502 8.121 13.733 1.00 35.22 322 GLY A N 1
ATOM 2439 C CA . GLY A 1 322 ? -37.090 8.513 13.629 1.00 35.22 322 GLY A CA 1
ATOM 2440 C C . GLY A 1 322 ? -36.985 9.871 12.935 1.00 35.22 322 GLY A C 1
ATOM 2441 O O . GLY A 1 322 ? -37.449 10.012 11.809 1.00 35.22 322 GLY A O 1
ATOM 2442 N N . ARG A 1 323 ? -36.424 10.899 13.589 1.00 40.38 323 ARG A N 1
ATOM 2443 C CA . ARG A 1 323 ? -36.238 12.214 12.946 1.00 40.38 323 ARG A CA 1
ATOM 2444 C C . ARG A 1 323 ? -35.214 12.075 11.810 1.00 40.38 323 ARG A C 1
ATOM 2446 O O . ARG A 1 323 ? -34.079 11.698 12.108 1.00 40.38 323 ARG A O 1
ATOM 2453 N N . PRO A 1 324 ? -35.557 12.387 10.549 1.00 41.97 324 PRO A N 1
ATOM 2454 C CA . PRO A 1 324 ? -34.573 12.391 9.481 1.00 41.97 324 PRO A CA 1
ATOM 2455 C C . PRO A 1 324 ? -33.587 13.539 9.716 1.00 41.97 324 PRO A C 1
ATOM 2457 O O . PRO A 1 324 ? -33.979 14.674 9.997 1.00 41.97 324 PRO A O 1
ATOM 2460 N N . LEU A 1 325 ? -32.293 13.228 9.619 1.00 52.44 325 LEU A N 1
ATOM 2461 C CA . LEU A 1 325 ? -31.262 14.231 9.377 1.00 52.44 325 LEU A CA 1
ATOM 2462 C C . LEU A 1 325 ? -31.660 15.012 8.122 1.00 52.44 325 LEU A C 1
ATOM 2464 O O . LEU A 1 325 ? -32.004 14.419 7.103 1.00 52.44 325 LEU A O 1
ATOM 2468 N N . ASP A 1 326 ? -31.663 16.332 8.259 1.00 62.16 326 ASP A N 1
ATOM 2469 C CA . ASP A 1 326 ? -32.180 17.310 7.306 1.00 62.16 326 ASP A CA 1
ATOM 2470 C C . ASP A 1 326 ? -31.639 17.049 5.888 1.00 62.16 326 ASP A C 1
ATOM 2472 O O . ASP A 1 326 ? -30.490 17.371 5.575 1.00 62.16 326 ASP A O 1
ATOM 2476 N N . ALA A 1 327 ? -32.456 16.419 5.036 1.00 62.09 327 ALA A N 1
ATOM 2477 C CA . ALA A 1 327 ? -32.090 16.013 3.675 1.00 62.09 327 ALA A CA 1
ATOM 2478 C C . ALA A 1 327 ? -31.537 17.192 2.854 1.00 62.09 327 ALA A C 1
ATOM 2480 O O . ALA A 1 327 ? -30.605 17.036 2.068 1.00 62.09 327 ALA A O 1
ATOM 2481 N N . LYS A 1 328 ? -32.005 18.411 3.150 1.00 59.31 328 LYS A N 1
ATOM 2482 C CA . LYS A 1 328 ? -31.522 19.649 2.530 1.00 59.31 328 LYS A CA 1
ATOM 2483 C C . LYS A 1 328 ? -30.058 19.957 2.843 1.00 59.31 328 LYS A C 1
ATOM 2485 O O . LYS A 1 328 ? -29.361 20.508 1.996 1.00 59.31 328 LYS A O 1
ATOM 2490 N N . ALA A 1 329 ? -29.570 19.617 4.036 1.00 58.06 329 ALA A N 1
ATOM 2491 C CA . ALA A 1 329 ? -28.172 19.839 4.404 1.00 58.06 329 ALA A CA 1
ATOM 2492 C C . ALA A 1 329 ? -27.235 18.870 3.666 1.00 58.06 329 ALA A C 1
ATOM 2494 O O . ALA A 1 329 ? -26.131 19.255 3.277 1.00 58.06 329 ALA A O 1
ATOM 2495 N N . PHE A 1 330 ? -27.690 17.635 3.436 1.00 60.53 330 PHE A N 1
ATOM 2496 C CA . PHE A 1 330 ? -26.965 16.653 2.635 1.00 60.53 330 PHE A CA 1
ATOM 2497 C C . PHE A 1 330 ? -26.929 17.058 1.154 1.00 60.53 330 PHE A C 1
ATOM 2499 O O . PHE A 1 330 ? -25.852 17.088 0.559 1.00 60.53 330 PHE A O 1
ATOM 2506 N N . ASP A 1 331 ? -28.061 17.489 0.596 1.00 67.00 331 ASP A N 1
ATOM 2507 C CA . ASP A 1 331 ? -28.142 17.954 -0.794 1.00 67.00 331 ASP A CA 1
ATOM 2508 C C . ASP A 1 331 ? -27.269 19.192 -1.045 1.00 67.00 331 ASP A C 1
ATOM 2510 O O . ASP A 1 331 ? -26.565 19.269 -2.054 1.00 67.00 331 ASP A O 1
ATOM 2514 N N . LEU A 1 332 ? -27.227 20.139 -0.099 1.00 68.62 332 LEU A N 1
ATOM 2515 C CA . LEU A 1 332 ? -26.350 21.314 -0.178 1.00 68.62 332 LEU A CA 1
ATOM 2516 C C . LEU A 1 332 ? -24.861 20.947 -0.103 1.00 68.62 332 LEU A C 1
ATOM 2518 O O . LEU A 1 332 ? -24.043 21.548 -0.805 1.00 68.62 332 LEU A O 1
ATOM 2522 N N . LEU A 1 333 ? -24.495 19.951 0.710 1.00 66.56 333 LEU A N 1
ATOM 2523 C CA . LEU A 1 333 ? -23.118 19.461 0.803 1.00 66.56 333 LEU A CA 1
ATOM 2524 C C . LEU A 1 333 ? -22.683 18.777 -0.503 1.00 66.56 333 LEU A C 1
ATOM 2526 O O . LEU A 1 333 ? -21.589 19.044 -1.008 1.00 66.56 333 LEU A O 1
ATOM 2530 N N . MET A 1 334 ? -23.551 17.938 -1.073 1.00 76.50 334 MET A N 1
ATOM 2531 C CA . MET A 1 334 ? -23.288 17.234 -2.331 1.00 76.50 334 MET A CA 1
ATOM 2532 C C . MET A 1 334 ? -23.239 18.198 -3.523 1.00 76.50 334 MET A C 1
ATOM 2534 O O . MET A 1 334 ? -22.363 18.076 -4.383 1.00 76.50 334 MET A O 1
ATOM 2538 N N . ALA A 1 335 ? -24.094 19.225 -3.544 1.00 71.81 335 ALA A N 1
ATOM 2539 C CA . ALA A 1 335 ? -24.041 20.290 -4.543 1.00 71.81 335 ALA A CA 1
ATOM 2540 C C . ALA A 1 335 ? -22.725 21.090 -4.471 1.00 71.81 335 ALA A C 1
ATOM 2542 O O . ALA A 1 335 ? -22.113 21.368 -5.506 1.00 71.81 335 ALA A O 1
ATOM 2543 N N . ALA A 1 336 ? -22.241 21.407 -3.264 1.00 65.50 336 ALA A N 1
ATOM 2544 C CA . ALA A 1 336 ? -20.976 22.118 -3.071 1.00 65.50 336 ALA A CA 1
ATOM 2545 C C . ALA A 1 336 ? -19.753 21.284 -3.503 1.00 65.50 336 ALA A C 1
ATOM 2547 O O . ALA A 1 336 ? -18.820 21.819 -4.108 1.00 65.50 336 ALA A O 1
ATOM 2548 N N . GLN A 1 337 ? -19.758 19.970 -3.248 1.00 69.62 337 GLN A N 1
ATOM 2549 C CA . GLN A 1 337 ? -18.695 19.076 -3.722 1.00 69.62 337 GLN A CA 1
ATOM 2550 C C . GLN A 1 337 ? -18.690 18.943 -5.250 1.00 69.62 337 GLN A C 1
ATOM 2552 O O . GLN A 1 337 ? -17.623 19.037 -5.862 1.00 69.62 337 GLN A O 1
ATOM 2557 N N . ASN A 1 338 ? -19.864 18.824 -5.875 1.00 77.75 338 ASN A N 1
ATOM 2558 C CA . ASN A 1 338 ? -19.981 18.768 -7.333 1.00 77.75 338 ASN A CA 1
ATOM 2559 C C . ASN A 1 338 ? -19.531 20.072 -8.010 1.00 77.75 338 ASN A C 1
ATOM 2561 O O . ASN A 1 338 ? -18.872 20.029 -9.049 1.00 77.75 338 ASN A O 1
ATOM 2565 N N . GLN A 1 339 ? -19.813 21.240 -7.421 1.00 75.81 339 GLN A N 1
ATOM 2566 C CA . GLN A 1 339 ? -19.305 22.515 -7.943 1.00 75.81 339 GLN A CA 1
ATOM 2567 C C . GLN A 1 339 ? -17.776 22.596 -7.897 1.00 75.81 339 GLN A C 1
ATOM 2569 O O . GLN A 1 339 ? -17.161 23.049 -8.864 1.00 75.81 339 GLN A O 1
ATOM 2574 N N . LYS A 1 340 ? -17.153 22.116 -6.813 1.00 73.06 340 LYS A N 1
ATOM 2575 C CA . LYS A 1 340 ? -15.691 22.083 -6.698 1.00 73.06 340 LYS A CA 1
ATOM 2576 C C . LYS A 1 340 ? -15.063 21.132 -7.722 1.00 73.06 340 LYS A C 1
ATOM 2578 O O . LYS A 1 340 ? -14.142 21.532 -8.427 1.00 73.06 340 LYS A O 1
ATOM 2583 N N . ALA A 1 341 ? -15.610 19.925 -7.870 1.00 68.06 341 ALA A N 1
ATOM 2584 C CA . ALA A 1 341 ? -15.134 18.952 -8.855 1.00 68.06 341 ALA A CA 1
ATOM 2585 C C . ALA A 1 341 ? -15.232 19.485 -10.298 1.00 68.06 341 ALA A C 1
ATOM 2587 O O . ALA A 1 341 ? -14.310 19.315 -11.095 1.00 68.06 341 ALA A O 1
ATOM 2588 N N . ASN A 1 342 ? -16.315 20.197 -10.625 1.00 83.50 342 ASN A N 1
ATOM 2589 C CA . ASN A 1 342 ? -16.484 20.824 -11.935 1.00 83.50 342 ASN A CA 1
ATOM 2590 C C . ASN A 1 342 ? -15.503 21.985 -12.171 1.00 83.50 342 ASN A C 1
ATOM 2592 O O . ASN A 1 342 ? -15.011 22.145 -13.290 1.00 83.50 342 ASN A O 1
ATOM 2596 N N . ALA A 1 343 ? -15.187 22.773 -11.138 1.00 79.31 343 ALA A N 1
ATOM 2597 C CA . ALA A 1 343 ? -14.190 23.840 -11.223 1.00 79.31 343 ALA A CA 1
ATOM 2598 C C . ALA A 1 343 ? -12.772 23.285 -11.440 1.00 79.31 343 ALA A C 1
ATOM 2600 O O . ALA A 1 343 ? -12.049 23.772 -12.312 1.00 79.31 343 ALA A O 1
ATOM 2601 N N . ASP A 1 344 ? -12.408 22.221 -10.721 1.00 73.19 344 ASP A N 1
ATOM 2602 C CA . ASP A 1 344 ? -11.110 21.552 -10.859 1.00 73.19 344 ASP A CA 1
ATOM 2603 C C . ASP A 1 344 ? -10.968 20.901 -12.251 1.00 73.19 344 ASP A C 1
ATOM 2605 O O . ASP A 1 344 ? -9.934 21.036 -12.912 1.00 73.19 344 ASP A O 1
ATOM 2609 N N . LEU A 1 345 ? -12.040 20.289 -12.772 1.00 74.25 345 LEU A N 1
ATOM 2610 C CA . LEU A 1 345 ? -12.076 19.738 -14.131 1.00 74.25 345 LEU A CA 1
ATOM 2611 C C . LEU A 1 345 ? -11.970 20.827 -15.212 1.00 74.25 345 LEU A C 1
ATOM 2613 O O . LEU A 1 345 ? -11.324 20.620 -16.244 1.00 74.25 345 LEU A O 1
ATOM 2617 N N . ALA A 1 346 ? -12.597 21.987 -15.003 1.00 80.19 346 ALA A N 1
ATOM 2618 C CA . ALA A 1 346 ? -12.494 23.121 -15.917 1.00 80.19 346 ALA A CA 1
ATOM 2619 C C . ALA A 1 346 ? -11.071 23.702 -15.937 1.00 80.19 346 ALA A C 1
ATOM 2621 O O . ALA A 1 346 ? -10.539 23.963 -17.020 1.00 80.19 346 ALA A O 1
ATOM 2622 N N . ALA A 1 347 ? -10.431 23.831 -14.769 1.00 72.94 347 ALA A N 1
ATOM 2623 C CA . ALA A 1 347 ? -9.039 24.259 -14.651 1.00 72.94 347 ALA A CA 1
ATOM 2624 C C . ALA A 1 347 ? -8.091 23.278 -15.358 1.00 72.94 347 ALA A C 1
ATOM 2626 O O . ALA A 1 347 ? -7.256 23.694 -16.160 1.00 72.94 347 ALA A O 1
ATOM 2627 N N . PHE A 1 348 ? -8.282 21.971 -15.157 1.00 76.56 348 PHE A N 1
ATOM 2628 C CA . PHE A 1 348 ? -7.514 20.939 -15.851 1.00 76.56 348 PHE A CA 1
ATOM 2629 C C . PHE A 1 348 ? -7.683 21.010 -17.378 1.00 76.56 348 PHE A C 1
ATOM 2631 O O . PHE A 1 348 ? -6.697 21.021 -18.115 1.00 76.56 348 PHE A O 1
ATOM 2638 N N . LYS A 1 349 ? -8.923 21.131 -17.877 1.00 79.75 349 LYS A N 1
ATOM 2639 C CA . LYS A 1 349 ? -9.203 21.261 -19.319 1.00 79.75 349 LYS A CA 1
ATOM 2640 C C . LYS A 1 349 ? -8.579 22.521 -19.923 1.00 79.75 349 LYS A C 1
ATOM 2642 O O . LYS A 1 349 ? -8.130 22.472 -21.067 1.00 79.75 349 LYS A O 1
ATOM 2647 N N . ALA A 1 350 ? -8.543 23.633 -19.189 1.00 76.06 350 ALA A N 1
ATOM 2648 C CA . ALA A 1 350 ? -7.900 24.865 -19.640 1.00 76.06 350 ALA A CA 1
ATOM 2649 C C . ALA A 1 350 ? -6.378 24.692 -19.772 1.00 76.06 350 ALA A C 1
ATOM 2651 O O . ALA A 1 350 ? -5.819 25.015 -20.821 1.00 76.06 350 ALA A O 1
ATOM 2652 N N . THR A 1 351 ? -5.732 24.097 -18.766 1.00 72.19 351 THR A N 1
ATOM 2653 C CA . THR A 1 351 ? -4.295 23.778 -18.794 1.00 72.19 351 THR A CA 1
ATOM 2654 C C . THR A 1 351 ? -3.956 22.806 -19.927 1.00 72.19 351 THR A C 1
ATOM 2656 O O . THR A 1 351 ? -3.004 23.026 -20.672 1.00 72.19 351 THR A O 1
ATOM 2659 N N . TYR A 1 352 ? -4.783 21.778 -20.136 1.00 68.75 352 TYR A N 1
ATOM 2660 C CA . TYR A 1 352 ? -4.599 20.806 -21.214 1.00 68.75 352 TYR A CA 1
ATOM 2661 C C . TYR A 1 352 ? -4.765 21.423 -22.613 1.00 68.75 352 TYR A C 1
ATOM 2663 O O . TYR A 1 352 ? -3.986 21.128 -23.518 1.00 68.75 352 TYR A O 1
ATOM 2671 N N . ARG A 1 353 ? -5.742 22.323 -22.813 1.00 72.88 353 ARG A N 1
ATOM 2672 C CA . ARG A 1 353 ? -5.897 23.057 -24.084 1.00 72.88 353 ARG A CA 1
ATOM 2673 C C . ARG A 1 353 ? -4.721 23.991 -24.357 1.00 72.88 353 ARG A C 1
ATOM 2675 O O . ARG A 1 353 ? -4.285 24.062 -25.501 1.00 72.88 353 ARG A O 1
ATOM 2682 N N . ALA A 1 354 ? -4.204 24.674 -23.336 1.00 68.38 354 ALA A N 1
ATOM 2683 C CA . ALA A 1 354 ? -3.028 25.531 -23.475 1.00 68.38 354 ALA A CA 1
ATOM 2684 C C . ALA A 1 354 ? -1.789 24.719 -23.888 1.00 68.38 354 ALA A C 1
ATOM 2686 O O . ALA A 1 354 ? -1.076 25.112 -24.808 1.00 68.38 354 ALA A O 1
ATOM 2687 N N . TRP A 1 355 ? -1.594 23.544 -23.282 1.00 78.75 355 TRP A N 1
ATOM 2688 C CA . TRP A 1 355 ? -0.533 22.615 -23.666 1.00 78.75 355 TRP A CA 1
ATOM 2689 C C . TRP A 1 355 ? -0.694 22.110 -25.110 1.00 78.75 355 TRP A C 1
ATOM 2691 O O . TRP A 1 355 ? 0.255 22.173 -25.890 1.00 78.75 355 TRP A O 1
ATOM 2701 N N . ARG A 1 356 ? -1.912 21.699 -25.500 1.00 70.94 356 ARG A N 1
ATOM 2702 C CA . ARG A 1 356 ? -2.225 21.186 -26.847 1.00 70.94 356 ARG A CA 1
ATOM 2703 C C . ARG A 1 356 ? -2.074 22.239 -27.950 1.00 70.94 356 ARG A C 1
ATOM 2705 O O . ARG A 1 356 ? -1.641 21.911 -29.049 1.00 70.94 356 ARG A O 1
ATOM 2712 N N . MET A 1 357 ? -2.411 23.501 -27.680 1.00 70.38 357 MET A N 1
ATOM 2713 C CA . MET A 1 357 ? -2.203 24.588 -28.648 1.00 70.38 357 MET A CA 1
ATOM 2714 C C . MET A 1 357 ? -0.726 24.980 -28.789 1.00 70.38 357 MET A C 1
ATOM 2716 O O . MET A 1 357 ? -0.341 25.494 -29.833 1.00 70.38 357 MET A O 1
ATOM 2720 N N . GLY A 1 358 ? 0.110 24.687 -27.787 1.00 59.47 358 GLY A N 1
ATOM 2721 C CA . GLY A 1 358 ? 1.563 24.853 -27.868 1.00 59.47 358 GLY A CA 1
ATOM 2722 C C . GLY A 1 358 ? 2.298 23.738 -28.625 1.00 59.47 358 GLY A C 1
ATOM 2723 O O . GLY A 1 358 ? 3.491 23.875 -28.866 1.00 59.47 358 GLY A O 1
ATOM 2724 N N . SER A 1 359 ? 1.621 22.644 -28.999 1.00 47.59 359 SER A N 1
ATOM 2725 C CA . SER A 1 359 ? 2.245 21.444 -29.592 1.00 47.59 359 SER A CA 1
ATOM 2726 C C . SER A 1 359 ? 1.950 21.225 -31.086 1.00 47.59 359 SER A C 1
ATOM 2728 O O . SER A 1 359 ? 2.321 20.190 -31.636 1.00 47.59 359 SER A O 1
ATOM 2730 N N . HIS A 1 360 ? 1.351 22.192 -31.790 1.00 42.25 360 HIS A N 1
ATOM 2731 C CA . HIS A 1 360 ? 1.252 22.136 -33.254 1.00 42.25 360 HIS A CA 1
ATOM 2732 C C . HIS A 1 360 ? 2.565 22.594 -33.916 1.00 42.25 360 HIS A C 1
ATOM 2734 O O . HIS A 1 360 ? 2.695 23.735 -34.350 1.00 42.25 360 HIS A O 1
ATOM 2740 N N . VAL A 1 361 ? 3.534 21.680 -34.013 1.00 43.50 361 VAL A N 1
ATOM 2741 C CA . VAL A 1 361 ? 4.667 21.783 -34.948 1.00 43.50 361 VAL A CA 1
ATOM 2742 C C . VAL A 1 361 ? 4.303 20.966 -36.189 1.00 43.50 361 VAL A C 1
ATOM 2744 O O . VAL A 1 361 ? 4.043 19.767 -36.096 1.00 43.50 361 VAL A O 1
ATOM 2747 N N . GLY A 1 362 ? 4.199 21.634 -37.340 1.00 43.19 362 GLY A N 1
ATOM 2748 C CA . GLY A 1 362 ? 3.934 20.991 -38.628 1.00 43.19 362 GLY A CA 1
ATOM 2749 C C . GLY A 1 362 ? 5.098 20.098 -39.085 1.00 43.19 362 GLY A C 1
ATOM 2750 O O . GLY A 1 362 ? 6.230 20.283 -38.634 1.00 43.19 362 GLY A O 1
ATOM 2751 N N . PRO A 1 363 ? 4.854 19.134 -39.989 1.00 44.62 363 PRO A N 1
ATOM 2752 C CA . PRO A 1 363 ? 5.827 18.117 -40.363 1.00 44.62 363 PRO A CA 1
ATOM 2753 C C . PRO A 1 363 ? 6.790 18.636 -41.442 1.00 44.62 363 PRO A C 1
ATOM 2755 O O . PRO A 1 363 ? 6.781 18.136 -42.557 1.00 44.62 363 PRO A O 1
ATOM 2758 N N . SER A 1 364 ? 7.589 19.661 -41.139 1.00 46.28 364 SER A N 1
ATOM 2759 C CA . SER A 1 364 ? 8.758 20.066 -41.943 1.00 46.28 364 SER A CA 1
ATOM 2760 C C . SER A 1 364 ? 9.419 21.306 -41.332 1.00 46.28 364 SER A C 1
ATOM 2762 O O . SER A 1 364 ? 8.979 22.428 -41.580 1.00 46.28 364 SER A O 1
ATOM 2764 N N . GLY A 1 365 ? 10.475 21.131 -40.535 1.00 37.25 365 GLY A N 1
ATOM 2765 C CA . GLY A 1 365 ? 11.279 22.252 -40.038 1.00 37.25 365 GLY A CA 1
ATOM 2766 C C . GLY A 1 365 ? 12.330 21.826 -39.013 1.00 37.25 365 GLY A C 1
ATOM 2767 O O . GLY A 1 365 ? 11.996 21.211 -38.007 1.00 37.25 365 GLY A O 1
ATOM 2768 N N . ASN A 1 366 ? 13.595 22.137 -39.300 1.00 39.69 366 ASN A N 1
ATOM 2769 C CA . ASN A 1 366 ? 14.795 21.788 -38.533 1.00 39.69 366 ASN A CA 1
ATOM 2770 C C . ASN A 1 366 ? 14.713 22.081 -37.019 1.00 39.69 366 ASN A C 1
ATOM 2772 O O . ASN A 1 366 ? 14.315 23.164 -36.591 1.00 39.69 366 ASN A O 1
ATOM 2776 N N . ILE A 1 367 ? 15.197 21.123 -36.220 1.00 43.12 367 ILE A N 1
ATOM 2777 C CA . ILE A 1 367 ? 15.228 21.119 -34.744 1.00 43.12 367 ILE A CA 1
ATOM 2778 C C . ILE A 1 367 ? 16.477 21.862 -34.228 1.00 43.12 367 ILE A C 1
ATOM 2780 O O . ILE A 1 367 ? 17.298 21.300 -33.511 1.00 43.12 367 ILE A O 1
ATOM 2784 N N . THR A 1 368 ? 16.667 23.126 -34.608 1.00 39.56 368 THR A N 1
ATOM 2785 C CA . THR A 1 368 ? 17.769 23.945 -34.052 1.00 39.56 368 THR A CA 1
ATOM 2786 C C . THR A 1 368 ? 17.355 25.326 -33.551 1.00 39.56 368 THR A C 1
ATOM 2788 O O . THR A 1 368 ? 18.187 26.007 -32.969 1.00 39.56 368 THR A O 1
ATOM 2791 N N . ASP A 1 369 ? 16.079 25.712 -33.660 1.00 35.62 369 ASP A N 1
ATOM 2792 C CA . ASP A 1 369 ? 15.592 27.034 -33.217 1.00 35.62 369 ASP A CA 1
ATOM 2793 C C . ASP A 1 369 ? 14.374 26.963 -32.275 1.00 35.62 369 ASP A C 1
ATOM 2795 O O . ASP A 1 369 ? 13.442 27.769 -32.326 1.00 35.62 369 ASP A O 1
ATOM 2799 N N . LEU A 1 370 ? 14.377 26.008 -31.341 1.00 37.38 370 LEU A N 1
ATOM 2800 C CA . LEU A 1 370 ? 13.471 26.060 -30.192 1.00 37.38 370 LEU A CA 1
ATOM 2801 C C . LEU A 1 370 ? 13.985 27.113 -29.201 1.00 37.38 370 LEU A C 1
ATOM 2803 O O . LEU A 1 370 ? 14.754 26.822 -28.286 1.00 37.38 370 LEU A O 1
ATOM 2807 N N . LYS A 1 371 ? 13.531 28.362 -29.372 1.00 40.12 371 LYS A N 1
ATOM 2808 C CA . LYS A 1 371 ? 13.585 29.385 -28.319 1.00 40.12 371 LYS A CA 1
ATOM 2809 C C . LYS A 1 371 ? 12.854 28.839 -27.093 1.00 40.12 371 LYS A C 1
ATOM 2811 O O . LYS A 1 371 ? 11.626 28.849 -27.030 1.00 40.12 371 LYS A O 1
ATOM 2816 N N . VAL A 1 372 ? 13.625 28.356 -26.122 1.00 40.88 372 VAL A N 1
ATOM 2817 C CA . VAL A 1 372 ? 13.149 27.956 -24.798 1.00 40.88 372 VAL A CA 1
ATOM 2818 C C . VAL A 1 372 ? 12.496 29.179 -24.154 1.00 40.88 372 VAL A C 1
ATOM 2820 O O . VAL A 1 372 ? 13.172 30.083 -23.662 1.00 40.88 372 VAL A O 1
ATOM 2823 N N . VAL A 1 373 ? 11.165 29.244 -24.192 1.00 46.38 373 VAL A N 1
ATOM 2824 C CA . VAL A 1 373 ? 10.415 30.246 -23.434 1.00 46.38 373 VAL A CA 1
ATOM 2825 C C . VAL A 1 373 ? 10.574 29.886 -21.965 1.00 46.38 373 VAL A C 1
ATOM 2827 O O . VAL A 1 373 ? 10.077 28.862 -21.501 1.00 46.38 373 VAL A O 1
ATOM 2830 N N . ASN A 1 374 ? 11.323 30.720 -21.247 1.00 41.38 374 ASN A N 1
ATOM 2831 C CA . ASN A 1 374 ? 11.649 30.513 -19.847 1.00 41.38 374 ASN A CA 1
ATOM 2832 C C . ASN A 1 374 ? 10.348 30.417 -19.010 1.00 41.38 374 ASN A C 1
ATOM 2834 O O . ASN A 1 374 ? 9.593 31.396 -18.955 1.00 41.38 374 ASN A O 1
ATOM 2838 N N . PRO A 1 375 ? 10.067 29.281 -18.340 1.00 44.00 375 PRO A N 1
ATOM 2839 C CA . PRO A 1 375 ? 8.831 29.068 -17.578 1.00 44.00 375 PRO A CA 1
ATOM 2840 C C . PRO A 1 375 ? 8.637 30.075 -16.429 1.00 44.00 375 PRO A C 1
ATOM 2842 O O . PRO A 1 375 ? 7.513 30.281 -15.966 1.00 44.00 375 PRO A O 1
ATOM 2845 N N . ALA A 1 376 ? 9.699 30.778 -16.016 1.00 45.66 376 ALA A N 1
ATOM 2846 C CA . ALA A 1 376 ? 9.624 31.875 -15.055 1.00 45.66 376 ALA A CA 1
ATOM 2847 C C . ALA A 1 376 ? 8.795 33.077 -15.558 1.00 45.66 376 ALA A C 1
ATOM 2849 O O . ALA A 1 376 ? 8.113 33.726 -14.764 1.00 45.66 376 ALA A O 1
ATOM 2850 N N . ILE A 1 377 ? 8.796 33.354 -16.868 1.00 53.62 377 ILE A N 1
ATOM 2851 C CA . ILE A 1 377 ? 8.085 34.507 -17.452 1.00 53.62 377 ILE A CA 1
ATOM 2852 C C . ILE A 1 377 ? 6.569 34.250 -17.479 1.00 53.62 377 ILE A C 1
ATOM 2854 O O . ILE A 1 377 ? 5.782 35.127 -17.123 1.00 53.62 377 ILE A O 1
ATOM 2858 N N . ILE A 1 378 ? 6.159 33.019 -17.801 1.00 49.53 378 ILE A N 1
ATOM 2859 C CA . ILE A 1 378 ? 4.744 32.606 -17.826 1.00 49.53 378 ILE A CA 1
ATOM 2860 C C . ILE A 1 378 ? 4.152 32.611 -16.404 1.00 49.53 378 ILE A C 1
ATOM 2862 O O . ILE A 1 378 ? 3.021 33.052 -16.193 1.00 49.53 378 ILE A O 1
ATOM 2866 N N . SER A 1 379 ? 4.941 32.194 -15.407 1.00 61.25 379 SER A N 1
ATOM 2867 C CA . SER A 1 379 ? 4.557 32.231 -13.989 1.00 61.25 379 SER A CA 1
ATOM 2868 C C . SER A 1 379 ? 4.359 33.663 -13.466 1.00 61.25 379 SER A C 1
ATOM 2870 O O . SER A 1 379 ? 3.373 33.939 -12.772 1.00 61.25 379 SER A O 1
ATOM 2872 N N . ALA A 1 380 ? 5.242 34.595 -13.842 1.00 62.66 380 ALA A N 1
ATOM 2873 C CA . ALA A 1 380 ? 5.184 35.993 -13.412 1.00 62.66 380 ALA A CA 1
ATOM 2874 C C . ALA A 1 380 ? 3.970 36.745 -13.989 1.00 62.66 380 ALA A C 1
ATOM 2876 O O . ALA A 1 380 ? 3.300 37.502 -13.283 1.00 62.66 380 ALA A O 1
ATOM 2877 N N . GLU A 1 381 ? 3.633 36.512 -15.260 1.00 72.06 381 GLU A N 1
ATOM 2878 C CA . GLU A 1 381 ? 2.475 37.162 -15.880 1.00 72.06 381 GLU A CA 1
ATOM 2879 C C . GLU A 1 381 ? 1.147 36.629 -15.310 1.00 72.06 381 GLU A C 1
ATOM 2881 O O . GLU A 1 381 ? 0.213 37.397 -15.043 1.00 72.06 381 GLU A O 1
ATOM 2886 N N . ALA A 1 382 ? 1.076 35.320 -15.044 1.00 64.56 382 ALA A N 1
ATOM 2887 C CA . ALA A 1 382 ? -0.082 34.695 -14.410 1.00 64.56 382 ALA A CA 1
ATOM 2888 C C . ALA A 1 382 ? -0.294 35.210 -12.975 1.00 64.56 382 ALA A C 1
ATOM 2890 O O . ALA A 1 382 ? -1.410 35.591 -12.606 1.00 64.56 382 ALA A O 1
ATOM 2891 N N . THR A 1 383 ? 0.774 35.315 -12.177 1.00 64.81 383 THR A N 1
ATOM 2892 C CA . THR A 1 383 ? 0.698 35.879 -10.817 1.00 64.81 383 THR A CA 1
ATOM 2893 C C . THR A 1 383 ? 0.326 37.364 -10.824 1.00 64.81 383 THR A C 1
ATOM 2895 O O . THR A 1 383 ? -0.489 37.790 -10.000 1.00 64.81 383 THR A O 1
ATOM 2898 N N . ALA A 1 384 ? 0.811 38.152 -11.790 1.00 79.94 384 ALA A N 1
ATOM 2899 C CA . ALA A 1 384 ? 0.431 39.557 -11.940 1.00 79.94 384 ALA A CA 1
ATOM 2900 C C . ALA A 1 384 ? -1.063 39.740 -12.278 1.00 79.94 384 ALA A C 1
ATOM 2902 O O . ALA A 1 384 ? -1.733 40.604 -11.696 1.00 79.94 384 ALA A O 1
ATOM 2903 N N . LYS A 1 385 ? -1.623 38.900 -13.164 1.00 81.56 385 LYS A N 1
ATOM 2904 C CA . LYS A 1 385 ? -3.061 38.902 -13.503 1.00 81.56 385 LYS A CA 1
ATOM 2905 C C . LYS A 1 385 ? -3.937 38.520 -12.305 1.00 81.56 385 LYS A C 1
ATOM 2907 O O . LYS A 1 385 ? -4.948 39.185 -12.047 1.00 81.56 385 LYS A O 1
ATOM 2912 N N . ILE A 1 386 ? -3.525 37.528 -11.513 1.00 73.25 386 ILE A N 1
ATOM 2913 C CA . ILE A 1 386 ? -4.233 37.130 -10.284 1.00 73.25 386 ILE A CA 1
ATOM 2914 C C . ILE A 1 386 ? -4.189 38.261 -9.243 1.00 73.25 386 ILE A C 1
ATOM 2916 O O . ILE A 1 386 ? -5.224 38.629 -8.684 1.00 73.25 386 ILE A O 1
ATOM 2920 N N . ALA A 1 387 ? -3.031 38.897 -9.042 1.00 76.31 387 ALA A N 1
ATOM 2921 C CA . ALA A 1 387 ? -2.879 40.011 -8.103 1.00 76.31 387 ALA A CA 1
ATOM 2922 C C . ALA A 1 387 ? -3.692 41.257 -8.505 1.00 76.31 387 ALA A C 1
ATOM 2924 O O . ALA A 1 387 ? -4.211 41.977 -7.646 1.00 76.31 387 ALA A O 1
ATOM 2925 N N . LYS A 1 388 ? -3.834 41.536 -9.809 1.00 87.88 388 LYS A N 1
ATOM 2926 C CA . LYS A 1 388 ? -4.695 42.622 -10.312 1.00 87.88 388 LYS A CA 1
ATOM 2927 C C . LYS A 1 388 ? -6.176 42.325 -10.049 1.00 87.88 388 LYS A C 1
ATOM 2929 O O . LYS A 1 388 ? -6.897 43.199 -9.570 1.00 87.88 388 LYS A O 1
ATOM 2934 N N . THR A 1 389 ? -6.597 41.081 -10.265 1.00 83.62 389 THR A N 1
ATOM 2935 C CA . THR A 1 389 ? -7.980 40.639 -10.027 1.00 83.62 389 THR A CA 1
ATOM 2936 C C . THR A 1 389 ? -8.336 40.686 -8.537 1.00 83.62 389 THR A C 1
ATOM 2938 O O . THR A 1 389 ? -9.365 41.247 -8.163 1.00 83.62 389 THR A O 1
ATOM 2941 N N . ALA A 1 390 ? -7.444 40.213 -7.661 1.00 73.12 390 ALA A N 1
ATOM 2942 C CA . ALA A 1 390 ? -7.638 40.259 -6.210 1.00 73.12 390 ALA A CA 1
ATOM 2943 C C . ALA A 1 390 ? -7.758 41.697 -5.665 1.00 73.12 390 ALA A C 1
ATOM 2945 O O . ALA A 1 390 ? -8.565 41.959 -4.769 1.00 73.12 390 ALA A O 1
ATOM 2946 N N . ARG A 1 391 ? -6.999 42.650 -6.228 1.00 84.56 391 ARG A N 1
ATOM 2947 C CA . ARG A 1 391 ? -7.114 44.078 -5.883 1.00 84.56 391 ARG A CA 1
ATOM 2948 C C . ARG A 1 391 ? -8.461 44.667 -6.304 1.00 84.56 391 ARG A C 1
ATOM 2950 O O . ARG A 1 391 ? -9.068 45.380 -5.509 1.00 84.56 391 ARG A O 1
ATOM 2957 N N . GLY A 1 392 ? -8.959 44.312 -7.489 1.00 90.56 392 GLY A N 1
ATOM 2958 C CA . GLY A 1 392 ? -10.285 44.733 -7.956 1.00 90.56 392 GLY A CA 1
ATOM 2959 C C . GLY A 1 392 ? -11.424 44.221 -7.069 1.00 90.56 392 GLY A C 1
ATOM 2960 O O . GLY A 1 392 ? -12.327 44.978 -6.723 1.00 90.56 392 GLY A O 1
ATOM 2961 N N . VAL A 1 393 ? -11.350 42.962 -6.625 1.00 84.06 393 VAL A N 1
ATOM 2962 C CA . VAL A 1 393 ? -12.355 42.374 -5.720 1.00 84.06 393 VAL A CA 1
ATOM 2963 C C . VAL A 1 393 ? -12.351 43.067 -4.353 1.00 84.06 393 VAL A C 1
ATOM 2965 O O . VAL A 1 393 ? -13.416 43.397 -3.833 1.00 84.06 393 VAL A O 1
ATOM 2968 N N . ARG A 1 394 ? -11.171 43.359 -3.785 1.00 81.81 394 ARG A N 1
ATOM 2969 C CA . ARG A 1 394 ? -11.064 44.093 -2.510 1.00 81.81 394 ARG A CA 1
ATOM 2970 C C . ARG A 1 394 ? -11.575 45.531 -2.606 1.00 81.81 394 ARG A C 1
ATOM 2972 O O . ARG A 1 394 ? -12.173 46.011 -1.649 1.00 81.81 394 ARG A O 1
ATOM 2979 N N . ALA A 1 395 ? -11.359 46.205 -3.735 1.00 89.81 395 ALA A N 1
ATOM 2980 C CA . ALA A 1 395 ? -11.873 47.556 -3.954 1.00 89.81 395 ALA A CA 1
ATOM 2981 C C . ALA A 1 395 ? -13.411 47.574 -3.968 1.00 89.81 395 ALA A C 1
ATOM 2983 O O . ALA A 1 395 ? -14.012 48.334 -3.214 1.00 89.81 395 ALA A O 1
ATOM 2984 N N . ARG A 1 396 ? -14.043 46.657 -4.716 1.00 90.44 396 ARG A N 1
ATOM 2985 C CA . ARG A 1 396 ? -15.513 46.534 -4.767 1.00 90.44 396 ARG A CA 1
ATOM 2986 C C . ARG A 1 396 ? -16.128 46.128 -3.427 1.00 90.44 396 ARG A C 1
ATOM 2988 O O . ARG A 1 396 ? -17.235 46.544 -3.109 1.00 90.44 396 ARG A O 1
ATOM 2995 N N . ALA A 1 397 ? -15.423 45.322 -2.632 1.00 84.62 397 ALA A N 1
ATOM 2996 C CA . ALA A 1 397 ? -15.880 44.961 -1.290 1.00 84.62 397 ALA A CA 1
ATOM 2997 C C . ALA A 1 397 ? -15.931 46.181 -0.353 1.00 84.62 397 ALA A C 1
ATOM 2999 O O . ALA A 1 397 ? -16.918 46.353 0.354 1.00 84.62 397 ALA A O 1
ATOM 3000 N N . ARG A 1 398 ? -14.915 47.055 -0.403 1.00 92.19 398 ARG A N 1
ATOM 3001 C CA . ARG A 1 398 ? -14.877 48.301 0.385 1.00 92.19 398 ARG A CA 1
ATOM 3002 C C . ARG A 1 398 ? -15.920 49.318 -0.067 1.00 92.19 398 ARG A C 1
ATOM 3004 O O . ARG A 1 398 ? -16.450 50.052 0.755 1.00 92.19 398 ARG A O 1
ATOM 3011 N N . GLU A 1 399 ? -16.206 49.371 -1.362 1.00 95.00 399 GLU A N 1
ATOM 3012 C CA . GLU A 1 399 ? -17.241 50.249 -1.913 1.00 95.00 399 GLU A CA 1
ATOM 3013 C C . GLU A 1 399 ? -18.636 49.846 -1.416 1.00 95.00 399 GLU A C 1
ATOM 3015 O O . GLU A 1 399 ? -19.356 50.683 -0.884 1.00 95.00 399 GLU A O 1
ATOM 3020 N N . ARG A 1 400 ? -18.949 48.543 -1.430 1.00 92.81 400 ARG A N 1
ATOM 3021 C CA . ARG A 1 400 ? -20.199 48.005 -0.861 1.00 92.81 400 ARG A CA 1
ATOM 3022 C C . ARG A 1 400 ? -20.325 48.214 0.647 1.00 92.81 400 ARG A C 1
ATOM 3024 O O . ARG A 1 400 ? -21.431 48.310 1.165 1.00 92.81 400 ARG A O 1
ATOM 3031 N N . GLU A 1 401 ? -19.209 48.221 1.368 1.00 92.88 401 GLU A N 1
ATOM 3032 C CA . GLU A 1 401 ? -19.202 48.481 2.810 1.00 92.88 401 GLU A CA 1
ATOM 3033 C C . GLU A 1 401 ? -19.526 49.952 3.104 1.00 92.88 401 GLU A C 1
ATOM 3035 O O . GLU A 1 401 ? -20.366 50.227 3.954 1.00 92.88 401 GLU A O 1
ATOM 3040 N N . ARG A 1 402 ? -18.977 50.880 2.310 1.00 96.06 402 ARG A N 1
ATOM 3041 C CA . ARG A 1 402 ? -19.306 52.313 2.385 1.00 96.06 402 ARG A CA 1
ATOM 3042 C C . ARG A 1 402 ? -20.743 52.621 1.974 1.00 96.06 402 ARG A C 1
ATOM 3044 O O . ARG A 1 402 ? -21.364 53.484 2.581 1.00 96.06 402 ARG A O 1
ATOM 3051 N N . GLU A 1 403 ? -21.278 51.938 0.963 1.00 96.50 403 GLU A N 1
ATOM 3052 C CA . GLU A 1 403 ? -22.699 52.058 0.601 1.00 96.50 403 GLU A CA 1
ATOM 3053 C C . GLU A 1 403 ? -23.599 51.635 1.767 1.00 96.50 403 GLU A C 1
ATOM 3055 O O . GLU A 1 403 ? -24.516 52.364 2.124 1.00 96.50 403 GLU A O 1
ATOM 3060 N N . ARG A 1 404 ? -23.275 50.525 2.442 1.00 93.75 404 ARG A N 1
ATOM 3061 C CA . ARG A 1 404 ? -24.020 50.064 3.625 1.00 93.75 404 ARG A CA 1
ATOM 3062 C C . ARG A 1 404 ? -23.907 50.995 4.828 1.00 93.75 404 ARG A C 1
ATOM 3064 O O . ARG A 1 404 ? -24.816 51.011 5.649 1.00 93.75 404 ARG A O 1
ATOM 3071 N N . GLU A 1 405 ? -22.790 51.699 4.987 1.00 95.31 405 GLU A N 1
ATOM 3072 C CA . GLU A 1 405 ? -22.643 52.720 6.031 1.00 95.31 405 GLU A CA 1
ATOM 3073 C C . GLU A 1 405 ? -23.507 53.946 5.721 1.00 95.31 405 GLU A C 1
ATOM 3075 O O . GLU A 1 405 ? -24.220 54.405 6.605 1.00 95.31 405 GLU A O 1
ATOM 3080 N N . ARG A 1 406 ? -23.553 54.390 4.458 1.00 95.81 406 ARG A N 1
ATOM 3081 C CA . ARG A 1 406 ? -24.440 55.482 4.017 1.00 95.81 406 ARG A CA 1
ATOM 3082 C C . ARG A 1 406 ? -25.924 55.147 4.111 1.00 95.81 406 ARG A C 1
ATOM 3084 O O . ARG A 1 406 ? -26.720 56.043 4.308 1.00 95.81 406 ARG A O 1
ATOM 3091 N N . GLU A 1 407 ? -26.300 53.882 3.942 1.00 94.81 407 GLU A N 1
ATOM 3092 C CA . GLU A 1 407 ? -27.686 53.431 4.141 1.00 94.81 407 GLU A CA 1
ATOM 3093 C C . GLU A 1 407 ? -28.087 53.355 5.626 1.00 94.81 407 GLU A C 1
ATOM 3095 O O . GLU A 1 407 ? -29.265 53.176 5.934 1.00 94.81 407 GLU A O 1
ATOM 3100 N N . ARG A 1 408 ? -27.121 53.415 6.554 1.00 89.81 408 ARG A N 1
ATOM 3101 C CA . ARG A 1 408 ? -27.362 53.356 8.006 1.00 89.81 408 ARG A CA 1
ATOM 3102 C C . ARG A 1 408 ? -27.409 54.727 8.675 1.00 89.81 408 ARG A C 1
ATOM 3104 O O . ARG A 1 408 ? -27.954 54.806 9.775 1.00 89.81 408 ARG A O 1
ATOM 3111 N N . GLU A 1 409 ? -26.791 55.729 8.062 1.00 90.00 409 GLU A N 1
ATOM 3112 C CA . GLU A 1 409 ? -26.891 57.148 8.432 1.00 90.00 409 GLU A CA 1
ATOM 3113 C C . GLU A 1 409 ? -28.173 57.753 7.856 1.00 90.00 409 GLU A C 1
ATOM 3115 O O . GLU A 1 409 ? -28.817 58.535 8.593 1.00 90.00 409 GLU A O 1
#

Organism: NCBI:txid1486930